Protein AF-A0A7C4CUM1-F1 (afdb_monomer_lite)

Foldseek 3Di:
DLLQQQPAWPLGDGDFVLLVLLQVCLLCCCQPVPVNCVLAVVSNVVSCVLVVFWPDWDQDPVSSDIDTHGNDDDPDVVVVVVSRDDDRWAGNLLSVLVCCVCPVVVQEHCDPVSCVVSVHHHQDFQDLVSVVSSLVSLVVCLVVLDDPQVSQDDDNDGTDDSVNSNVVSVSQNVLCVQQVGSRIGLDQWDWRYDDPVVRDTDTDGDDGPSNRDDPCNPVPDDAWAKDFPDWAWDAAEALAKTKIKTAMDTDDPKWKKKWKADPPVRHTLDIGTWDDDDDRMTIDMDHSVSSNPDDQPAWIKMKMWMDHPVDPHIYIDIDTHGYDYPCVVVVVVVVVVVVVVVVVVVVVVVVVVVVVVVVVVVVVVVVVVVVVVVVVVVVVVVVVVVVVVVVVVVVVVVVVVVVVVVVVVVVVVVVVVVVVVVVVVVVVVVVVVVVVVVVVVVVVVVVVVVVVVVVVVVVVVVPDDDD

Radius of gyration: 86.53 Å; chains: 1; bounding box: 169×50×272 Å

Secondary structure (DSSP, 8-state):
-GGGTTSB-TTSPBP-HHHHHHHHHHHHHHHH-HHHHHHSHHHHHHHHHHHTTEEEEEEETTTTEEEEEES---SSHHHHHHHTPPPP-S-HHHHHHHHIIIIIS-S-BSSHHHHHHHT-PBP-TTSHHHHHHHHHHHHHHHHHT---GGGGEETTEES--HHHHHHHHHHHHHHHHHHS------SSEEEEEEETTTTEEEEEEP--TT-S--TTTT---SPPPPEEEEEEPPPEETTS-EEEEEEEESSSSEEEEEEEEETTT--EEEEEEEEEEETTEEEEEE-HHHHHHS-SSSPEEEEEEEEETTEEEEEEEEEEEPEE-HHHHHHHHHHHHHHHHHHHHHHHHHHHHHHHHHHHHHHHHHHHHHHHHHHHHHHHHHHHHHHHHHHHHHHHHHHHHHHHHHHHHHHHHHHHHHHHHHHHHHHHHHHHHHHHHHHHHHHHHHHHHHHHHHHHHHHHTTS----

pLDDT: mean 91.19, std 9.24, range [42.97, 98.81]

Structure (mmCIF, N/CA/C/O backbone):
data_AF-A0A7C4CUM1-F1
#
_entry.id   AF-A0A7C4CUM1-F1
#
loop_
_atom_site.group_PDB
_atom_site.id
_atom_site.type_symbol
_atom_site.label_atom_id
_atom_site.label_alt_id
_atom_site.label_comp_id
_atom_site.label_asym_id
_atom_site.label_entity_id
_atom_site.label_seq_id
_atom_site.pdbx_PDB_ins_code
_atom_site.Cartn_x
_atom_site.Cartn_y
_atom_site.Cartn_z
_atom_site.occupancy
_atom_site.B_iso_or_equiv
_atom_site.auth_seq_id
_atom_site.auth_comp_id
_atom_site.auth_asym_id
_atom_site.auth_atom_id
_atom_site.pdbx_PDB_model_num
ATOM 1 N N . MET A 1 1 ? -13.872 -6.782 14.933 1.00 79.00 1 MET A N 1
ATOM 2 C CA . MET A 1 1 ? -15.010 -6.632 15.868 1.00 79.00 1 MET A CA 1
ATOM 3 C C . MET A 1 1 ? -15.966 -7.834 15.899 1.00 79.00 1 MET A C 1
ATOM 5 O O . MET A 1 1 ? -16.162 -8.360 16.981 1.00 79.00 1 MET A O 1
ATOM 9 N N . SER A 1 2 ? -16.529 -8.314 14.777 1.00 85.12 2 SER A N 1
ATOM 10 C CA . SER A 1 2 ? -17.591 -9.353 14.756 1.00 85.12 2 SER A CA 1
ATOM 11 C C . SER A 1 2 ? -17.353 -10.596 15.616 1.00 85.12 2 SER A C 1
ATOM 13 O O . SER A 1 2 ? -18.248 -11.028 16.335 1.00 85.12 2 SER A O 1
ATOM 15 N N . ASN A 1 3 ? -16.132 -11.138 15.606 1.00 90.19 3 ASN A N 1
ATOM 16 C CA . ASN A 1 3 ? -15.812 -12.335 16.387 1.00 90.19 3 ASN A CA 1
ATOM 17 C C . ASN A 1 3 ? -15.791 -12.092 17.909 1.00 90.19 3 ASN A C 1
ATOM 19 O O . ASN A 1 3 ? -15.818 -13.054 18.664 1.00 90.19 3 ASN A O 1
ATOM 23 N N . TYR A 1 4 ? -15.738 -10.837 18.366 1.00 92.75 4 TYR A N 1
ATOM 24 C CA . TYR A 1 4 ? -15.829 -10.511 19.789 1.00 92.75 4 TYR A CA 1
ATOM 25 C C . TYR A 1 4 ? -17.272 -10.511 20.302 1.00 92.75 4 TYR A C 1
ATOM 27 O O . TYR A 1 4 ? -17.471 -10.707 21.493 1.00 92.75 4 TYR A O 1
ATOM 35 N N . ILE A 1 5 ? -18.290 -10.328 19.452 1.00 95.44 5 ILE A N 1
ATOM 36 C CA . ILE A 1 5 ? -19.690 -10.316 19.904 1.00 95.44 5 ILE A CA 1
ATOM 37 C C . ILE A 1 5 ? -20.104 -11.719 20.375 1.00 95.44 5 ILE A C 1
ATOM 39 O O . ILE A 1 5 ? -20.150 -12.686 19.603 1.00 95.44 5 ILE A O 1
ATOM 43 N N . GLY A 1 6 ? -20.442 -11.823 21.660 1.00 95.44 6 GLY A N 1
ATOM 44 C CA . GLY A 1 6 ? -20.696 -13.085 22.355 1.00 95.44 6 GLY A CA 1
ATOM 45 C C . GLY A 1 6 ? -19.471 -13.696 23.046 1.00 95.44 6 GLY A C 1
ATOM 46 O O . GLY A 1 6 ? -19.645 -14.667 23.778 1.00 95.44 6 GLY A O 1
ATOM 47 N N . ALA A 1 7 ? -18.269 -13.140 22.856 1.00 96.50 7 ALA A N 1
ATOM 48 C CA . ALA A 1 7 ? -17.094 -13.502 23.646 1.00 96.50 7 ALA A CA 1
ATOM 49 C C . ALA A 1 7 ? -17.131 -12.828 25.028 1.00 96.50 7 ALA A C 1
ATOM 51 O O . ALA A 1 7 ? -18.013 -12.013 25.307 1.00 96.50 7 ALA A O 1
ATOM 52 N N . LYS A 1 8 ? -16.181 -13.156 25.904 1.00 97.62 8 LYS A N 1
ATOM 53 C CA . LYS A 1 8 ? -16.062 -12.551 27.236 1.00 97.62 8 LYS A CA 1
ATOM 54 C C . LYS A 1 8 ? -15.066 -11.391 27.274 1.00 97.62 8 LYS A C 1
ATOM 56 O O . LYS A 1 8 ? -13.953 -11.496 26.762 1.00 97.62 8 LYS A O 1
ATOM 61 N N . TRP A 1 9 ? -15.454 -10.308 27.944 1.00 98.12 9 TRP A N 1
ATOM 62 C CA . TRP A 1 9 ? -14.522 -9.344 28.526 1.00 98.12 9 TRP A CA 1
ATOM 63 C C . TRP A 1 9 ? -13.706 -10.015 29.646 1.00 98.12 9 TRP A C 1
ATOM 65 O O . TRP A 1 9 ? -14.145 -11.015 30.217 1.00 98.12 9 TRP A O 1
ATOM 75 N N . HIS A 1 10 ? -12.562 -9.439 30.034 1.00 97.88 10 HIS A N 1
ATOM 76 C CA . HIS A 1 10 ? -11.688 -10.027 31.070 1.00 97.88 10 HIS A CA 1
ATOM 77 C C . HIS A 1 10 ? -12.375 -10.275 32.424 1.00 97.88 10 HIS A C 1
ATOM 79 O O . HIS A 1 10 ? -12.067 -11.247 33.102 1.00 97.88 10 HIS A O 1
ATOM 85 N N . HIS A 1 11 ? -13.376 -9.469 32.769 1.00 97.69 11 HIS A N 1
ATOM 86 C CA . HIS A 1 11 ? -14.219 -9.622 33.960 1.00 97.69 11 HIS A CA 1
ATOM 87 C C . HIS A 1 11 ? -15.423 -10.579 33.782 1.00 97.69 11 HIS A C 1
ATOM 89 O O . HIS A 1 11 ? -16.391 -10.518 34.538 1.00 97.69 11 HIS A O 1
ATOM 95 N N . ASN A 1 12 ? -15.378 -11.470 32.785 1.00 96.94 12 ASN A N 1
ATOM 96 C CA . ASN A 1 12 ? -16.345 -12.549 32.527 1.00 96.94 12 ASN A CA 1
ATOM 97 C C . ASN A 1 12 ? -17.772 -12.117 32.104 1.00 96.94 12 ASN A C 1
ATOM 99 O O . ASN A 1 12 ? -18.696 -12.936 32.000 1.00 96.94 12 ASN A O 1
ATOM 103 N N . ILE A 1 13 ? -17.968 -10.843 31.773 1.00 98.19 13 ILE A N 1
ATOM 104 C CA . ILE A 1 13 ? -19.200 -10.370 31.135 1.00 98.19 13 ILE A CA 1
ATOM 105 C C . ILE A 1 13 ? -19.135 -10.589 29.626 1.00 98.19 13 ILE A C 1
ATOM 107 O O . ILE A 1 13 ? -18.100 -10.401 28.990 1.00 98.19 13 ILE A O 1
ATOM 111 N N . THR A 1 14 ? -20.260 -11.006 29.048 1.00 97.81 14 THR A N 1
ATOM 112 C CA . THR A 1 14 ? -20.389 -11.198 27.601 1.00 97.81 14 THR A CA 1
ATOM 113 C C . THR A 1 14 ? -20.372 -9.854 26.876 1.00 97.81 14 THR A C 1
ATOM 115 O O . THR A 1 14 ? -21.115 -8.945 27.236 1.00 97.81 14 THR A O 1
ATOM 118 N N . ILE A 1 15 ? -19.565 -9.752 25.826 1.00 97.88 15 ILE A N 1
ATOM 119 C CA . ILE A 1 15 ? -19.524 -8.615 24.909 1.00 97.88 15 ILE A CA 1
ATOM 120 C C . ILE A 1 15 ? -20.802 -8.616 24.060 1.00 97.88 15 ILE A C 1
ATOM 122 O O . ILE A 1 15 ? -21.135 -9.611 23.409 1.00 97.88 15 ILE A O 1
ATOM 126 N N . THR A 1 16 ? -21.499 -7.485 24.034 1.00 97.12 16 THR A N 1
ATOM 127 C CA . THR A 1 16 ? -22.791 -7.294 23.361 1.00 97.12 16 THR A CA 1
ATOM 128 C C . THR A 1 16 ? -22.778 -6.062 22.459 1.00 97.12 16 THR A C 1
ATOM 130 O O . THR A 1 16 ? -21.840 -5.266 22.469 1.00 97.12 16 THR A O 1
ATOM 133 N N . TRP A 1 17 ? -23.857 -5.859 21.700 1.00 97.06 17 TRP A N 1
ATOM 134 C CA . TRP A 1 17 ? -24.051 -4.632 20.924 1.00 97.06 17 TRP A CA 1
ATOM 135 C C . TRP A 1 17 ? -24.123 -3.369 21.788 1.00 97.06 17 TRP A C 1
ATOM 137 O O . TRP A 1 17 ? -23.744 -2.306 21.309 1.00 97.06 17 TRP A O 1
ATOM 147 N N . ALA A 1 18 ? -24.514 -3.474 23.062 1.00 97.50 18 ALA A N 1
ATOM 148 C CA . ALA A 1 18 ? -24.481 -2.346 23.991 1.00 97.50 18 ALA A CA 1
ATOM 149 C C . ALA A 1 18 ? -23.066 -1.779 24.182 1.00 97.50 18 ALA A C 1
ATOM 151 O O . ALA A 1 18 ? -22.897 -0.568 24.278 1.00 97.50 18 ALA A O 1
ATOM 152 N N . ASP A 1 19 ? -22.047 -2.643 24.175 1.00 97.75 19 ASP A N 1
ATOM 153 C CA . ASP A 1 19 ? -20.649 -2.227 24.293 1.00 97.75 19 ASP A CA 1
ATOM 154 C C . ASP A 1 19 ? -20.190 -1.445 23.046 1.00 97.75 19 ASP A C 1
ATOM 156 O O . ASP A 1 19 ? -19.504 -0.430 23.155 1.00 97.75 19 ASP A O 1
ATOM 160 N N . VAL A 1 20 ? -20.643 -1.861 21.856 1.00 96.94 20 VAL A N 1
ATOM 161 C CA . VAL A 1 20 ? -20.402 -1.135 20.595 1.00 96.94 20 VAL A CA 1
ATOM 162 C C . VAL A 1 20 ? -21.116 0.217 20.595 1.00 96.94 20 VAL A C 1
ATOM 164 O O . VAL A 1 20 ? -20.520 1.226 20.223 1.00 96.94 20 VAL A O 1
ATOM 167 N N . LEU A 1 21 ? -22.376 0.250 21.036 1.00 97.12 21 LEU A N 1
ATOM 168 C CA . LEU A 1 21 ? -23.182 1.469 21.090 1.00 97.12 21 LEU A CA 1
ATOM 169 C C . LEU A 1 21 ? -22.616 2.503 22.063 1.00 97.12 21 LEU A C 1
ATOM 171 O O . LEU A 1 21 ? -22.561 3.676 21.713 1.00 97.12 21 LEU A O 1
ATOM 175 N N . ALA A 1 22 ? -22.146 2.087 23.240 1.00 97.38 22 ALA A N 1
ATOM 176 C CA . ALA A 1 22 ? -21.531 3.002 24.198 1.00 97.38 22 ALA A CA 1
ATOM 177 C C . ALA A 1 22 ? -20.256 3.649 23.643 1.00 97.38 22 ALA A C 1
ATOM 179 O O . ALA A 1 22 ? -20.079 4.860 23.764 1.00 97.38 22 ALA A O 1
ATOM 180 N N . GLN A 1 23 ? -19.398 2.862 22.985 1.00 95.12 23 GLN A N 1
ATOM 181 C CA . GLN A 1 23 ? -18.172 3.375 22.376 1.00 95.12 23 GLN A CA 1
ATOM 182 C C . GLN A 1 23 ? -18.472 4.335 21.215 1.00 95.12 23 GLN A C 1
ATOM 184 O O . GLN A 1 23 ? -17.876 5.408 21.125 1.00 95.12 23 GLN A O 1
ATOM 189 N N . LEU A 1 24 ? -19.427 3.970 20.352 1.00 95.50 24 LEU A N 1
ATOM 190 C CA . LEU A 1 24 ? -19.913 4.830 19.274 1.00 95.50 24 LEU A CA 1
ATOM 191 C C . LEU A 1 24 ? -20.467 6.145 19.817 1.00 95.50 24 LEU A C 1
ATOM 193 O O . LEU A 1 24 ? -20.056 7.216 19.376 1.00 95.50 24 LEU A O 1
ATOM 197 N N . TYR A 1 25 ? -21.367 6.062 20.796 1.00 96.12 25 TYR A N 1
ATOM 198 C CA . TYR A 1 25 ? -21.950 7.227 21.443 1.00 96.12 25 TYR A CA 1
ATOM 199 C C . TYR A 1 25 ? -20.864 8.151 21.992 1.00 96.12 25 TYR A C 1
ATOM 201 O O . TYR A 1 25 ? -20.882 9.340 21.690 1.00 96.12 25 TYR A O 1
ATOM 209 N N . GLN A 1 26 ? -19.887 7.612 22.727 1.00 96.25 26 GLN A N 1
ATOM 210 C CA . GLN A 1 26 ? -18.791 8.396 23.290 1.00 96.25 26 GLN A CA 1
ATOM 211 C C . GLN A 1 26 ? -18.010 9.146 22.201 1.00 96.25 26 GLN A C 1
ATOM 213 O O . GLN A 1 26 ? -17.755 10.341 22.346 1.00 96.25 26 GLN A O 1
ATOM 218 N N . PHE A 1 27 ? -17.661 8.486 21.091 1.00 95.06 27 PHE A N 1
ATOM 219 C CA . PHE A 1 27 ? -16.933 9.137 19.999 1.00 95.06 27 PHE A CA 1
ATOM 220 C C . PHE A 1 27 ? -17.730 10.282 19.370 1.00 95.06 27 PHE A C 1
ATOM 222 O O . PHE A 1 27 ? -17.181 11.372 19.189 1.00 95.06 27 PHE A O 1
ATOM 229 N N . PHE A 1 28 ? -19.018 10.076 19.079 1.00 96.31 28 PHE A N 1
ATOM 230 C CA . PHE A 1 28 ? -19.869 11.129 18.519 1.00 96.31 28 PHE A CA 1
ATOM 231 C C . PHE A 1 28 ? -20.122 12.264 19.516 1.00 96.31 28 PHE A C 1
ATOM 233 O O . PHE A 1 28 ? -20.032 13.430 19.135 1.00 96.31 28 PHE A O 1
ATOM 240 N N . ASP A 1 29 ? -20.396 11.947 20.781 1.00 97.38 29 ASP A N 1
ATOM 241 C CA . ASP A 1 29 ? -20.683 12.939 21.818 1.00 97.38 29 ASP A CA 1
ATOM 242 C C . ASP A 1 29 ? -19.446 13.804 22.089 1.00 97.38 29 ASP A C 1
ATOM 244 O O . ASP A 1 29 ? -19.523 15.019 21.968 1.00 97.38 29 ASP A O 1
ATOM 248 N N . ILE A 1 30 ? -18.263 13.221 22.324 1.00 97.38 30 ILE A N 1
ATOM 249 C CA . ILE A 1 30 ? -17.028 14.009 22.514 1.00 97.38 30 ILE A CA 1
ATOM 250 C C . ILE A 1 30 ? -16.722 14.876 21.288 1.00 97.38 30 ILE A C 1
ATOM 252 O O . ILE A 1 30 ? -16.288 16.019 21.431 1.00 97.38 30 ILE A O 1
ATOM 256 N N . THR A 1 31 ? -16.947 14.346 20.085 1.00 97.75 31 THR A N 1
ATOM 257 C CA . THR A 1 31 ? -16.602 15.044 18.846 1.00 97.75 31 THR A CA 1
ATOM 258 C C . THR A 1 31 ? -17.543 16.209 18.563 1.00 97.75 31 THR A C 1
ATOM 260 O O . THR A 1 31 ? -17.063 17.308 18.280 1.00 97.75 31 THR A O 1
ATOM 263 N N . TYR A 1 32 ? -18.860 15.997 18.620 1.00 97.75 32 TYR A N 1
ATOM 264 C CA . TYR A 1 32 ? -19.858 16.948 18.115 1.00 97.75 32 TYR A CA 1
ATOM 265 C C . TYR A 1 32 ? -20.609 17.726 19.203 1.00 97.75 32 TYR A C 1
ATOM 267 O O . TYR A 1 32 ? -21.245 18.733 18.890 1.00 97.75 32 TYR A O 1
ATOM 275 N N . ASN A 1 33 ? -20.505 17.348 20.478 1.00 97.94 33 ASN A N 1
ATOM 276 C CA . ASN A 1 33 ? -20.979 18.186 21.575 1.00 97.94 33 ASN A CA 1
ATOM 277 C C . ASN A 1 33 ? -20.001 19.345 21.794 1.00 97.94 33 ASN A C 1
ATOM 279 O O . ASN A 1 33 ? -18.872 19.131 22.233 1.00 97.94 33 ASN A O 1
ATOM 283 N N . ALA A 1 34 ? -20.430 20.579 21.519 1.00 97.69 34 ALA A N 1
ATOM 284 C CA . ALA A 1 34 ? -19.561 21.757 21.570 1.00 97.69 34 ALA A CA 1
ATOM 285 C C . ALA A 1 34 ? -18.836 21.925 22.919 1.00 97.69 34 ALA A C 1
ATOM 287 O O . ALA A 1 34 ? -17.659 22.285 22.945 1.00 97.69 34 ALA A O 1
ATOM 288 N N . THR A 1 35 ? -19.501 21.614 24.036 1.00 97.38 35 THR A N 1
ATOM 289 C CA . THR A 1 35 ? -18.899 21.707 25.372 1.00 97.38 35 THR A CA 1
ATOM 290 C C . THR A 1 35 ? -17.842 20.626 25.587 1.00 97.38 35 THR A C 1
ATOM 292 O O . THR A 1 35 ? -16.740 20.934 26.044 1.00 97.38 35 THR A O 1
ATOM 295 N N . LYS A 1 36 ? -18.134 19.367 25.232 1.00 97.81 36 LYS A N 1
ATOM 296 C CA . LYS A 1 36 ? -17.160 18.271 25.374 1.00 97.81 36 LYS A CA 1
ATOM 297 C C . LYS A 1 36 ? -15.982 18.436 24.412 1.00 97.81 36 LYS A C 1
ATOM 299 O O . LYS A 1 36 ? -14.841 18.285 24.837 1.00 97.81 36 LYS A O 1
ATOM 304 N N . ALA A 1 37 ? -16.239 18.837 23.169 1.00 97.75 37 ALA A N 1
ATOM 305 C CA . ALA A 1 37 ? -15.215 19.070 22.157 1.00 97.75 37 ALA A CA 1
ATOM 306 C C . ALA A 1 37 ? -14.254 20.200 22.551 1.00 97.75 37 ALA A C 1
ATOM 308 O O . ALA A 1 37 ? -13.047 20.064 22.380 1.00 97.75 37 ALA A O 1
ATOM 309 N N . ALA A 1 38 ? -14.764 21.294 23.131 1.00 96.69 38 ALA A N 1
ATOM 310 C CA . ALA A 1 38 ? -13.920 22.366 23.663 1.00 96.69 38 ALA A CA 1
ATOM 311 C C . ALA A 1 38 ? -13.103 21.920 24.889 1.00 96.69 38 ALA A C 1
ATOM 313 O O . ALA A 1 38 ? -11.995 22.401 25.113 1.00 96.69 38 ALA A O 1
ATOM 314 N N . SER A 1 39 ? -13.648 20.992 25.678 1.00 96.62 39 SER A N 1
ATOM 315 C CA . SER A 1 39 ? -13.013 20.431 26.870 1.00 96.62 39 SER A CA 1
ATOM 316 C C . SER A 1 39 ? -11.911 19.413 26.528 1.00 96.62 39 SER A C 1
ATOM 318 O O . SER A 1 39 ? -10.891 19.363 27.211 1.00 96.62 39 SER A O 1
ATOM 320 N N . GLU A 1 40 ? -12.080 18.620 25.468 1.00 97.94 40 GLU A N 1
ATOM 321 C CA . GLU A 1 40 ? -11.125 17.605 24.990 1.00 97.94 40 GLU A CA 1
ATOM 322 C C . GLU A 1 40 ? -10.806 17.784 23.488 1.00 97.94 40 GLU A C 1
ATOM 324 O O . GLU A 1 40 ? -11.085 16.897 22.674 1.00 97.94 40 GLU A O 1
ATOM 329 N N . PRO A 1 41 ? -10.191 18.911 23.081 1.00 96.75 41 PRO A N 1
ATOM 330 C CA . PRO A 1 41 ? -10.036 19.259 21.666 1.00 96.75 41 PRO A CA 1
ATOM 331 C C . PRO A 1 41 ? -9.135 18.289 20.896 1.00 96.75 41 PRO A C 1
ATOM 333 O O . PRO A 1 41 ? -9.368 18.050 19.714 1.00 96.75 41 PRO A O 1
ATOM 336 N N . ALA A 1 42 ? -8.133 17.699 21.557 1.00 96.75 42 ALA A N 1
ATOM 337 C CA . ALA A 1 42 ? -7.255 16.702 20.945 1.00 96.75 42 ALA A CA 1
ATOM 338 C C . ALA A 1 42 ? -7.986 15.382 20.648 1.00 96.75 42 ALA A C 1
ATOM 340 O O . ALA A 1 42 ? -7.758 14.772 19.608 1.00 96.75 42 ALA A O 1
ATOM 341 N N . VAL A 1 43 ? -8.894 14.955 21.533 1.00 95.94 43 VAL A N 1
ATOM 342 C CA . VAL A 1 43 ? -9.704 13.745 21.319 1.00 95.94 43 VAL A CA 1
ATOM 343 C C . VAL A 1 43 ? -10.756 14.007 20.243 1.00 95.94 43 VAL A C 1
ATOM 345 O O . VAL A 1 43 ? -10.927 13.200 19.332 1.00 95.94 43 VAL A O 1
ATOM 348 N N . ALA A 1 44 ? -11.427 15.159 20.306 1.00 97.19 44 ALA A N 1
ATOM 349 C CA . ALA A 1 44 ? -12.458 15.530 19.344 1.00 97.19 44 ALA A CA 1
ATOM 350 C C . ALA A 1 44 ? -11.908 15.698 17.918 1.00 97.19 44 ALA A C 1
ATOM 352 O O . ALA A 1 44 ? -12.570 15.309 16.959 1.00 97.19 44 ALA A O 1
ATOM 353 N N . SER A 1 45 ? -10.714 16.274 17.742 1.00 95.88 45 SER A N 1
ATOM 354 C CA . SER A 1 45 ? -10.105 16.431 16.414 1.00 95.88 45 SER A CA 1
ATOM 355 C C . SER A 1 45 ? -9.606 15.108 15.834 1.00 95.88 45 SER A C 1
ATOM 357 O O . SER A 1 45 ? -9.769 14.886 14.633 1.00 95.88 45 SER A O 1
ATOM 359 N N . LEU A 1 46 ? -9.077 14.213 16.680 1.00 93.00 46 LEU A N 1
ATOM 360 C CA . LEU A 1 46 ? -8.645 12.875 16.277 1.00 93.00 46 LEU A CA 1
ATOM 361 C C . LEU A 1 46 ? -9.795 12.107 15.611 1.00 93.00 46 LEU A C 1
ATOM 363 O O . LEU A 1 46 ? -9.642 11.613 14.496 1.00 93.00 46 LEU A O 1
ATOM 367 N N . TRP A 1 47 ? -10.960 12.064 16.263 1.00 93.69 47 TRP A N 1
ATOM 368 C CA . TRP A 1 47 ? -12.112 11.309 15.767 1.00 93.69 47 TRP A CA 1
ATOM 369 C C . TRP A 1 47 ? -12.867 12.003 14.639 1.00 93.69 47 TRP A C 1
ATOM 371 O O . TRP A 1 47 ? -13.361 11.318 13.746 1.00 93.69 47 TRP A O 1
ATOM 381 N N . ARG A 1 48 ? -12.926 13.342 14.629 1.00 95.56 48 ARG A N 1
ATOM 382 C CA . ARG A 1 48 ? -13.655 14.107 13.602 1.00 95.56 48 ARG A CA 1
ATOM 383 C C . ARG A 1 48 ? -13.240 13.735 12.179 1.00 95.56 48 ARG A C 1
ATOM 385 O O . ARG A 1 48 ? -14.108 13.574 11.332 1.00 95.56 48 ARG A O 1
ATOM 392 N N . SER A 1 49 ? -11.943 13.524 11.940 1.00 91.19 49 SER A N 1
ATOM 393 C CA . SER A 1 49 ? -11.433 13.160 10.609 1.00 91.19 49 SER A CA 1
ATOM 394 C C . SER A 1 49 ? -12.048 11.868 10.054 1.00 91.19 49 SER A C 1
ATOM 396 O O . SER A 1 49 ? -12.353 11.798 8.866 1.00 91.19 49 SER A O 1
ATOM 398 N N . THR A 1 50 ? -12.283 10.872 10.910 1.00 91.94 50 THR A N 1
ATOM 399 C CA . THR A 1 50 ? -12.966 9.631 10.534 1.00 91.94 50 THR A CA 1
ATOM 400 C C . THR A 1 50 ? -14.480 9.816 10.534 1.00 91.94 50 THR A C 1
ATOM 402 O O . THR A 1 50 ? -15.133 9.451 9.559 1.00 91.94 50 THR A O 1
ATOM 405 N N . LEU A 1 51 ? -15.055 10.395 11.594 1.00 94.88 51 LEU A N 1
ATOM 406 C CA . LEU A 1 51 ? -16.509 10.495 11.763 1.00 94.88 51 LEU A CA 1
ATOM 407 C C . LEU A 1 51 ? -17.187 11.348 10.681 1.00 94.88 51 LEU A C 1
ATOM 409 O O . LEU A 1 51 ? -18.275 10.983 10.248 1.00 94.88 51 LEU A O 1
ATOM 413 N N . ASP A 1 52 ? -16.532 12.400 10.178 1.00 95.62 52 ASP A N 1
ATOM 414 C CA . ASP A 1 52 ? -17.069 13.248 9.100 1.00 95.62 52 ASP A CA 1
ATOM 415 C C . ASP A 1 52 ? -17.246 12.484 7.775 1.00 95.62 52 ASP A C 1
ATOM 417 O O . ASP A 1 52 ? -18.020 12.894 6.910 1.00 95.62 52 ASP A O 1
ATOM 421 N N . THR A 1 53 ? -16.555 11.353 7.604 1.00 95.44 53 THR A N 1
ATOM 422 C CA . THR A 1 53 ? -16.742 10.490 6.430 1.00 95.44 53 THR A CA 1
ATOM 423 C C . THR A 1 53 ? -17.927 9.541 6.584 1.00 95.44 53 THR A C 1
ATOM 425 O O . THR A 1 53 ? -18.410 9.011 5.586 1.00 95.44 53 THR A O 1
ATOM 428 N N . ILE A 1 54 ? -18.394 9.284 7.805 1.00 95.62 54 ILE A N 1
ATOM 429 C CA . ILE A 1 54 ? -19.366 8.229 8.081 1.00 95.62 54 ILE A CA 1
ATOM 430 C C . ILE A 1 54 ? -20.776 8.739 7.798 1.00 95.62 54 ILE A C 1
ATOM 432 O O . ILE A 1 54 ? -21.248 9.707 8.383 1.00 95.62 54 ILE A O 1
ATOM 436 N N . VAL A 1 55 ? -21.471 8.035 6.909 1.00 96.19 55 VAL A N 1
ATOM 437 C CA . VAL A 1 55 ? -22.860 8.301 6.520 1.00 96.19 55 VAL A CA 1
ATOM 438 C C . VAL A 1 55 ? -23.833 7.599 7.465 1.00 96.19 55 VAL A C 1
ATOM 440 O O . VAL A 1 55 ? -24.909 8.119 7.751 1.00 96.19 55 VAL A O 1
ATOM 443 N N . GLY A 1 56 ? -23.470 6.418 7.971 1.00 94.62 56 GLY A N 1
ATOM 444 C CA . GLY A 1 56 ? -24.303 5.713 8.935 1.00 94.62 56 GLY A CA 1
ATOM 445 C C . GLY A 1 56 ? -23.826 4.309 9.274 1.00 94.62 56 GLY A C 1
ATOM 446 O O . GLY A 1 56 ? -22.850 3.799 8.724 1.00 94.62 56 GLY A O 1
ATOM 447 N N . TYR A 1 57 ? -24.573 3.677 10.175 1.00 95.06 57 TYR A N 1
ATOM 448 C CA . TYR A 1 57 ? -24.320 2.326 10.660 1.00 95.06 57 TYR A CA 1
ATOM 449 C C . TYR A 1 57 ? -25.570 1.466 10.548 1.00 95.06 57 TYR A C 1
ATOM 451 O O . TYR A 1 57 ? -26.678 1.938 10.809 1.00 95.06 57 TYR A O 1
ATOM 459 N N . ARG A 1 58 ? -25.390 0.178 10.253 1.00 94.94 58 ARG A N 1
ATOM 460 C CA . ARG A 1 58 ? -26.441 -0.834 10.384 1.00 94.94 58 ARG A CA 1
ATOM 461 C C . ARG A 1 58 ? -25.934 -2.001 11.217 1.00 94.94 58 ARG A C 1
ATOM 463 O O . ARG A 1 58 ? -24.905 -2.598 10.913 1.00 94.94 58 ARG A O 1
ATOM 470 N N . ILE A 1 59 ? -26.677 -2.333 12.268 1.00 95.12 59 ILE A N 1
ATOM 471 C CA . ILE A 1 59 ? -26.408 -3.513 13.088 1.00 95.12 59 ILE A CA 1
ATOM 472 C C . ILE A 1 59 ? -27.088 -4.713 12.426 1.00 95.12 59 ILE A C 1
ATOM 474 O O . ILE A 1 59 ? -28.310 -4.754 12.297 1.00 95.12 59 ILE A O 1
ATOM 478 N N . ASP A 1 60 ? -26.292 -5.690 12.008 1.00 95.00 60 ASP A N 1
ATOM 479 C CA . ASP A 1 60 ? -26.748 -6.996 11.548 1.00 95.00 60 ASP A CA 1
ATOM 480 C C . ASP A 1 60 ? -26.498 -8.025 12.655 1.00 95.00 60 ASP A C 1
ATOM 482 O O . ASP A 1 60 ? -25.442 -8.660 12.752 1.00 95.00 60 ASP A O 1
ATOM 486 N N . GLU A 1 61 ? -27.484 -8.152 13.539 1.00 93.12 61 GLU A N 1
ATOM 487 C CA . GLU A 1 61 ? -27.405 -9.031 14.703 1.00 93.12 61 GLU A CA 1
ATOM 488 C C . GLU A 1 61 ? -27.321 -10.505 14.314 1.00 93.12 61 GLU A C 1
ATOM 490 O O . GLU A 1 61 ? -26.563 -11.249 14.937 1.00 93.12 61 GLU A O 1
ATOM 495 N N . ALA A 1 62 ? -28.052 -10.909 13.268 1.00 93.62 62 ALA A N 1
ATOM 496 C CA . ALA A 1 62 ? -28.106 -12.292 12.806 1.00 93.62 62 ALA A CA 1
ATOM 497 C C . ALA A 1 62 ? -26.717 -12.794 12.389 1.00 93.62 62 ALA A C 1
ATOM 499 O O . ALA A 1 62 ? -26.342 -13.920 12.711 1.00 93.62 62 ALA A O 1
ATOM 500 N N . ASN A 1 63 ? -25.926 -11.931 11.743 1.00 94.69 63 ASN A N 1
ATOM 501 C CA . ASN A 1 63 ? -24.570 -12.261 11.307 1.00 94.69 63 ASN A CA 1
ATOM 502 C C . ASN A 1 63 ? -23.467 -11.745 12.245 1.00 94.69 63 ASN A C 1
ATOM 504 O O . ASN A 1 63 ? -22.285 -11.944 11.953 1.00 94.69 63 ASN A O 1
ATOM 508 N N . LYS A 1 64 ? -23.820 -11.083 13.357 1.00 93.81 64 LYS A N 1
ATOM 509 C CA . LYS A 1 64 ? -22.885 -10.405 14.274 1.00 93.81 64 LYS A CA 1
ATOM 510 C C . LYS A 1 64 ? -21.980 -9.387 13.557 1.00 93.81 64 LYS A C 1
ATOM 512 O O . LYS A 1 64 ? -20.770 -9.325 13.797 1.00 93.81 64 LYS A O 1
ATOM 517 N N . ARG A 1 65 ? -22.538 -8.595 12.640 1.00 93.75 65 ARG A N 1
ATOM 518 C CA . ARG A 1 65 ? -21.801 -7.612 11.824 1.00 93.75 65 ARG A CA 1
ATOM 519 C C . ARG A 1 65 ? -22.311 -6.201 12.066 1.00 93.75 65 ARG A C 1
ATOM 521 O O . ARG A 1 65 ? -23.494 -5.989 12.295 1.00 93.75 65 ARG A O 1
ATOM 528 N N . LEU A 1 66 ? -21.390 -5.246 12.026 1.00 94.25 66 LEU A N 1
ATOM 529 C CA . LEU A 1 66 ? -21.714 -3.831 11.922 1.00 94.25 66 LEU A CA 1
ATOM 530 C C . LEU A 1 66 ? -21.329 -3.411 10.520 1.00 94.25 66 LEU A C 1
ATOM 532 O O . LEU A 1 66 ? -20.161 -3.511 10.143 1.00 94.25 66 LEU A O 1
ATOM 536 N N . GLU A 1 67 ? -22.316 -2.984 9.757 1.00 95.00 67 GLU A N 1
ATOM 537 C CA . GLU A 1 67 ? -22.084 -2.371 8.464 1.00 95.00 67 GLU A CA 1
ATOM 538 C C . GLU A 1 67 ? -21.891 -0.879 8.671 1.00 95.00 67 GLU A C 1
ATOM 540 O O . GLU A 1 67 ? -22.661 -0.234 9.387 1.00 95.00 67 GLU A O 1
ATOM 545 N N . VAL A 1 68 ? -20.836 -0.353 8.061 1.00 95.31 68 VAL A N 1
ATOM 546 C CA . VAL A 1 68 ? -20.445 1.049 8.149 1.00 95.31 68 VAL A CA 1
ATOM 547 C C . VAL A 1 68 ? -20.521 1.619 6.743 1.00 95.31 68 VAL A C 1
ATOM 549 O O . VAL A 1 68 ? -19.831 1.144 5.841 1.00 95.31 68 VAL A O 1
ATOM 552 N N . TYR A 1 69 ? -21.376 2.615 6.553 1.00 95.75 69 TYR A N 1
ATOM 553 C CA . TYR A 1 69 ? -21.499 3.354 5.303 1.00 95.75 69 TYR A CA 1
ATOM 554 C C . TYR A 1 69 ? -20.681 4.629 5.440 1.00 95.75 69 TYR A C 1
ATOM 556 O O . TYR A 1 69 ? -20.900 5.395 6.377 1.00 95.75 69 TYR A O 1
ATOM 564 N N . LEU A 1 70 ? -19.740 4.861 4.531 1.00 95.19 70 LEU A N 1
ATOM 565 C CA . LEU A 1 70 ? -18.836 6.003 4.591 1.00 95.19 70 LEU A CA 1
ATOM 566 C C . LEU A 1 70 ? -18.462 6.514 3.197 1.00 95.19 70 LEU A C 1
ATOM 568 O O . LEU A 1 70 ? -18.374 5.748 2.241 1.00 95.19 70 LEU A O 1
ATOM 572 N N . ASN A 1 71 ? -18.197 7.812 3.113 1.00 96.06 71 ASN A N 1
ATOM 573 C CA . ASN A 1 71 ? -17.697 8.522 1.943 1.00 96.06 71 ASN A CA 1
ATOM 574 C C . ASN A 1 71 ? -16.160 8.512 1.937 1.00 96.06 71 ASN A C 1
ATOM 576 O O . ASN A 1 71 ? -15.514 9.557 2.003 1.00 96.06 71 ASN A O 1
ATOM 580 N N . TYR A 1 72 ? -15.574 7.316 1.890 1.00 94.38 72 TYR A N 1
ATOM 581 C CA . TYR A 1 72 ? -14.129 7.101 1.814 1.00 94.38 72 TYR A CA 1
ATOM 582 C C . TYR A 1 72 ? -13.822 6.023 0.777 1.00 94.38 72 TYR A C 1
ATOM 584 O O . TYR A 1 72 ? -14.491 4.991 0.726 1.00 94.38 72 TYR A O 1
ATOM 592 N N . TRP A 1 73 ? -12.797 6.254 -0.040 1.00 94.12 73 TRP A N 1
ATOM 593 C CA . TRP A 1 73 ? -12.362 5.307 -1.059 1.00 94.12 73 TRP A CA 1
ATOM 594 C C . TRP A 1 73 ? -10.848 5.136 -1.026 1.00 94.12 73 TRP A C 1
ATOM 596 O O . TRP A 1 73 ? -10.098 6.095 -0.849 1.00 94.12 73 TRP A O 1
ATOM 606 N N . HIS A 1 74 ? -10.413 3.899 -1.236 1.00 93.69 74 HIS A N 1
ATOM 607 C CA . HIS A 1 74 ? -9.019 3.520 -1.392 1.00 93.69 74 HIS A CA 1
ATOM 608 C C . HIS A 1 74 ? -8.938 2.394 -2.433 1.00 93.69 74 HIS A C 1
ATOM 610 O O . HIS A 1 74 ? -9.839 1.560 -2.503 1.00 93.69 74 HIS A O 1
ATOM 616 N N . PHE A 1 75 ? -7.876 2.354 -3.242 1.00 85.56 75 PHE A N 1
ATOM 617 C CA . PHE A 1 75 ? -7.738 1.339 -4.299 1.00 85.56 75 PHE A CA 1
ATOM 618 C C . PHE A 1 75 ? -7.598 -0.085 -3.737 1.00 85.56 75 PHE A C 1
ATOM 620 O O . PHE A 1 75 ? -8.023 -1.039 -4.375 1.00 85.56 75 PHE A O 1
ATOM 627 N N . GLU A 1 76 ? -7.026 -0.216 -2.538 1.00 87.31 76 GLU A N 1
ATOM 628 C CA . GLU A 1 76 ? -6.972 -1.460 -1.764 1.00 87.31 76 GLU A CA 1
ATOM 629 C C . GLU A 1 76 ? -8.154 -1.520 -0.770 1.00 87.31 76 GLU A C 1
ATOM 631 O O . GLU A 1 76 ? -8.169 -0.735 0.192 1.00 87.31 76 GLU A O 1
ATOM 636 N N . PRO A 1 77 ? -9.128 -2.436 -0.960 1.00 89.50 77 PRO A N 1
ATOM 637 C CA . PRO A 1 77 ? -10.309 -2.570 -0.104 1.00 89.50 77 PRO A CA 1
ATOM 638 C C . PRO A 1 77 ? -10.008 -2.807 1.379 1.00 89.50 77 PRO A C 1
ATOM 640 O O . PRO A 1 77 ? -10.780 -2.368 2.235 1.00 89.50 77 PRO A O 1
ATOM 643 N N . ALA A 1 78 ? -8.891 -3.459 1.718 1.00 89.50 78 ALA A N 1
ATOM 644 C CA . ALA A 1 78 ? -8.499 -3.677 3.108 1.00 89.50 78 ALA A CA 1
ATOM 645 C C . ALA A 1 78 ? -8.257 -2.359 3.866 1.00 89.50 78 ALA A C 1
ATOM 647 O O . ALA A 1 78 ? -8.550 -2.280 5.061 1.00 89.50 78 ALA A O 1
ATOM 648 N N . TYR A 1 79 ? -7.798 -1.300 3.186 1.00 92.31 79 TYR A N 1
ATOM 649 C CA . TYR A 1 79 ? -7.667 0.026 3.800 1.00 92.31 79 TYR A CA 1
ATOM 650 C C . TYR A 1 79 ? -9.023 0.694 4.021 1.00 92.31 79 TYR A C 1
ATOM 652 O O . TYR A 1 79 ? -9.201 1.331 5.056 1.00 92.31 79 TYR A O 1
ATOM 660 N N . ILE A 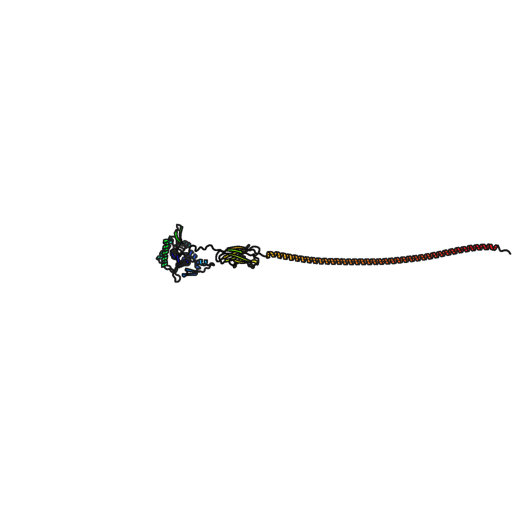1 80 ? -10.001 0.498 3.126 1.00 93.94 80 ILE A N 1
ATOM 661 C CA . ILE A 1 80 ? -11.384 0.956 3.355 1.00 93.94 80 ILE A CA 1
ATOM 662 C C . ILE A 1 80 ? -11.954 0.269 4.601 1.00 93.94 80 ILE A C 1
ATOM 664 O O . ILE A 1 80 ? -12.490 0.933 5.486 1.00 93.94 80 ILE A O 1
ATOM 668 N N . ALA A 1 81 ? -11.785 -1.052 4.710 1.00 91.00 81 ALA A N 1
ATOM 669 C CA . ALA A 1 81 ? -12.247 -1.818 5.866 1.00 91.00 81 ALA A CA 1
ATOM 670 C C . ALA A 1 81 ? -11.546 -1.396 7.171 1.00 91.00 81 ALA A C 1
ATOM 672 O O . ALA A 1 81 ? -12.201 -1.246 8.203 1.00 91.00 81 ALA A O 1
ATOM 673 N N . SER A 1 82 ? -10.228 -1.177 7.129 1.00 91.69 82 SER A N 1
ATOM 674 C CA . SER A 1 82 ? -9.447 -0.685 8.270 1.00 91.69 82 SER A CA 1
ATOM 675 C C . SER A 1 82 ? -9.929 0.695 8.723 1.00 91.69 82 SER A C 1
ATOM 677 O O . SER A 1 82 ? -10.215 0.893 9.901 1.00 91.69 82 SER A O 1
ATOM 679 N N . PHE A 1 83 ? -10.117 1.621 7.780 1.00 92.25 83 PHE A N 1
ATOM 680 C CA . PHE A 1 83 ? -10.588 2.978 8.054 1.00 92.25 83 PHE A CA 1
ATOM 681 C C . PHE A 1 83 ? -12.008 3.003 8.644 1.00 92.25 83 PHE A C 1
ATOM 683 O O . PHE A 1 83 ? -12.294 3.785 9.546 1.00 92.25 83 PHE A O 1
ATOM 690 N N . ALA A 1 84 ? -12.883 2.102 8.192 1.00 92.00 84 ALA A N 1
ATOM 691 C CA . ALA A 1 84 ? -14.243 1.953 8.708 1.00 92.00 84 ALA A CA 1
ATOM 692 C C . ALA A 1 84 ? -14.327 1.208 10.057 1.00 92.00 84 ALA A C 1
ATOM 694 O O . ALA A 1 84 ? -15.414 1.066 10.621 1.00 92.00 84 ALA A O 1
ATOM 695 N N . THR A 1 85 ? -13.218 0.670 10.574 1.00 89.56 85 THR A N 1
ATOM 696 C CA . THR A 1 85 ? -13.250 -0.186 11.763 1.00 89.56 85 THR A CA 1
ATOM 697 C C . THR A 1 85 ? -13.511 0.619 13.031 1.00 89.56 85 THR A C 1
ATOM 699 O O . THR A 1 85 ? -12.772 1.535 13.379 1.00 89.56 85 THR A O 1
ATOM 702 N N . ILE A 1 86 ? -14.509 0.179 13.798 1.00 85.62 86 ILE A N 1
ATOM 703 C CA . ILE A 1 86 ? -14.702 0.591 15.188 1.00 85.62 86 ILE A CA 1
ATOM 704 C C . ILE A 1 86 ? -14.209 -0.522 16.094 1.00 85.62 86 ILE A C 1
ATOM 706 O O . ILE A 1 86 ? -14.653 -1.672 16.020 1.00 85.62 86 ILE A O 1
ATOM 710 N N . ASN A 1 87 ? -13.285 -0.160 16.968 1.00 83.94 87 ASN A N 1
ATOM 711 C CA . ASN A 1 87 ? -12.777 -1.043 17.995 1.00 83.94 87 ASN A CA 1
ATOM 712 C C . ASN A 1 87 ? -13.453 -0.706 19.323 1.00 83.94 87 ASN A C 1
ATOM 714 O O . ASN A 1 87 ? -13.570 0.458 19.695 1.00 83.94 87 ASN A O 1
ATOM 718 N N . ILE A 1 88 ? -13.869 -1.749 20.032 1.00 91.12 88 ILE A N 1
ATOM 719 C CA . ILE A 1 88 ? -14.332 -1.668 21.415 1.00 91.12 88 ILE A CA 1
ATOM 720 C C . ILE A 1 88 ? -13.164 -2.058 22.314 1.00 91.12 88 ILE A C 1
ATOM 722 O O . ILE A 1 88 ? -12.589 -3.135 22.138 1.00 91.12 88 ILE A O 1
ATOM 726 N N . TYR A 1 89 ? -12.788 -1.180 23.237 1.00 88.88 89 TYR A N 1
ATOM 727 C CA . TYR A 1 89 ? -11.589 -1.375 24.061 1.00 88.88 89 TYR A CA 1
ATOM 728 C C . TYR A 1 89 ? -11.915 -1.655 25.527 1.00 88.88 89 TYR A C 1
ATOM 730 O O . TYR A 1 89 ? -11.148 -2.354 26.193 1.00 88.88 89 TYR A O 1
ATOM 738 N N . LEU A 1 90 ? -13.063 -1.152 25.986 1.00 95.69 90 LEU A N 1
ATOM 739 C CA . LEU A 1 90 ? -13.574 -1.260 27.346 1.00 95.69 90 LEU A CA 1
ATOM 740 C C . LEU A 1 90 ? -15.052 -1.686 27.313 1.00 95.69 90 LEU A C 1
ATOM 742 O O . LEU A 1 90 ? -15.755 -1.378 26.344 1.00 95.69 90 LEU A O 1
ATOM 746 N N . PRO A 1 91 ? -15.547 -2.376 28.352 1.00 98.12 91 PRO A N 1
ATOM 747 C CA . PRO A 1 91 ? -16.971 -2.637 28.498 1.00 98.12 91 PRO A CA 1
ATOM 748 C C . PRO A 1 91 ? -17.740 -1.340 28.792 1.00 98.12 91 PRO A C 1
ATOM 750 O O . PRO A 1 91 ? -17.184 -0.387 29.351 1.00 98.12 91 PRO A O 1
ATOM 753 N N . PHE A 1 92 ? -19.027 -1.289 28.428 1.00 98.06 92 PHE A N 1
ATOM 754 C CA . PHE A 1 92 ? -19.765 -0.019 28.451 1.00 98.06 92 PHE A CA 1
ATOM 755 C C . PHE A 1 92 ? -19.828 0.641 29.831 1.00 98.06 92 PHE A C 1
ATOM 757 O O . PHE A 1 92 ? -19.885 1.863 29.923 1.00 98.06 92 PHE A O 1
ATOM 764 N N . GLU A 1 93 ? -19.832 -0.130 30.916 1.00 98.44 93 GLU A N 1
ATOM 765 C CA . GLU A 1 93 ? -19.889 0.428 32.262 1.00 98.44 93 GLU A CA 1
ATOM 766 C C . GLU A 1 93 ? -18.658 1.261 32.621 1.00 98.44 93 GLU A C 1
ATOM 768 O O . GLU A 1 93 ? -18.794 2.257 33.334 1.00 98.44 93 GLU A O 1
ATOM 773 N N . LEU A 1 94 ? -17.482 0.898 32.098 1.00 98.56 94 LEU A N 1
ATOM 774 C CA . LEU A 1 94 ? -16.278 1.702 32.260 1.00 98.56 94 LEU A CA 1
ATOM 775 C C . 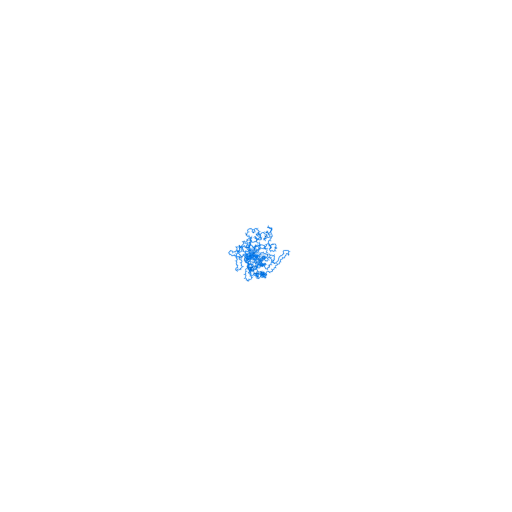LEU A 1 94 ? -16.325 2.930 31.363 1.00 98.56 94 LEU A C 1
ATOM 777 O O . LEU A 1 94 ? -16.061 4.017 31.856 1.00 98.56 94 LEU A O 1
ATOM 781 N N . VAL A 1 95 ? -16.771 2.791 30.110 1.00 98.00 95 VAL A N 1
ATOM 782 C CA . VAL A 1 95 ? -16.971 3.938 29.204 1.00 98.00 95 VAL A CA 1
ATOM 783 C C . VAL A 1 95 ? -17.854 5.008 29.862 1.00 98.00 95 VAL A C 1
ATOM 785 O O . VAL A 1 95 ? -17.507 6.186 29.868 1.00 98.00 95 VAL A O 1
ATOM 788 N N . LEU A 1 96 ? -18.965 4.603 30.488 1.00 98.31 96 LEU A N 1
ATOM 789 C CA . LEU A 1 96 ? -19.852 5.517 31.216 1.00 98.31 96 LEU A CA 1
ATOM 790 C C . LEU A 1 96 ? -19.183 6.143 32.452 1.00 98.31 96 LEU A C 1
ATOM 792 O O . LEU A 1 96 ? -19.398 7.324 32.731 1.00 98.31 96 LEU A O 1
ATOM 796 N N . ALA A 1 97 ? -18.409 5.364 33.213 1.00 98.50 97 ALA A N 1
ATOM 797 C CA . ALA A 1 97 ? -17.739 5.851 34.417 1.00 98.50 97 ALA A CA 1
ATOM 798 C C . ALA A 1 97 ? -16.626 6.857 34.085 1.00 98.50 97 ALA A C 1
ATOM 800 O O . ALA A 1 97 ? -16.531 7.898 34.737 1.00 98.50 97 ALA A O 1
ATOM 801 N N . GLU A 1 98 ? -15.828 6.588 33.049 1.00 98.38 98 GLU A N 1
ATOM 802 C CA . GLU A 1 98 ? -14.812 7.514 32.548 1.00 98.38 98 GLU A CA 1
ATOM 803 C C . GLU A 1 98 ? -15.447 8.830 32.081 1.00 98.38 98 GLU A C 1
ATOM 805 O O . GLU A 1 98 ? -15.028 9.906 32.514 1.00 98.38 98 GLU A O 1
ATOM 810 N N . ASP A 1 99 ? -16.520 8.761 31.285 1.00 97.56 99 ASP A N 1
ATOM 811 C CA . ASP A 1 99 ? -17.216 9.953 30.793 1.00 97.56 99 ASP A CA 1
ATOM 812 C C . ASP A 1 99 ? -17.786 10.799 31.932 1.00 97.56 99 ASP A C 1
ATOM 814 O O . ASP A 1 99 ? -17.719 12.030 31.893 1.00 97.56 99 ASP A O 1
ATOM 818 N N . HIS A 1 100 ? -18.308 10.156 32.975 1.00 98.19 100 HIS A N 1
ATOM 819 C CA . HIS A 1 100 ? -18.790 10.853 34.160 1.00 98.19 100 HIS A CA 1
ATOM 820 C C . HIS A 1 100 ? -17.652 11.534 34.925 1.00 98.19 100 HIS A C 1
ATOM 822 O O . HIS A 1 100 ? -17.777 12.700 35.302 1.00 98.19 100 HIS A O 1
ATOM 828 N N . LEU A 1 101 ? -16.520 10.854 35.118 1.00 98.56 101 LEU A N 1
ATOM 829 C CA . LEU A 1 101 ? -15.347 11.424 35.781 1.00 98.56 101 LEU A CA 1
ATOM 830 C C . LEU A 1 101 ? -14.771 12.630 35.023 1.00 98.56 101 LEU A C 1
ATOM 832 O O . LEU A 1 101 ? -14.403 13.628 35.654 1.00 98.56 101 LEU A O 1
ATOM 836 N N . VAL A 1 102 ? -14.729 12.558 33.691 1.00 98.44 102 VAL A N 1
ATOM 837 C CA . VAL A 1 102 ? -14.154 13.602 32.829 1.00 98.44 102 VAL A CA 1
ATOM 838 C C . VAL A 1 102 ? -15.114 14.772 32.612 1.00 98.44 102 VAL A C 1
ATOM 840 O O . VAL A 1 102 ? -14.704 15.926 32.728 1.00 98.44 102 VAL A O 1
ATOM 843 N N . PHE A 1 103 ? -16.389 14.518 32.308 1.00 97.88 103 PHE A N 1
ATOM 844 C CA . PHE A 1 103 ? -17.316 15.572 31.875 1.00 97.88 103 PHE A CA 1
ATOM 845 C C . PHE A 1 103 ? -18.335 15.999 32.929 1.00 97.88 103 PHE A C 1
ATOM 847 O O . PHE A 1 103 ? -18.771 17.146 32.897 1.00 97.88 103 PHE A O 1
ATOM 854 N N . THR A 1 104 ? -18.731 15.116 33.849 1.00 96.38 104 THR A N 1
ATOM 855 C CA . THR A 1 104 ? -19.697 15.465 34.906 1.00 96.38 104 THR A CA 1
ATOM 856 C C . THR A 1 104 ? -18.989 15.941 36.166 1.00 96.38 104 THR A C 1
ATOM 858 O O . THR A 1 104 ? -19.281 17.021 36.670 1.00 96.38 104 THR A O 1
ATOM 861 N N . ARG A 1 105 ? -18.036 15.152 36.667 1.00 96.62 105 ARG A N 1
ATOM 862 C CA . ARG A 1 105 ? -17.253 15.491 37.859 1.00 96.62 105 ARG A CA 1
ATOM 863 C C . ARG A 1 105 ? -16.108 16.455 37.537 1.00 96.62 105 ARG A C 1
ATOM 865 O O . ARG A 1 105 ? -15.683 17.201 38.414 1.00 96.62 105 ARG A O 1
ATOM 872 N N . GLY A 1 106 ? -15.587 16.424 36.307 1.00 96.81 106 GLY A N 1
ATOM 873 C CA . GLY A 1 106 ? -14.497 17.299 35.860 1.00 96.81 106 GLY A CA 1
ATOM 874 C C . GLY A 1 106 ? -13.167 17.067 36.582 1.00 96.81 106 GLY A C 1
ATOM 875 O O . GLY A 1 106 ? -12.309 17.943 36.570 1.00 96.81 106 GLY A O 1
ATOM 876 N N . SER A 1 107 ? -12.998 15.919 37.248 1.00 97.81 107 SER A N 1
ATOM 877 C CA . SER A 1 107 ? -11.806 15.620 38.062 1.00 97.81 107 SER A CA 1
ATOM 878 C C . SER A 1 107 ? -10.641 15.062 37.245 1.00 97.81 107 SER A C 1
ATOM 880 O O . SER A 1 107 ? -9.534 14.959 37.763 1.00 97.81 107 SER A O 1
ATOM 882 N N . TYR A 1 108 ? -10.890 14.709 35.983 1.00 98.62 108 TYR A N 1
ATOM 883 C CA . TYR A 1 108 ? -9.923 14.091 35.086 1.00 98.62 108 TYR A CA 1
ATOM 884 C C . TYR A 1 108 ? -10.067 14.625 33.659 1.00 98.62 108 TYR A C 1
ATOM 886 O O . TYR A 1 108 ? -11.077 15.232 33.300 1.00 98.62 108 TYR A O 1
ATOM 894 N N . ALA A 1 109 ? -9.057 14.363 32.836 1.00 98.38 109 ALA A N 1
ATOM 895 C CA . ALA A 1 109 ? -9.072 14.604 31.397 1.00 98.38 109 ALA A CA 1
ATOM 896 C C . ALA A 1 109 ? -8.696 13.330 30.627 1.00 98.38 109 ALA A C 1
ATOM 898 O O . ALA A 1 109 ? -7.968 12.485 31.149 1.00 98.38 109 ALA A O 1
ATOM 899 N N . TYR A 1 110 ? -9.147 13.200 29.378 1.00 97.38 110 TYR A N 1
ATOM 900 C CA . TYR A 1 110 ? -8.766 12.065 28.523 1.00 97.38 110 TYR A CA 1
ATOM 901 C C . TYR A 1 110 ? -7.394 12.258 27.878 1.00 97.38 110 TYR A C 1
ATOM 903 O O . TYR A 1 110 ? -6.614 11.311 27.772 1.00 97.38 110 TYR A O 1
ATOM 911 N N . SER A 1 111 ? -7.092 13.483 27.444 1.00 97.12 111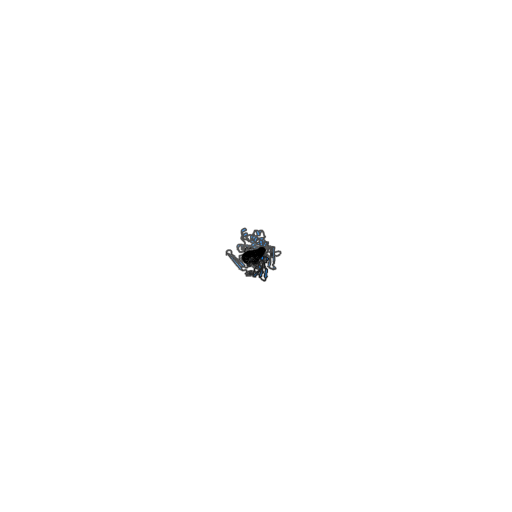 SER A N 1
ATOM 912 C CA . SER A 1 111 ? -5.836 13.823 26.772 1.00 97.12 111 SER A CA 1
ATOM 913 C C . SER A 1 111 ? -4.853 14.538 27.697 1.00 97.12 111 SER A C 1
ATOM 915 O O . SER A 1 111 ? -5.246 15.331 28.553 1.00 97.12 111 SER A O 1
ATOM 917 N N . THR A 1 112 ? -3.552 14.331 27.480 1.00 97.12 112 THR A N 1
ATOM 918 C CA . THR A 1 112 ? -2.492 15.045 28.214 1.00 97.12 112 THR A CA 1
ATOM 919 C C . THR A 1 112 ? -2.607 16.563 28.039 1.00 97.12 112 THR A C 1
ATOM 921 O O . THR A 1 112 ? -2.463 17.309 29.002 1.00 97.12 112 THR A O 1
ATOM 924 N N . SER A 1 113 ? -2.948 17.035 26.835 1.00 96.94 113 SER A N 1
ATOM 925 C CA . SER A 1 113 ? -3.160 18.462 26.564 1.00 96.94 113 SER A CA 1
ATOM 926 C C . SER A 1 113 ? -4.304 19.056 27.389 1.00 96.94 113 SER A C 1
ATOM 928 O O . SER A 1 113 ? -4.156 20.143 27.948 1.00 96.94 113 SER A O 1
ATOM 930 N N . ALA A 1 114 ? -5.434 18.349 27.500 1.00 97.88 114 ALA A N 1
ATOM 931 C CA . ALA A 1 114 ? -6.557 18.814 28.307 1.00 97.88 114 ALA A CA 1
ATOM 932 C C . ALA A 1 114 ? -6.255 18.713 29.807 1.00 97.88 114 ALA A C 1
ATOM 934 O O . ALA A 1 114 ? -6.605 19.628 30.551 1.00 97.88 114 ALA A O 1
ATOM 935 N N . ALA A 1 115 ? -5.551 17.662 30.240 1.00 98.38 115 ALA A N 1
ATOM 936 C CA . ALA A 1 115 ? -5.076 17.501 31.614 1.00 98.38 115 ALA A CA 1
ATOM 937 C C . ALA A 1 115 ? -4.236 18.713 32.053 1.00 98.38 115 ALA A C 1
ATOM 939 O O . ALA A 1 115 ? -4.530 19.351 33.066 1.00 98.38 115 ALA A O 1
ATOM 940 N N . THR A 1 116 ? -3.253 19.110 31.236 1.00 97.88 116 THR A N 1
ATOM 941 C CA . THR A 1 116 ? -2.430 20.302 31.485 1.00 97.88 116 THR A CA 1
ATOM 942 C C . THR A 1 116 ? -3.262 21.584 31.512 1.00 97.88 116 THR A C 1
ATOM 944 O O . THR A 1 116 ? -3.128 22.373 32.447 1.00 97.88 116 THR A O 1
ATOM 947 N N . ALA A 1 117 ? -4.138 21.795 30.524 1.00 97.25 117 ALA A N 1
ATOM 948 C CA . ALA A 1 117 ? -4.935 23.019 30.419 1.00 97.25 117 ALA A CA 1
ATOM 949 C C . ALA A 1 117 ? -5.911 23.201 31.596 1.00 97.25 117 ALA A C 1
ATOM 951 O O . ALA A 1 117 ? -6.044 24.301 32.132 1.00 97.25 117 ALA A O 1
ATOM 952 N N . LYS A 1 118 ? -6.565 22.116 32.024 1.00 97.19 118 LYS A N 1
ATOM 953 C CA . LYS A 1 118 ? -7.533 22.102 33.132 1.00 97.19 118 LYS A CA 1
ATOM 954 C C . LYS A 1 118 ? -6.878 21.972 34.509 1.00 97.19 118 LYS A C 1
ATOM 956 O O . LYS A 1 118 ? -7.561 22.146 35.513 1.00 97.19 118 LYS A O 1
ATOM 961 N N . ARG A 1 119 ? -5.573 21.670 34.565 1.00 97.75 119 ARG A N 1
ATOM 962 C CA . ARG A 1 119 ? -4.825 21.340 35.792 1.00 97.75 119 ARG A CA 1
ATOM 963 C C . ARG A 1 119 ? -5.447 20.177 36.573 1.00 97.75 119 ARG A C 1
ATOM 965 O O . ARG A 1 119 ? -5.530 20.213 37.797 1.00 97.75 119 ARG A O 1
ATOM 972 N N . VAL A 1 120 ? -5.862 19.145 35.848 1.00 98.31 120 VAL A N 1
ATOM 973 C CA . VAL A 1 120 ? -6.365 17.880 36.403 1.00 98.31 120 VAL A CA 1
ATOM 974 C C . VAL A 1 120 ? -5.512 16.728 35.875 1.00 98.31 120 VAL A C 1
ATOM 976 O O . VAL A 1 120 ? -4.915 16.865 34.806 1.00 98.31 120 VAL A O 1
ATOM 979 N N . PRO A 1 121 ? -5.412 15.595 36.582 1.00 98.19 121 PRO A N 1
ATOM 980 C CA . PRO A 1 121 ? -4.707 14.431 36.060 1.00 98.19 121 PRO A CA 1
ATOM 981 C C . PRO A 1 121 ? -5.375 13.866 34.795 1.00 98.19 121 PRO A C 1
ATOM 983 O O . PRO A 1 121 ? -6.595 13.924 34.622 1.00 98.19 121 PRO A O 1
ATOM 986 N N . GLN A 1 122 ? -4.567 13.267 33.917 1.00 98.19 122 GLN A N 1
ATOM 987 C CA . GLN A 1 122 ? -5.090 12.422 32.846 1.00 98.19 122 GLN A CA 1
ATOM 988 C C . GLN A 1 122 ? -5.630 11.127 33.462 1.00 98.19 122 GLN A C 1
ATOM 990 O O . GLN A 1 122 ? -4.949 10.504 34.280 1.00 98.19 122 GLN A O 1
ATOM 995 N N . LEU A 1 123 ? -6.847 10.729 33.092 1.00 98.25 123 LEU A N 1
ATOM 996 C CA . LEU A 1 123 ? -7.465 9.520 33.623 1.00 98.25 123 LEU A CA 1
ATOM 997 C C . LEU A 1 123 ? -6.595 8.298 33.312 1.00 98.25 123 LEU A C 1
ATOM 999 O O . LEU A 1 123 ? -6.024 8.171 32.230 1.00 98.25 123 LEU A O 1
ATOM 1003 N N . ASN A 1 124 ? -6.475 7.405 34.289 1.00 97.12 124 ASN A N 1
ATOM 1004 C CA . ASN A 1 124 ? -5.625 6.230 34.186 1.00 97.12 124 ASN A CA 1
ATOM 1005 C C . ASN A 1 124 ? -6.256 5.095 34.992 1.00 97.12 124 ASN A C 1
ATOM 1007 O O . ASN A 1 124 ? -6.429 5.218 36.199 1.00 97.12 124 ASN A O 1
ATOM 1011 N N . LEU A 1 125 ? -6.590 3.993 34.326 1.00 97.62 125 LEU A N 1
ATOM 1012 C CA . LEU A 1 125 ? -7.325 2.880 34.927 1.00 97.62 125 LEU A CA 1
ATOM 1013 C C . LEU A 1 125 ? -6.468 1.938 35.787 1.00 97.62 125 LEU A C 1
ATOM 1015 O O . LEU A 1 125 ? -6.980 0.922 36.253 1.00 97.62 125 LEU A O 1
ATOM 1019 N N . VAL A 1 126 ? -5.180 2.223 35.990 1.00 97.44 126 VAL A N 1
ATOM 1020 C CA . VAL A 1 126 ? -4.283 1.371 36.792 1.00 97.44 126 VAL A CA 1
ATOM 1021 C C . VAL A 1 126 ? -3.668 2.088 37.994 1.00 97.44 126 VAL A C 1
ATOM 1023 O O . VAL A 1 126 ? -3.109 1.434 38.868 1.00 97.44 126 VAL A O 1
ATOM 1026 N N . LEU A 1 127 ? -3.789 3.418 38.081 1.00 97.00 127 LEU A N 1
ATOM 1027 C CA . LEU A 1 127 ? -3.321 4.176 39.243 1.00 97.00 127 LEU A CA 1
ATOM 1028 C C . LEU A 1 127 ? -4.347 4.098 40.375 1.00 97.00 127 LEU A C 1
ATOM 1030 O O . LEU A 1 127 ? -5.507 4.456 40.188 1.00 97.00 127 LEU A O 1
ATOM 1034 N N . SER A 1 128 ? -3.912 3.675 41.562 1.00 94.75 128 SER A N 1
ATOM 1035 C CA . SER A 1 128 ? -4.783 3.342 42.702 1.00 94.75 128 SER A CA 1
ATOM 1036 C C . SER A 1 128 ? -5.808 4.429 43.055 1.00 94.75 128 SER A C 1
ATOM 1038 O O . SER A 1 128 ? -6.986 4.123 43.229 1.00 94.75 128 SER A O 1
ATOM 1040 N N . GLY A 1 129 ? -5.399 5.702 43.097 1.00 96.62 129 GLY A N 1
ATOM 1041 C CA . GLY A 1 129 ? -6.310 6.823 43.363 1.00 96.62 129 GLY A CA 1
ATOM 1042 C C . GLY A 1 129 ? -7.393 6.993 42.290 1.00 96.62 129 GLY A C 1
ATOM 1043 O O . GLY A 1 129 ? -8.558 7.212 42.609 1.00 96.62 129 GLY A O 1
ATOM 1044 N N . HIS A 1 130 ? -7.031 6.809 41.020 1.00 98.12 130 HIS A N 1
ATOM 1045 C CA . HIS A 1 130 ? -7.961 6.921 39.895 1.00 98.12 130 HIS A CA 1
ATOM 1046 C C . HIS A 1 130 ? -8.915 5.718 39.867 1.00 98.12 130 HIS A C 1
ATOM 1048 O O . HIS A 1 130 ? -10.113 5.870 39.643 1.00 98.12 130 HIS A O 1
ATOM 1054 N N . VAL A 1 131 ? -8.400 4.521 40.163 1.00 98.50 131 VAL A N 1
ATOM 1055 C CA . VAL A 1 131 ? -9.189 3.287 40.292 1.00 98.50 131 VAL A CA 1
ATOM 1056 C C . VAL A 1 131 ? -10.220 3.410 41.415 1.00 98.50 131 VAL A C 1
ATOM 1058 O O . VAL A 1 131 ? -11.366 2.998 41.235 1.00 98.50 131 VAL A O 1
ATOM 1061 N N . ALA A 1 132 ? -9.857 4.021 42.547 1.00 98.50 132 ALA A N 1
ATOM 1062 C CA . ALA A 1 132 ? -10.791 4.291 43.638 1.00 98.50 132 ALA A CA 1
ATOM 1063 C C . ALA A 1 132 ? -11.923 5.244 43.209 1.00 98.50 132 ALA A C 1
ATOM 1065 O O . ALA A 1 132 ? -13.086 5.011 43.544 1.00 98.50 132 ALA A O 1
ATOM 1066 N N . ASP A 1 133 ? -11.614 6.273 42.416 1.00 98.81 133 ASP A N 1
ATOM 1067 C CA . ASP A 1 133 ? -12.620 7.182 41.858 1.00 98.81 133 ASP A CA 1
ATOM 1068 C C . ASP A 1 133 ? -13.538 6.498 40.828 1.00 98.81 133 ASP A C 1
ATOM 1070 O O . ASP A 1 133 ? -14.749 6.751 40.818 1.00 98.81 133 ASP A O 1
ATOM 1074 N N . VAL A 1 134 ? -13.005 5.588 40.005 1.00 98.81 134 VAL A N 1
ATOM 1075 C CA . VAL A 1 134 ? -13.808 4.741 39.103 1.00 98.81 134 VAL A CA 1
ATOM 1076 C C . VAL A 1 134 ? -14.740 3.837 39.912 1.00 98.81 134 VAL A C 1
ATOM 1078 O O . VAL A 1 134 ? -15.943 3.812 39.652 1.00 98.81 134 VAL A O 1
ATOM 1081 N N . ALA A 1 135 ? -14.230 3.150 40.937 1.00 98.81 135 ALA A N 1
ATOM 1082 C CA . ALA A 1 135 ? -15.039 2.296 41.808 1.00 98.81 135 ALA A CA 1
ATOM 1083 C C . ALA A 1 135 ? -16.154 3.088 42.517 1.00 98.81 135 ALA A C 1
ATOM 1085 O O . ALA A 1 135 ? -17.308 2.661 42.529 1.00 98.81 135 ALA A O 1
ATOM 1086 N N . SER A 1 136 ? -15.842 4.276 43.040 1.00 98.75 136 SER A N 1
ATOM 1087 C CA . SER A 1 136 ? -16.828 5.177 43.653 1.00 98.75 136 SER A CA 1
ATOM 1088 C C . SER A 1 136 ? -17.927 5.597 42.665 1.00 98.75 136 SER A C 1
ATOM 1090 O O . SER A 1 136 ? -19.119 5.596 42.996 1.00 98.75 136 SER A O 1
ATOM 1092 N N . THR A 1 137 ? -17.550 5.876 41.415 1.00 98.81 137 THR A N 1
ATOM 1093 C CA . THR A 1 137 ? -18.496 6.213 40.340 1.00 98.81 137 THR A CA 1
ATOM 1094 C C . THR A 1 137 ? -19.411 5.032 40.012 1.00 98.81 137 THR A C 1
ATOM 1096 O O . THR A 1 137 ? -20.631 5.189 39.986 1.00 98.81 137 THR A O 1
ATOM 1099 N N . LEU A 1 138 ? -18.860 3.824 39.861 1.00 98.81 138 LEU A N 1
ATOM 1100 C CA . LEU A 1 138 ? -19.637 2.600 39.623 1.00 98.81 138 LEU A CA 1
ATOM 1101 C C . LEU A 1 138 ? -20.589 2.280 40.791 1.00 98.81 138 LEU A C 1
ATOM 1103 O O . LEU A 1 138 ? -21.736 1.886 40.571 1.00 98.81 138 LEU A O 1
ATOM 1107 N N . GLN A 1 139 ? -20.157 2.495 42.037 1.00 98.62 139 GLN A N 1
ATOM 1108 C CA . GLN A 1 139 ? -21.002 2.327 43.225 1.00 98.62 139 GLN A CA 1
ATOM 1109 C C . GLN A 1 139 ? -22.150 3.347 43.256 1.00 98.62 139 GLN A C 1
ATOM 1111 O O . GLN A 1 139 ? -23.284 3.006 43.615 1.00 98.62 139 GLN A O 1
ATOM 1116 N N . THR A 1 140 ? -21.875 4.585 42.840 1.00 98.44 140 THR A N 1
ATOM 1117 C CA . THR A 1 140 ? -22.886 5.638 42.693 1.00 98.44 140 THR A CA 1
ATOM 1118 C C . THR A 1 140 ? -23.897 5.257 41.620 1.00 98.44 140 THR A C 1
ATOM 1120 O O . THR A 1 140 ? -25.098 5.271 41.891 1.00 98.44 140 THR A O 1
ATOM 1123 N N . PHE A 1 141 ? -23.434 4.813 40.448 1.00 98.56 141 PHE A N 1
ATOM 1124 C CA . PHE A 1 141 ? -24.306 4.334 39.377 1.00 98.56 141 PHE A CA 1
ATOM 1125 C C . PHE A 1 141 ? -25.187 3.171 39.829 1.00 98.56 141 PHE A C 1
ATOM 1127 O O . PHE A 1 141 ? -26.389 3.181 39.574 1.00 98.56 141 PHE A O 1
ATOM 1134 N N . SER A 1 142 ? -24.624 2.208 40.563 1.00 96.88 142 SER A N 1
ATOM 1135 C CA . SER A 1 142 ? -25.393 1.089 41.109 1.00 96.88 142 SER A CA 1
ATOM 1136 C C . SER A 1 142 ? -26.456 1.550 42.110 1.00 96.88 142 SER A C 1
ATOM 1138 O O . SER A 1 142 ? -27.585 1.067 42.059 1.00 96.88 142 SER A O 1
ATOM 1140 N N . THR A 1 143 ? -26.120 2.476 43.012 1.00 97.44 143 THR A N 1
ATOM 1141 C CA . THR A 1 143 ? -27.046 2.989 44.042 1.00 97.44 143 THR A CA 1
ATOM 1142 C C . THR A 1 143 ? -28.178 3.807 43.425 1.00 97.44 143 THR A C 1
ATOM 1144 O O . THR A 1 143 ? -29.339 3.649 43.794 1.00 97.44 143 THR A O 1
ATOM 1147 N N . GLN A 1 144 ? -27.849 4.660 42.456 1.00 97.19 144 GLN A N 1
ATOM 1148 C CA . GLN A 1 144 ? -28.804 5.535 41.774 1.00 97.19 144 GLN A CA 1
ATOM 1149 C C . GLN A 1 144 ? -29.561 4.834 40.640 1.00 97.19 144 GLN A C 1
ATOM 1151 O O . GLN A 1 144 ? -30.433 5.443 40.026 1.00 97.19 144 GLN A O 1
ATOM 1156 N N . ARG A 1 145 ? -29.221 3.573 40.339 1.00 96.56 145 ARG A N 1
ATOM 1157 C CA . ARG A 1 145 ? -29.678 2.848 39.142 1.00 96.56 145 ARG A CA 1
ATOM 1158 C C . ARG A 1 145 ? -29.472 3.667 37.864 1.00 96.56 145 ARG A C 1
ATOM 1160 O O . ARG A 1 145 ? -30.341 3.708 36.995 1.00 96.56 145 ARG A O 1
ATOM 1167 N N . TYR A 1 146 ? -28.326 4.341 37.773 1.00 97.88 146 TYR A N 1
ATOM 1168 C CA . TYR A 1 146 ? -27.977 5.153 36.616 1.00 97.88 146 TYR A CA 1
ATOM 1169 C C . TYR A 1 146 ? -27.924 4.274 35.363 1.00 97.88 146 TYR A C 1
ATOM 1171 O O . TYR A 1 146 ? -27.212 3.273 35.329 1.00 97.88 146 TYR A O 1
ATOM 1179 N N . PHE A 1 147 ? -28.696 4.644 34.342 1.00 97.69 147 PHE A N 1
ATOM 1180 C CA . PHE A 1 147 ? -28.730 3.959 33.056 1.00 97.69 147 PHE A CA 1
ATOM 1181 C C . PHE A 1 147 ? -29.180 4.939 31.957 1.00 97.69 147 PHE A C 1
ATOM 1183 O O . PHE A 1 147 ? -30.357 5.311 31.916 1.00 97.69 147 PHE A O 1
ATOM 1190 N N . PRO A 1 148 ? -28.281 5.382 31.061 1.00 97.00 148 PRO A N 1
ATOM 1191 C CA . PRO A 1 148 ? -28.631 6.310 29.990 1.00 97.00 148 PRO A CA 1
ATOM 1192 C C . PRO A 1 148 ? -29.303 5.561 28.830 1.00 97.00 148 PRO A C 1
ATOM 1194 O O . PRO A 1 148 ? -28.664 5.182 27.850 1.00 97.00 148 PRO A O 1
ATOM 1197 N N . ALA A 1 149 ? -30.613 5.322 28.942 1.00 96.69 149 ALA A N 1
ATOM 1198 C CA . ALA A 1 149 ? -31.371 4.496 27.995 1.00 96.69 149 ALA A CA 1
ATOM 1199 C C . ALA A 1 149 ? -31.253 4.944 26.527 1.00 96.69 149 ALA A C 1
ATOM 1201 O O . ALA A 1 149 ? -31.257 4.108 25.624 1.00 96.69 149 ALA A O 1
ATOM 1202 N N . ASN A 1 150 ? -31.093 6.247 26.285 1.00 95.50 150 ASN A N 1
ATOM 1203 C CA . ASN A 1 150 ? -30.908 6.819 24.952 1.00 95.50 150 ASN A CA 1
ATOM 1204 C C . ASN A 1 150 ? -29.623 6.334 24.258 1.00 95.50 150 ASN A C 1
ATOM 1206 O O . ASN A 1 150 ? -29.620 6.205 23.040 1.00 95.50 150 ASN A O 1
ATOM 1210 N N . VAL A 1 151 ? -28.560 6.024 25.008 1.00 97.31 151 VAL A N 1
ATOM 1211 C CA . VAL A 1 151 ? -27.293 5.501 24.458 1.00 97.31 151 VAL A CA 1
ATOM 1212 C C . VAL A 1 151 ? -27.477 4.095 23.887 1.00 97.31 151 VAL A C 1
ATOM 1214 O O . VAL A 1 151 ? -26.840 3.716 22.909 1.00 97.31 151 VAL A O 1
ATOM 1217 N N . PHE A 1 152 ? -28.376 3.317 24.487 1.00 98.06 152 PHE A N 1
ATOM 1218 C CA . PHE A 1 152 ? -28.580 1.905 24.172 1.00 98.06 152 PHE A CA 1
ATOM 1219 C C . PHE A 1 152 ? -29.840 1.648 23.343 1.00 98.06 152 PHE A C 1
ATOM 1221 O O . PHE A 1 152 ? -30.258 0.497 23.213 1.00 98.06 152 PHE A O 1
ATOM 1228 N N . THR A 1 153 ? -30.457 2.695 22.796 1.00 96.69 153 THR A N 1
ATOM 1229 C CA . THR A 1 153 ? -31.678 2.591 21.994 1.00 96.69 153 THR A CA 1
ATOM 1230 C C . THR A 1 153 ? -31.392 3.017 20.559 1.00 96.69 153 THR A C 1
ATOM 1232 O O . THR A 1 153 ? -30.961 4.140 20.317 1.00 96.69 153 THR A O 1
ATOM 1235 N N . VAL A 1 154 ? -31.655 2.131 19.595 1.00 95.44 154 VAL A N 1
ATOM 1236 C CA . VAL A 1 154 ? -31.564 2.435 18.159 1.00 95.44 154 VAL A CA 1
ATOM 1237 C C . VAL A 1 154 ? -32.929 2.196 17.529 1.00 95.44 154 VAL A C 1
ATOM 1239 O O . VAL A 1 154 ? -33.441 1.073 17.532 1.00 95.44 154 VAL A O 1
ATOM 1242 N N . GLY A 1 155 ? -33.535 3.259 16.998 1.00 91.56 155 GLY A N 1
ATOM 1243 C CA . GLY A 1 155 ? -34.931 3.224 16.562 1.00 91.56 155 GLY A CA 1
ATOM 1244 C C . GLY A 1 155 ? -35.846 2.833 17.725 1.00 91.56 155 GLY A C 1
ATOM 1245 O O . GLY A 1 155 ? -35.804 3.452 18.781 1.00 91.56 155 GLY A O 1
ATOM 1246 N N . ASN A 1 156 ? -36.629 1.767 17.549 1.00 92.62 156 ASN A N 1
ATOM 1247 C CA . ASN A 1 156 ? -37.551 1.260 18.574 1.00 92.62 156 ASN A CA 1
ATOM 1248 C C . ASN A 1 156 ? -36.978 0.084 19.385 1.00 92.62 156 ASN A C 1
ATOM 1250 O O . ASN A 1 156 ? -37.725 -0.591 20.092 1.00 92.62 156 ASN A O 1
ATOM 1254 N N . LYS A 1 157 ? -35.679 -0.215 19.253 1.00 96.00 157 LYS A N 1
ATOM 1255 C CA . LYS A 1 157 ? -35.041 -1.360 19.909 1.00 96.00 157 LYS A CA 1
ATOM 1256 C C . LYS A 1 157 ? -34.033 -0.914 20.959 1.00 96.00 157 LYS A C 1
ATOM 1258 O O . LYS A 1 157 ? -33.139 -0.121 20.677 1.00 96.00 157 LYS A O 1
ATOM 1263 N N . GLN A 1 158 ? -34.149 -1.507 22.141 1.00 96.81 158 GLN A N 1
ATOM 1264 C CA . GLN A 1 158 ? -33.232 -1.333 23.258 1.00 96.81 158 GLN A CA 1
ATOM 1265 C C . GLN A 1 158 ? -32.244 -2.512 23.326 1.00 96.81 158 GLN A C 1
ATOM 1267 O O . GLN A 1 158 ? -32.651 -3.669 23.237 1.00 96.81 158 GLN A O 1
ATOM 1272 N N . TYR A 1 159 ? -30.949 -2.217 23.464 1.00 97.50 159 TYR A N 1
ATOM 1273 C CA . TYR A 1 159 ? -29.843 -3.190 23.417 1.00 97.50 159 TYR A CA 1
ATOM 1274 C C . TYR A 1 159 ? -29.209 -3.494 24.780 1.00 97.50 159 TYR A C 1
ATOM 1276 O O . TYR A 1 159 ? -28.353 -4.372 24.865 1.00 97.50 159 TYR A O 1
ATOM 1284 N N . ALA A 1 160 ? -29.608 -2.770 25.823 1.00 97.69 160 ALA A N 1
ATOM 1285 C CA . ALA A 1 160 ? -29.249 -3.040 27.210 1.00 97.69 160 ALA A CA 1
ATOM 1286 C C . ALA A 1 160 ? -30.373 -2.597 28.143 1.00 97.69 160 ALA A C 1
ATOM 1288 O O . ALA A 1 160 ? -31.132 -1.680 27.826 1.00 97.69 160 ALA A O 1
ATOM 1289 N N . THR A 1 161 ? -30.445 -3.201 29.319 1.00 97.88 161 THR A N 1
ATOM 1290 C CA . THR A 1 161 ? -31.426 -2.875 30.358 1.00 97.88 161 THR A CA 1
ATOM 1291 C C . THR A 1 161 ? -30.760 -2.295 31.612 1.00 97.88 161 THR A C 1
ATOM 1293 O O . THR A 1 161 ? -29.573 -2.534 31.855 1.00 97.88 161 THR A O 1
ATOM 1296 N N . PRO A 1 162 ? -31.513 -1.574 32.467 1.00 97.62 162 PRO A N 1
ATOM 1297 C CA . PRO A 1 162 ? -31.005 -1.122 33.763 1.00 97.62 162 PRO A CA 1
ATOM 1298 C C . PRO A 1 162 ? -30.485 -2.259 34.660 1.00 97.62 162 PRO A C 1
ATOM 1300 O O . PRO A 1 162 ? -29.510 -2.073 35.386 1.00 97.62 162 PRO A O 1
ATOM 1303 N N . ASP A 1 163 ? -31.105 -3.441 34.609 1.00 97.69 163 ASP A N 1
ATOM 1304 C CA . ASP A 1 163 ? -30.689 -4.591 35.421 1.00 97.69 163 ASP A CA 1
ATOM 1305 C C . ASP A 1 163 ? -29.379 -5.210 34.916 1.00 97.69 163 ASP A C 1
ATOM 1307 O O . ASP A 1 163 ? -28.511 -5.562 35.720 1.00 97.69 163 ASP A O 1
ATOM 1311 N N . GLU A 1 164 ? -29.187 -5.274 33.594 1.00 97.94 164 GLU A N 1
ATOM 1312 C CA . GLU A 1 164 ? -27.908 -5.664 32.991 1.00 97.94 164 GLU A CA 1
ATOM 1313 C C . GLU A 1 164 ? -26.796 -4.668 33.336 1.00 97.94 164 GLU A C 1
ATOM 1315 O O . GLU A 1 164 ? -25.690 -5.087 33.684 1.00 97.94 164 GLU A O 1
ATOM 1320 N N . ALA A 1 165 ? -27.082 -3.362 33.304 1.00 98.25 165 ALA A N 1
ATOM 1321 C CA . ALA A 1 165 ? -26.129 -2.333 33.715 1.00 98.25 165 ALA A CA 1
ATOM 1322 C C . ALA A 1 165 ? -25.736 -2.485 35.194 1.00 98.25 165 ALA A C 1
ATOM 1324 O O . ALA A 1 165 ? -24.550 -2.510 35.518 1.00 98.25 165 ALA A O 1
ATOM 1325 N N . ALA A 1 166 ? -26.706 -2.702 36.089 1.00 98.00 166 ALA A N 1
ATOM 1326 C CA . ALA A 1 166 ? -26.432 -2.949 37.504 1.00 98.00 166 ALA A CA 1
ATOM 1327 C C . ALA A 1 166 ? -25.587 -4.218 37.732 1.00 98.00 166 ALA A C 1
ATOM 1329 O O . ALA A 1 166 ? -24.689 -4.228 38.577 1.00 98.00 166 ALA A O 1
ATOM 1330 N N . ALA A 1 167 ? -25.841 -5.294 36.979 1.00 98.38 167 ALA A N 1
ATOM 1331 C CA . ALA A 1 167 ? -25.026 -6.507 37.039 1.00 98.38 167 ALA A CA 1
ATOM 1332 C C . ALA A 1 167 ? -23.579 -6.259 36.585 1.00 98.38 167 ALA A C 1
ATOM 1334 O O . ALA A 1 167 ? -22.645 -6.752 37.220 1.00 98.38 167 ALA A O 1
ATOM 1335 N N . ARG A 1 168 ? -23.395 -5.450 35.541 1.00 98.56 168 ARG A N 1
ATOM 1336 C CA . ARG A 1 168 ? -22.085 -5.046 35.023 1.00 98.56 168 ARG A CA 1
ATOM 1337 C C . ARG A 1 168 ? -21.310 -4.150 35.981 1.00 98.56 168 ARG A C 1
ATOM 1339 O O . ARG A 1 168 ? -20.143 -4.428 36.236 1.00 98.56 168 ARG A O 1
ATOM 1346 N N . TYR A 1 169 ? -21.960 -3.173 36.620 1.00 98.75 169 TYR A N 1
ATOM 1347 C CA . TYR A 1 169 ? -21.330 -2.364 37.673 1.00 98.75 169 TYR A CA 1
ATOM 1348 C C . TYR A 1 169 ? -20.774 -3.238 38.801 1.00 98.75 169 TYR A C 1
ATOM 1350 O O . TYR A 1 169 ? -19.625 -3.069 39.204 1.00 98.75 169 TYR A O 1
ATOM 1358 N N . ARG A 1 170 ? -21.543 -4.237 39.259 1.00 98.62 170 ARG A N 1
ATOM 1359 C CA . ARG A 1 170 ? -21.067 -5.205 40.263 1.00 98.62 170 ARG A CA 1
ATOM 1360 C C . ARG A 1 170 ? -19.884 -6.039 39.766 1.00 98.62 170 ARG A C 1
ATOM 1362 O O . ARG A 1 170 ? -18.954 -6.274 40.532 1.00 98.62 170 ARG A O 1
ATOM 1369 N N . ALA A 1 171 ? -19.901 -6.477 38.509 1.00 98.75 171 ALA A N 1
ATOM 1370 C CA . ALA A 1 171 ? -18.809 -7.260 37.934 1.00 98.75 171 ALA A CA 1
ATOM 1371 C C . ALA A 1 171 ? -17.512 -6.439 37.806 1.00 98.75 171 ALA A C 1
ATOM 1373 O O . ALA A 1 171 ? -16.445 -6.925 38.178 1.00 98.75 171 ALA A O 1
ATOM 1374 N N . ALA A 1 172 ? -17.602 -5.181 37.366 1.00 98.81 172 ALA A N 1
ATOM 1375 C CA . ALA A 1 172 ? -16.464 -4.266 37.308 1.00 98.81 172 ALA A CA 1
ATOM 1376 C C . ALA A 1 172 ? -15.904 -3.946 38.707 1.00 98.81 172 ALA A C 1
ATOM 1378 O O . ALA A 1 172 ? -14.692 -3.967 38.909 1.00 98.81 172 ALA A O 1
ATOM 1379 N N . LEU A 1 173 ? -16.769 -3.741 39.708 1.00 98.81 173 LEU A N 1
ATOM 1380 C CA . LEU A 1 173 ? -16.347 -3.585 41.106 1.00 98.81 173 LEU A CA 1
ATOM 1381 C C . LEU A 1 173 ? -15.638 -4.839 41.640 1.00 98.81 173 LEU A C 1
ATOM 1383 O O . LEU A 1 173 ? -14.608 -4.727 42.301 1.00 98.81 173 LEU A O 1
ATOM 1387 N N . SER A 1 174 ? -16.143 -6.034 41.316 1.00 98.75 174 SER A N 1
ATOM 1388 C CA . SER A 1 174 ? -15.494 -7.298 41.683 1.00 98.75 174 SER A CA 1
ATOM 1389 C C . SER A 1 174 ? -14.126 -7.457 41.015 1.00 98.75 174 SER A C 1
ATOM 1391 O O . SER A 1 174 ? -13.196 -7.960 41.646 1.00 98.75 174 SER A O 1
ATOM 1393 N N . TRP A 1 175 ? -13.987 -7.031 39.757 1.00 98.62 175 TRP A N 1
ATOM 1394 C CA . TRP A 1 175 ? -12.704 -7.009 39.055 1.00 98.62 175 TRP A CA 1
ATOM 1395 C C . TRP A 1 175 ? -11.701 -6.099 39.766 1.00 98.62 175 TRP A C 1
ATOM 1397 O O . TRP A 1 175 ? -10.605 -6.548 40.102 1.00 98.62 175 TRP A O 1
ATOM 1407 N N . ILE A 1 176 ? -12.103 -4.860 40.068 1.00 98.62 176 ILE A N 1
ATOM 1408 C CA . ILE A 1 176 ? -11.267 -3.888 40.784 1.00 98.62 176 ILE A CA 1
ATOM 1409 C C . ILE A 1 176 ? -10.841 -4.439 42.148 1.00 98.62 176 ILE A C 1
ATOM 1411 O O . ILE A 1 176 ? -9.665 -4.368 42.492 1.00 98.62 176 ILE A O 1
ATOM 1415 N N . ALA A 1 177 ? -11.763 -5.041 42.902 1.00 98.44 177 ALA A N 1
ATOM 1416 C CA . ALA A 1 177 ? -11.453 -5.646 44.195 1.00 98.44 177 ALA A CA 1
ATOM 1417 C C . ALA A 1 177 ? -10.457 -6.817 44.089 1.00 98.44 177 ALA A C 1
ATOM 1419 O O . ALA A 1 177 ? -9.675 -7.041 45.008 1.00 98.44 177 ALA A O 1
ATOM 1420 N N . THR A 1 178 ? -10.477 -7.555 42.975 1.00 98.19 178 THR A N 1
ATOM 1421 C CA . THR A 1 178 ? -9.620 -8.732 42.762 1.00 98.19 178 THR A CA 1
ATOM 1422 C C . THR A 1 178 ? -8.224 -8.356 42.267 1.00 98.19 178 THR A C 1
ATOM 1424 O O . THR A 1 178 ? -7.239 -8.919 42.735 1.00 98.19 178 THR A O 1
ATOM 1427 N N . TYR A 1 179 ? -8.129 -7.429 41.310 1.00 97.88 179 TYR A N 1
ATOM 1428 C CA . TYR A 1 179 ? -6.886 -7.133 40.584 1.00 97.88 179 TYR A CA 1
ATOM 1429 C C . TYR A 1 179 ? -6.322 -5.731 40.847 1.00 97.88 179 TYR A C 1
ATOM 1431 O O . TYR A 1 179 ? -5.290 -5.365 40.283 1.00 97.88 179 TYR A O 1
ATOM 1439 N N . GLY A 1 180 ? -7.000 -4.921 41.664 1.00 97.38 180 GLY A N 1
ATOM 1440 C CA . GLY A 1 180 ? -6.551 -3.582 42.059 1.00 97.38 180 GLY A CA 1
ATOM 1441 C C . GLY A 1 180 ? -6.517 -2.552 40.926 1.00 97.38 180 GLY A C 1
ATOM 1442 O O . GLY A 1 180 ? -5.997 -1.457 41.115 1.00 97.38 180 GLY A O 1
ATOM 1443 N N . ASN A 1 181 ? -7.057 -2.881 39.752 1.00 97.75 181 ASN A N 1
ATOM 1444 C CA . ASN A 1 181 ? -7.090 -2.012 38.584 1.00 97.75 181 ASN A CA 1
ATOM 1445 C C . ASN A 1 181 ? -8.474 -2.039 37.926 1.00 97.75 181 ASN A C 1
ATOM 1447 O O . ASN A 1 181 ? -9.218 -3.004 38.073 1.00 97.75 181 ASN A O 1
ATOM 1451 N N . ALA A 1 182 ? -8.806 -0.991 37.180 1.00 98.25 182 ALA A N 1
ATOM 1452 C CA . ALA A 1 182 ? -10.026 -0.884 36.387 1.00 98.25 182 ALA A CA 1
ATOM 1453 C C . ALA A 1 182 ? -9.786 -1.209 34.899 1.00 98.25 182 ALA A C 1
ATOM 1455 O O . ALA A 1 182 ? -10.659 -0.962 34.075 1.00 98.25 182 ALA A O 1
ATOM 1456 N N . TRP A 1 183 ? -8.622 -1.750 34.520 1.00 97.44 183 TRP A N 1
ATOM 1457 C CA . TRP A 1 183 ? -8.315 -2.083 33.129 1.00 97.44 183 TRP A CA 1
ATOM 1458 C C . TRP A 1 183 ? -8.971 -3.407 32.722 1.00 97.44 183 TRP A C 1
ATOM 1460 O O . TRP A 1 183 ? -8.400 -4.490 32.857 1.00 97.44 183 TRP A O 1
ATOM 1470 N N . ILE A 1 184 ? -10.190 -3.308 32.198 1.00 98.12 184 ILE A N 1
ATOM 1471 C CA . ILE A 1 184 ? -10.976 -4.443 31.717 1.00 98.12 184 ILE A CA 1
ATOM 1472 C C . ILE A 1 184 ? -11.046 -4.377 30.192 1.00 98.12 184 ILE A C 1
ATOM 1474 O O . ILE A 1 184 ? -11.707 -3.500 29.647 1.00 98.12 184 ILE A O 1
ATOM 1478 N N . SER A 1 185 ? -10.403 -5.315 29.494 1.00 95.69 185 SER A N 1
ATOM 1479 C CA . SER A 1 185 ? -10.327 -5.294 28.028 1.00 95.69 185 SER A CA 1
ATOM 1480 C C . SER A 1 185 ? -10.711 -6.642 27.396 1.00 95.69 185 SER A C 1
ATOM 1482 O O . SER A 1 185 ? -11.242 -7.537 28.059 1.00 95.69 185 SER A O 1
ATOM 1484 N N . ASN A 1 186 ? -10.523 -6.765 26.082 1.00 95.00 186 ASN A N 1
ATOM 1485 C CA . ASN A 1 186 ? -10.846 -7.940 25.260 1.00 95.00 186 ASN A CA 1
ATOM 1486 C C . ASN A 1 186 ? -9.610 -8.529 24.562 1.00 95.00 186 ASN A C 1
ATOM 1488 O O . ASN A 1 186 ? -9.741 -9.297 23.613 1.00 95.00 186 ASN A O 1
ATOM 1492 N N . GLY A 1 187 ? -8.403 -8.161 24.996 1.00 93.12 187 GLY A N 1
ATOM 1493 C CA . GLY A 1 187 ? -7.155 -8.672 24.433 1.00 93.12 187 GLY A CA 1
ATOM 1494 C C . GLY A 1 187 ? -6.839 -10.127 24.827 1.00 93.12 187 GLY A C 1
ATOM 1495 O O . GLY A 1 187 ? -7.470 -10.684 25.727 1.00 93.12 187 GLY A O 1
ATOM 1496 N N . PRO A 1 188 ? -5.816 -10.742 24.201 1.00 93.44 188 PRO A N 1
ATOM 1497 C CA . PRO A 1 188 ? -5.375 -12.109 24.513 1.00 93.44 188 PRO A CA 1
ATOM 1498 C C . PRO A 1 188 ? -4.685 -12.238 25.881 1.00 93.44 188 PRO A C 1
ATOM 1500 O O . PRO A 1 188 ? -4.447 -13.352 26.351 1.00 93.44 188 PRO A O 1
ATOM 1503 N N . TYR A 1 189 ? -4.357 -11.113 26.517 1.00 94.94 189 TYR A N 1
ATOM 1504 C CA . TYR A 1 189 ? -3.802 -11.035 27.862 1.00 94.94 189 TYR A CA 1
ATOM 1505 C C . TYR A 1 189 ? -4.598 -10.022 28.680 1.00 94.94 189 TYR A C 1
ATOM 1507 O O . TYR A 1 189 ? -4.994 -8.979 28.159 1.00 94.94 189 TYR A O 1
ATOM 1515 N N . MET A 1 190 ? -4.812 -10.339 29.951 1.00 96.38 190 MET A N 1
ATOM 1516 C CA . MET A 1 190 ? -5.482 -9.495 30.931 1.00 96.38 190 MET A CA 1
ATOM 1517 C C . MET A 1 190 ? -4.481 -8.988 31.969 1.00 96.38 190 MET A C 1
ATOM 1519 O O . MET A 1 190 ? -3.553 -9.711 32.340 1.00 96.38 190 MET A O 1
ATOM 1523 N N . LEU A 1 191 ? -4.673 -7.755 32.434 1.00 97.31 191 LEU A N 1
ATOM 1524 C CA . LEU A 1 191 ? -3.826 -7.136 33.449 1.00 97.31 191 LEU A CA 1
ATOM 1525 C C . LEU A 1 191 ? -4.271 -7.577 34.845 1.00 97.31 191 LEU A C 1
ATOM 1527 O O . LEU A 1 191 ? -5.334 -7.177 35.315 1.00 97.31 191 LEU A O 1
ATOM 1531 N N . THR A 1 192 ? -3.457 -8.391 35.513 1.00 97.19 192 THR A N 1
ATOM 1532 C CA . THR A 1 192 ? -3.797 -8.931 36.840 1.00 97.19 192 THR A CA 1
ATOM 1533 C C . THR A 1 192 ? -3.095 -8.227 37.987 1.00 97.19 192 THR A C 1
ATOM 1535 O O . THR A 1 192 ? -3.514 -8.374 39.129 1.00 97.19 192 THR A O 1
ATOM 1538 N N . SER A 1 193 ? -2.033 -7.478 37.704 1.00 95.50 193 SER A N 1
ATOM 1539 C CA . SER A 1 193 ? -1.342 -6.659 38.696 1.00 95.50 193 SER A CA 1
ATOM 1540 C C . SER A 1 193 ? -0.611 -5.511 38.011 1.00 95.50 193 SER A C 1
ATOM 1542 O O . SER A 1 193 ? -0.095 -5.670 36.902 1.00 95.50 193 SER A O 1
ATOM 1544 N N . PHE A 1 194 ? -0.554 -4.363 38.678 1.00 96.25 194 PHE A N 1
ATOM 1545 C CA . PHE A 1 194 ? 0.228 -3.203 38.273 1.00 96.25 194 PHE A CA 1
ATOM 1546 C C . PHE A 1 194 ? 0.760 -2.498 39.523 1.00 96.25 194 PHE A C 1
ATOM 1548 O O . PHE A 1 194 ? 0.004 -2.259 40.463 1.00 96.25 194 PHE A O 1
ATOM 1555 N N . SER A 1 195 ? 2.044 -2.140 39.527 1.00 94.00 195 SER A N 1
ATOM 1556 C CA . SER A 1 195 ? 2.637 -1.267 40.542 1.00 94.00 195 SER A CA 1
ATOM 1557 C C . SER A 1 195 ? 3.494 -0.209 39.864 1.00 94.00 195 SER A C 1
ATOM 1559 O O . SER A 1 195 ? 4.476 -0.522 39.184 1.00 94.00 195 SER A O 1
ATOM 1561 N N . ALA A 1 196 ? 3.122 1.053 40.079 1.00 92.62 196 ALA A N 1
ATOM 1562 C CA . ALA A 1 196 ? 3.889 2.194 39.601 1.00 92.62 196 ALA A CA 1
ATOM 1563 C C . ALA A 1 196 ? 5.232 2.298 40.339 1.00 92.62 196 ALA A C 1
ATOM 1565 O O . ALA A 1 196 ? 6.254 2.579 39.720 1.00 92.62 196 ALA A O 1
ATOM 1566 N N . GLU A 1 197 ? 5.234 2.015 41.643 1.00 93.00 197 GLU A N 1
ATOM 1567 C CA . GLU A 1 197 ? 6.401 2.089 42.525 1.00 93.00 197 GLU A CA 1
ATOM 1568 C C . GLU A 1 197 ? 7.447 1.037 42.153 1.00 93.00 197 GLU A C 1
ATOM 1570 O O . GLU A 1 197 ? 8.630 1.347 42.048 1.00 93.00 197 GLU A O 1
ATOM 1575 N N . ALA A 1 198 ? 7.007 -0.201 41.909 1.00 94.81 198 ALA A N 1
ATOM 1576 C CA . ALA A 1 198 ? 7.876 -1.289 41.469 1.00 94.81 198 ALA A CA 1
ATOM 1577 C C . ALA A 1 198 ? 8.137 -1.277 39.953 1.00 94.81 198 ALA A C 1
ATOM 1579 O O . ALA A 1 198 ? 8.827 -2.164 39.456 1.00 94.81 198 ALA A O 1
ATOM 1580 N N . GLN A 1 199 ? 7.554 -0.322 39.215 1.00 95.06 199 GLN A N 1
ATOM 1581 C CA . GLN A 1 199 ? 7.609 -0.225 37.753 1.00 95.06 199 GLN A CA 1
ATOM 1582 C C . GLN A 1 199 ? 7.317 -1.564 37.051 1.00 95.06 199 GLN A C 1
ATOM 1584 O O . GLN A 1 199 ? 8.020 -1.967 36.124 1.00 95.06 199 GLN A O 1
ATOM 1589 N N . SER A 1 200 ? 6.286 -2.277 37.511 1.00 96.44 200 SER A N 1
ATOM 1590 C CA . SER A 1 200 ? 5.981 -3.634 37.050 1.00 96.44 200 SER A CA 1
ATOM 1591 C C . SER A 1 200 ? 4.501 -3.825 36.722 1.00 96.44 200 SER A C 1
ATOM 1593 O O . SER A 1 200 ? 3.620 -3.185 37.300 1.00 96.44 200 SER A O 1
ATOM 1595 N N . ALA A 1 201 ? 4.235 -4.723 35.774 1.00 97.12 201 ALA A N 1
ATOM 1596 C CA . ALA A 1 201 ? 2.899 -5.148 35.380 1.00 97.12 201 ALA A CA 1
ATOM 1597 C C . ALA A 1 201 ? 2.890 -6.662 35.139 1.00 97.12 201 ALA A C 1
ATOM 1599 O O . ALA A 1 201 ? 3.803 -7.199 34.510 1.00 97.12 201 ALA A O 1
ATOM 1600 N N . GLU A 1 202 ? 1.848 -7.346 35.611 1.00 97.62 202 GLU A N 1
ATOM 1601 C CA . GLU A 1 202 ? 1.627 -8.769 35.353 1.00 97.62 202 GLU A CA 1
ATOM 1602 C C . GLU A 1 202 ? 0.484 -8.939 34.352 1.00 97.62 202 GLU A C 1
ATOM 1604 O O . GLU A 1 202 ? -0.661 -8.556 34.608 1.00 97.62 202 GLU A O 1
ATOM 1609 N N . LEU A 1 203 ? 0.805 -9.546 33.211 1.00 97.81 203 LEU A N 1
ATOM 1610 C CA . LEU A 1 203 ? -0.163 -9.924 32.193 1.00 97.81 203 LEU A CA 1
ATOM 1611 C C . LEU A 1 203 ? -0.374 -11.434 32.235 1.00 97.81 203 LEU A C 1
ATOM 1613 O O . LEU A 1 203 ? 0.558 -12.208 32.009 1.00 97.81 203 LEU A O 1
ATOM 1617 N N . ARG A 1 204 ? -1.615 -11.866 32.463 1.00 96.50 204 ARG A N 1
ATOM 1618 C CA . ARG A 1 204 ? -1.993 -13.278 32.351 1.00 96.50 204 ARG A CA 1
ATOM 1619 C C . ARG A 1 204 ? -2.716 -13.526 31.057 1.00 96.50 204 ARG A C 1
ATOM 1621 O O . ARG A 1 204 ? -3.541 -12.736 30.614 1.00 96.50 204 ARG A O 1
ATOM 1628 N N . ALA A 1 205 ? -2.410 -14.654 30.445 1.00 94.62 205 ALA A N 1
ATOM 1629 C CA . ALA A 1 205 ? -3.033 -15.014 29.196 1.00 94.62 205 ALA A CA 1
ATOM 1630 C C . ALA A 1 205 ? -4.525 -15.316 29.428 1.00 94.62 205 ALA A C 1
ATOM 1632 O O . ALA A 1 205 ? -4.875 -16.115 30.297 1.00 94.62 205 ALA A O 1
ATOM 1633 N N . PHE A 1 206 ? -5.400 -14.673 28.661 1.00 94.75 206 PHE A N 1
ATOM 1634 C CA . PHE A 1 206 ? -6.839 -14.876 28.747 1.00 94.75 206 PHE A CA 1
ATOM 1635 C C . PHE A 1 206 ? -7.184 -16.183 28.023 1.00 94.75 206 PHE A C 1
ATOM 1637 O O . PHE A 1 206 ? -6.881 -16.357 26.840 1.00 94.75 206 PHE A O 1
ATOM 1644 N N . ARG A 1 207 ? -7.713 -17.158 28.767 1.00 92.75 207 ARG A N 1
ATOM 1645 C CA . ARG A 1 207 ? -7.957 -18.538 28.303 1.00 92.75 207 ARG A CA 1
ATOM 1646 C C . ARG A 1 207 ? -9.439 -18.896 28.308 1.00 92.75 207 ARG A C 1
ATOM 1648 O O . ARG A 1 207 ? -9.795 -20.059 28.464 1.00 92.75 207 ARG A O 1
ATOM 1655 N N . ASP A 1 208 ? -10.292 -17.892 28.152 1.00 94.94 208 ASP A N 1
ATOM 1656 C CA . ASP A 1 208 ? -11.719 -18.127 28.003 1.00 94.94 208 ASP A CA 1
ATOM 1657 C C . ASP A 1 208 ? -12.001 -18.874 26.680 1.00 94.94 208 ASP A C 1
ATOM 1659 O O . ASP A 1 208 ? -11.496 -18.452 25.633 1.00 94.94 208 ASP A O 1
ATOM 1663 N N . PRO A 1 209 ? -12.795 -19.963 26.688 1.00 94.25 209 PRO A N 1
ATOM 1664 C CA . PRO A 1 209 ? -13.092 -20.740 25.483 1.00 94.25 209 PRO A CA 1
ATOM 1665 C C . PRO A 1 209 ? -13.790 -19.950 24.368 1.00 94.25 209 PRO A C 1
ATOM 1667 O O . PRO A 1 209 ? -13.769 -20.375 23.215 1.00 94.25 209 PRO A O 1
ATOM 1670 N N . THR A 1 210 ? -14.418 -18.816 24.690 1.00 95.19 210 THR A N 1
ATOM 1671 C CA . THR A 1 210 ? -15.084 -17.942 23.714 1.00 95.19 210 THR A CA 1
ATOM 1672 C C . THR A 1 210 ? -14.133 -16.936 23.060 1.00 95.19 210 THR A C 1
ATOM 1674 O O . THR A 1 210 ? -14.544 -16.224 22.142 1.00 95.19 210 THR A O 1
ATOM 1677 N N . TYR A 1 211 ? -12.867 -16.858 23.496 1.00 94.38 211 TYR A N 1
ATOM 1678 C CA . TYR A 1 211 ? -11.898 -15.928 22.924 1.00 94.38 211 TYR A CA 1
ATOM 1679 C C . TYR A 1 211 ? -11.655 -16.229 21.427 1.00 94.38 211 TYR A C 1
ATOM 1681 O O . TYR A 1 211 ? -11.273 -17.345 21.069 1.00 94.38 211 TYR A O 1
ATOM 1689 N N . PRO A 1 212 ? -11.842 -15.253 20.519 1.00 91.19 212 PRO A N 1
ATOM 1690 C CA . PRO A 1 212 ? -11.974 -15.539 19.087 1.00 91.19 212 PRO A CA 1
ATOM 1691 C C . PRO A 1 212 ? -10.671 -15.812 18.324 1.00 91.19 212 PRO A C 1
ATOM 1693 O O . PRO A 1 212 ? -10.711 -16.087 17.114 1.00 91.19 212 PRO A O 1
ATOM 1696 N N . PHE A 1 213 ? -9.509 -15.688 18.969 1.00 90.69 213 PHE A N 1
ATOM 1697 C CA . PHE A 1 213 ? -8.216 -15.822 18.300 1.00 90.69 213 PHE A CA 1
ATOM 1698 C C . PHE A 1 213 ? -7.329 -16.869 18.972 1.00 90.69 213 PHE A C 1
ATOM 1700 O O . PHE A 1 213 ? -6.958 -16.741 20.133 1.00 90.69 213 PHE A O 1
ATOM 1707 N N . SER A 1 214 ? -6.950 -17.900 18.218 1.00 85.31 214 SER A N 1
ATOM 1708 C CA . SER A 1 214 ? -5.962 -18.883 18.656 1.00 85.31 214 SER A CA 1
ATOM 1709 C C . SER A 1 214 ? -4.535 -18.338 18.509 1.00 85.31 214 SER A C 1
ATOM 1711 O O . SER A 1 214 ? -4.289 -17.476 17.653 1.00 85.31 214 SER A O 1
ATOM 1713 N N . PRO A 1 215 ? -3.562 -18.866 19.277 1.00 83.44 215 PRO A N 1
ATOM 1714 C CA . PRO A 1 215 ? -2.147 -18.635 19.002 1.00 83.44 215 PRO A CA 1
ATOM 1715 C C . PRO A 1 215 ? -1.820 -18.912 17.527 1.00 83.44 215 PRO A C 1
ATOM 1717 O O . PRO A 1 215 ? -2.346 -19.856 16.939 1.00 83.44 215 PRO A O 1
ATOM 1720 N N . GLY A 1 216 ? -0.993 -18.064 16.915 1.00 83.19 216 GLY A N 1
ATOM 1721 C CA . GLY A 1 216 ? -0.590 -18.206 15.511 1.00 83.19 216 GLY A CA 1
ATOM 1722 C C . GLY A 1 216 ? -1.604 -17.720 14.468 1.00 83.19 216 GLY A C 1
ATOM 1723 O O . GLY A 1 216 ? -1.240 -17.602 13.306 1.00 83.19 216 GLY A O 1
ATOM 1724 N N . LYS A 1 217 ? -2.844 -17.365 14.843 1.00 85.19 217 LYS A N 1
ATOM 1725 C CA . LYS A 1 217 ? -3.878 -16.932 13.877 1.00 85.19 217 LYS A CA 1
ATOM 1726 C C . LYS A 1 217 ? -3.483 -15.713 13.033 1.00 85.19 217 LYS A C 1
ATOM 1728 O O . LYS A 1 217 ? -3.956 -15.575 11.913 1.00 85.19 217 LYS A O 1
ATOM 1733 N N . TRP A 1 218 ? -2.628 -14.849 13.574 1.00 82.19 218 TRP A N 1
ATOM 1734 C CA . TRP A 1 218 ? -2.125 -13.645 12.907 1.00 82.19 218 TRP A CA 1
ATOM 1735 C C . TRP A 1 218 ? -0.701 -13.810 12.350 1.00 82.19 218 TRP A C 1
ATOM 1737 O O . TRP A 1 218 ? -0.039 -12.823 12.046 1.00 82.19 218 TRP A O 1
ATOM 1747 N N . VAL A 1 219 ? -0.209 -15.049 12.232 1.00 85.25 219 VAL A N 1
ATOM 1748 C CA . VAL A 1 219 ? 1.074 -15.355 11.588 1.00 85.25 219 VAL A CA 1
ATOM 1749 C C . VAL A 1 219 ? 0.806 -15.666 10.120 1.00 85.25 219 VAL A C 1
ATOM 1751 O O . VAL A 1 219 ? 0.310 -16.738 9.784 1.00 85.25 219 VAL A O 1
ATOM 1754 N N . PHE A 1 220 ? 1.129 -14.716 9.245 1.00 82.12 220 PHE A N 1
ATOM 1755 C CA . PHE A 1 220 ? 0.876 -14.820 7.802 1.00 82.12 220 PHE A CA 1
ATOM 1756 C C . PHE A 1 220 ? 2.048 -15.414 7.000 1.00 82.12 220 PHE A C 1
ATOM 1758 O O . PHE A 1 220 ? 1.890 -15.708 5.818 1.00 82.12 220 PHE A O 1
ATOM 1765 N N . GLY A 1 221 ? 3.200 -15.640 7.643 1.00 84.88 221 GLY A N 1
ATOM 1766 C CA . GLY A 1 221 ? 4.428 -16.103 6.988 1.00 84.88 221 GLY A CA 1
ATOM 1767 C C . GLY A 1 221 ? 5.149 -15.000 6.206 1.00 84.88 221 GLY A C 1
ATOM 1768 O O . GLY A 1 221 ? 4.787 -13.828 6.288 1.00 84.88 221 GLY A O 1
ATOM 1769 N N . GLU A 1 222 ? 6.186 -15.387 5.460 1.00 83.88 222 GLU A N 1
ATOM 1770 C CA . GLU A 1 222 ? 6.913 -14.477 4.568 1.00 83.88 222 GLU A CA 1
ATOM 1771 C C . GLU A 1 222 ? 6.090 -14.186 3.301 1.00 83.88 222 GLU A C 1
ATOM 1773 O O . GLU A 1 222 ? 5.536 -15.119 2.699 1.00 83.88 222 GLU A O 1
ATOM 1778 N N . PRO A 1 223 ? 6.009 -12.921 2.853 1.00 80.50 223 PRO A N 1
ATOM 1779 C CA . PRO A 1 223 ? 5.287 -12.577 1.641 1.00 80.50 223 PRO A CA 1
ATOM 1780 C C . PRO A 1 223 ? 5.965 -13.213 0.424 1.00 80.50 223 PRO A C 1
ATOM 1782 O O . PRO A 1 223 ? 7.173 -13.098 0.213 1.00 80.50 223 PRO A O 1
ATOM 1785 N N . ARG A 1 224 ? 5.173 -13.866 -0.428 1.00 87.44 224 ARG A N 1
ATOM 1786 C CA . ARG A 1 224 ? 5.647 -14.305 -1.745 1.00 87.44 224 ARG A CA 1
ATOM 1787 C C . ARG A 1 224 ? 5.863 -13.075 -2.618 1.00 87.44 224 ARG A C 1
ATOM 1789 O O . ARG A 1 224 ? 4.917 -12.340 -2.857 1.00 87.44 224 ARG A O 1
ATOM 1796 N N . ILE A 1 225 ? 7.072 -12.857 -3.117 1.00 91.75 225 ILE A N 1
ATOM 1797 C CA . ILE A 1 225 ? 7.366 -11.681 -3.944 1.00 91.75 225 ILE A CA 1
ATOM 1798 C C . ILE A 1 225 ? 7.219 -11.985 -5.435 1.00 91.75 225 ILE A C 1
ATOM 1800 O O . ILE A 1 225 ? 7.368 -13.132 -5.863 1.00 91.75 225 ILE A O 1
ATOM 1804 N N . VAL A 1 226 ? 6.943 -10.944 -6.217 1.00 95.81 226 VAL A N 1
ATOM 1805 C CA . VAL A 1 226 ? 7.108 -10.985 -7.672 1.00 95.81 226 VAL A CA 1
ATOM 1806 C C . VAL A 1 226 ? 8.599 -10.955 -7.994 1.00 95.81 226 VAL A C 1
ATOM 1808 O O . VAL A 1 226 ? 9.360 -10.290 -7.294 1.00 95.81 226 VAL A O 1
ATOM 1811 N N . ARG A 1 227 ? 9.024 -11.681 -9.029 1.00 96.69 227 ARG A N 1
ATOM 1812 C CA . ARG A 1 227 ? 10.395 -11.647 -9.545 1.00 96.69 227 ARG A CA 1
ATOM 1813 C C . ARG A 1 227 ? 10.410 -11.587 -11.060 1.00 96.69 227 ARG A C 1
ATOM 1815 O O . ARG A 1 227 ? 9.614 -12.250 -11.721 1.00 96.69 227 ARG A O 1
ATOM 1822 N N . VAL A 1 228 ? 11.364 -10.834 -11.590 1.00 97.56 228 VAL A N 1
ATOM 1823 C CA . VAL A 1 228 ? 11.807 -10.936 -12.975 1.00 97.56 228 VAL A CA 1
ATOM 1824 C C . VAL A 1 228 ? 12.865 -12.031 -13.038 1.00 97.56 228 VAL A C 1
ATOM 1826 O O . VAL A 1 228 ? 13.980 -11.859 -12.538 1.00 97.56 228 VAL A O 1
ATOM 1829 N N . GLU A 1 229 ? 12.505 -13.153 -13.650 1.00 97.50 229 GLU A N 1
ATOM 1830 C CA . GLU A 1 229 ? 13.377 -14.321 -13.781 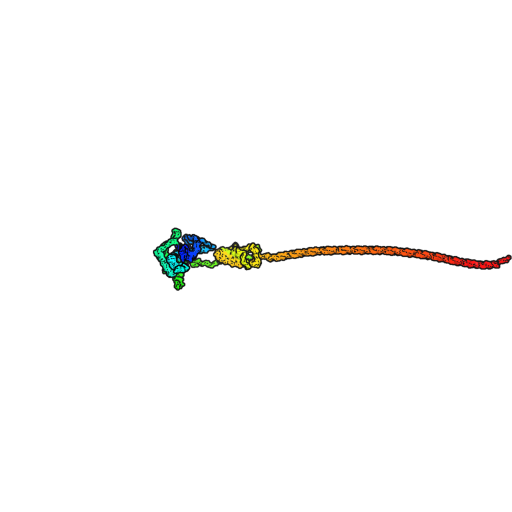1.00 97.50 229 GLU A CA 1
ATOM 1831 C C . GLU A 1 229 ? 14.338 -14.162 -14.957 1.00 97.50 229 GLU A C 1
ATOM 1833 O O . GLU A 1 229 ? 15.532 -14.432 -14.844 1.00 97.50 229 GLU A O 1
ATOM 1838 N N . ASN A 1 230 ? 13.821 -13.697 -16.096 1.00 97.19 230 ASN A N 1
ATOM 1839 C CA . ASN A 1 230 ? 14.603 -13.542 -17.313 1.00 97.19 230 ASN A CA 1
ATOM 1840 C C . ASN A 1 230 ? 14.053 -12.416 -18.195 1.00 97.19 230 ASN A C 1
ATOM 1842 O O . ASN A 1 230 ? 12.844 -12.192 -18.258 1.00 97.19 230 ASN A O 1
ATOM 1846 N N . ILE A 1 231 ? 14.953 -11.735 -18.907 1.00 97.75 231 ILE A N 1
ATOM 1847 C CA . ILE A 1 231 ? 14.609 -10.747 -19.932 1.00 97.75 231 ILE A CA 1
ATOM 1848 C C . ILE A 1 231 ? 15.370 -11.098 -21.210 1.00 97.75 231 ILE A C 1
ATOM 1850 O O . ILE A 1 231 ? 16.592 -10.978 -21.273 1.00 97.75 231 ILE A O 1
ATOM 1854 N N . GLY A 1 232 ? 14.636 -11.515 -22.240 1.00 95.56 232 GLY A N 1
ATOM 1855 C CA . GLY A 1 232 ? 15.165 -11.753 -23.578 1.00 95.56 232 GLY A CA 1
ATOM 1856 C C . GLY A 1 232 ? 15.022 -10.508 -24.446 1.00 95.56 232 GLY A C 1
ATOM 1857 O O . GLY A 1 232 ? 13.917 -10.192 -24.887 1.00 95.56 232 GLY A O 1
ATOM 1858 N N . VAL A 1 233 ? 16.132 -9.819 -24.713 1.00 93.88 233 VAL A N 1
ATOM 1859 C CA . VAL A 1 233 ? 16.165 -8.665 -25.624 1.00 93.88 233 VAL A CA 1
ATOM 1860 C C . VAL A 1 233 ? 16.644 -9.093 -27.008 1.00 93.88 233 VAL A C 1
ATOM 1862 O O . VAL A 1 233 ? 17.769 -9.582 -27.123 1.00 93.88 233 VAL A O 1
ATOM 1865 N N . PRO A 1 234 ? 15.837 -8.905 -28.066 1.00 91.44 234 PRO A N 1
ATOM 1866 C CA . PRO A 1 234 ? 16.296 -9.126 -29.429 1.00 91.44 234 PRO A CA 1
ATOM 1867 C C . PRO A 1 234 ? 17.207 -7.979 -29.884 1.00 91.44 234 PRO A C 1
ATOM 1869 O O . PRO A 1 234 ? 17.224 -6.898 -29.294 1.00 91.44 234 PRO A O 1
ATOM 1872 N N . GLN A 1 235 ? 17.917 -8.171 -30.994 1.00 92.25 235 GLN A N 1
ATOM 1873 C CA . GLN A 1 235 ? 18.567 -7.053 -31.672 1.00 92.25 235 GLN A CA 1
ATOM 1874 C C . GLN A 1 235 ? 17.505 -6.043 -32.133 1.00 92.25 235 GLN A C 1
ATOM 1876 O O . GLN A 1 235 ? 16.600 -6.391 -32.890 1.00 92.25 235 GLN A O 1
ATOM 1881 N N . VAL A 1 236 ? 17.617 -4.792 -31.685 1.00 95.44 236 VAL A N 1
ATOM 1882 C CA . VAL A 1 236 ? 16.701 -3.721 -32.090 1.00 95.44 236 VAL A CA 1
ATOM 1883 C C . VAL A 1 236 ? 17.235 -3.071 -33.356 1.00 95.44 236 VAL A C 1
ATOM 1885 O O . VAL A 1 236 ? 18.291 -2.443 -33.338 1.00 95.44 236 VAL A O 1
ATOM 1888 N N . VAL A 1 237 ? 16.509 -3.225 -34.460 1.00 94.94 237 VAL A N 1
ATOM 1889 C CA . VAL A 1 237 ? 16.851 -2.611 -35.748 1.00 94.94 237 VAL A CA 1
ATOM 1890 C C . VAL A 1 237 ? 16.055 -1.322 -35.913 1.00 94.94 237 VAL A C 1
ATOM 1892 O O . VAL A 1 237 ? 14.838 -1.296 -35.715 1.00 94.94 237 VAL A O 1
ATOM 1895 N N . ARG A 1 238 ? 16.742 -0.238 -36.272 1.00 94.25 238 ARG A N 1
ATOM 1896 C CA . ARG A 1 238 ? 16.133 1.078 -36.457 1.00 94.25 238 ARG A CA 1
ATOM 1897 C C . ARG A 1 238 ? 15.015 1.012 -37.502 1.00 94.25 238 ARG A C 1
ATOM 1899 O O . ARG A 1 238 ? 15.237 0.585 -38.631 1.00 94.25 238 ARG A O 1
ATOM 1906 N N . GLY A 1 239 ? 13.813 1.445 -37.123 1.00 93.69 239 GLY A N 1
ATOM 1907 C CA . GLY A 1 239 ? 12.639 1.442 -37.999 1.00 93.69 239 GLY A CA 1
ATOM 1908 C C . GLY A 1 239 ? 11.939 0.089 -38.151 1.00 93.69 239 GLY A C 1
ATOM 1909 O O . GLY A 1 239 ? 11.008 -0.006 -38.946 1.00 93.69 239 GLY A O 1
ATOM 1910 N N . GLN A 1 240 ? 12.343 -0.938 -37.397 1.00 96.25 240 GLN A N 1
ATOM 1911 C CA . GLN A 1 240 ? 11.626 -2.211 -37.290 1.00 96.25 240 GLN A CA 1
ATOM 1912 C C . GLN A 1 240 ? 11.058 -2.401 -35.884 1.00 96.25 240 GLN A C 1
ATOM 1914 O O . GLN A 1 240 ? 11.574 -1.857 -34.907 1.00 96.25 240 GLN A O 1
ATOM 1919 N N . GLU A 1 241 ? 9.972 -3.160 -35.782 1.00 96.94 241 GLU A N 1
ATOM 1920 C CA . GLU A 1 241 ? 9.417 -3.545 -34.487 1.00 96.94 241 GLU A CA 1
ATOM 1921 C C . GLU A 1 241 ? 10.344 -4.539 -33.775 1.00 96.94 241 GLU A C 1
ATOM 1923 O O . GLU A 1 241 ? 10.902 -5.441 -34.400 1.00 96.94 241 GLU A O 1
ATOM 1928 N N . ALA A 1 242 ? 10.486 -4.389 -32.459 1.00 96.56 242 ALA A N 1
ATOM 1929 C CA . ALA A 1 242 ? 11.215 -5.324 -31.612 1.00 96.56 242 ALA A CA 1
ATOM 1930 C C . ALA A 1 242 ? 10.351 -5.778 -30.429 1.00 96.56 242 ALA A C 1
ATOM 1932 O O . ALA A 1 242 ? 9.628 -4.981 -29.836 1.00 96.56 242 ALA A O 1
ATOM 1933 N N . SER A 1 243 ? 10.449 -7.057 -30.064 1.00 97.00 243 SER A N 1
ATOM 1934 C CA . SER A 1 243 ? 9.684 -7.657 -28.963 1.00 97.00 243 SER A CA 1
ATOM 1935 C C . SER A 1 243 ? 10.616 -8.164 -27.868 1.00 97.00 243 SER A C 1
ATOM 1937 O O . SER A 1 243 ? 11.331 -9.143 -28.068 1.00 97.00 243 SER A O 1
ATOM 1939 N N . VAL A 1 244 ? 10.602 -7.513 -26.707 1.00 97.81 244 VAL A N 1
ATOM 1940 C CA . VAL A 1 244 ? 11.348 -7.948 -25.519 1.00 97.81 244 VAL A CA 1
ATOM 1941 C C . VAL A 1 244 ? 10.483 -8.923 -24.723 1.00 97.81 244 VAL A C 1
ATOM 1943 O O . VAL A 1 244 ? 9.360 -8.592 -24.345 1.00 97.81 244 VAL A O 1
ATOM 1946 N N . LEU A 1 245 ? 11.004 -10.122 -24.462 1.00 97.94 245 LEU A N 1
ATOM 1947 C CA . LEU A 1 245 ? 10.323 -11.150 -23.675 1.00 97.94 245 LEU A CA 1
ATOM 1948 C C . LEU A 1 245 ? 10.714 -11.028 -22.204 1.00 97.94 245 LEU A C 1
ATOM 1950 O O . LEU A 1 245 ? 11.899 -10.957 -21.890 1.00 97.94 245 LEU A O 1
ATOM 1954 N N . VAL A 1 246 ? 9.732 -11.040 -21.307 1.00 98.50 246 VAL A N 1
ATOM 1955 C CA . VAL A 1 246 ? 9.940 -10.932 -19.859 1.00 98.50 246 VAL A CA 1
ATOM 1956 C C . VAL A 1 246 ? 9.276 -12.116 -19.171 1.00 98.50 246 VAL A C 1
ATOM 1958 O O . VAL A 1 246 ? 8.060 -12.276 -19.248 1.00 98.50 246 VAL A O 1
ATOM 1961 N N . ASP A 1 247 ? 10.067 -12.935 -18.488 1.00 98.12 247 ASP A N 1
ATOM 1962 C CA . ASP A 1 247 ? 9.583 -14.062 -17.693 1.00 98.12 247 ASP A CA 1
ATOM 1963 C C . ASP A 1 247 ? 9.476 -13.662 -16.227 1.00 98.12 247 ASP A C 1
ATOM 1965 O O . ASP A 1 247 ? 10.455 -13.206 -15.630 1.00 98.12 247 ASP A O 1
ATOM 1969 N N . LEU A 1 248 ? 8.290 -13.847 -15.651 1.00 97.81 248 LEU A N 1
ATOM 1970 C CA . LEU A 1 248 ? 8.011 -13.528 -14.258 1.00 97.81 248 LEU A CA 1
ATOM 1971 C C . LEU A 1 248 ? 7.726 -14.776 -13.423 1.00 97.81 248 LEU A C 1
ATOM 1973 O O . LEU A 1 248 ? 7.194 -15.776 -13.909 1.00 97.81 248 LEU A O 1
ATOM 1977 N N . SER A 1 249 ? 7.983 -14.670 -12.124 1.00 96.06 249 SER A N 1
ATOM 1978 C CA . SER A 1 249 ? 7.420 -15.555 -11.107 1.00 96.06 249 SER A CA 1
ATOM 1979 C C . SER A 1 249 ? 6.760 -14.733 -9.999 1.00 96.06 249 SER A C 1
ATOM 1981 O O . SER A 1 249 ? 7.018 -13.538 -9.850 1.00 96.06 249 SER A O 1
ATOM 1983 N N . GLY A 1 250 ? 5.863 -15.358 -9.240 1.00 94.00 250 GLY A N 1
ATOM 1984 C CA . GLY A 1 250 ? 5.175 -14.719 -8.120 1.00 94.00 250 GLY A CA 1
ATOM 1985 C C . GLY A 1 250 ? 3.666 -14.964 -8.113 1.00 94.00 250 GLY A C 1
ATOM 1986 O O . GLY A 1 250 ? 3.148 -15.710 -8.948 1.00 94.00 250 GLY A O 1
ATOM 1987 N N . PRO A 1 251 ? 2.947 -14.375 -7.143 1.00 92.69 251 PRO A N 1
ATOM 1988 C CA . PRO A 1 251 ? 1.498 -14.524 -7.027 1.00 92.69 251 PRO A CA 1
ATOM 1989 C C . PRO A 1 251 ? 0.759 -13.823 -8.184 1.00 92.69 251 PRO A C 1
ATOM 1991 O O . PRO A 1 251 ? 1.005 -12.640 -8.407 1.00 92.69 251 PRO A O 1
ATOM 1994 N N . PRO A 1 252 ? -0.145 -14.494 -8.922 1.00 91.62 252 PRO A N 1
ATOM 1995 C CA . PRO A 1 252 ? -0.960 -13.849 -9.954 1.00 91.62 252 PRO A CA 1
ATOM 1996 C C . PRO A 1 252 ? -2.101 -12.995 -9.354 1.00 91.62 252 PRO A C 1
ATOM 1998 O O . PRO A 1 252 ? -2.496 -13.246 -8.213 1.00 91.62 252 PRO A O 1
ATOM 2001 N N . PRO A 1 253 ? -2.685 -12.051 -10.123 1.00 93.31 253 PRO A N 1
ATOM 2002 C CA . PRO A 1 253 ? -2.311 -11.677 -11.491 1.00 93.31 253 PRO A CA 1
ATOM 2003 C C . PRO A 1 253 ? -0.992 -10.890 -11.528 1.00 93.31 253 PRO A C 1
ATOM 2005 O O . PRO A 1 253 ? -0.763 -10.017 -10.700 1.00 93.31 253 PRO A O 1
ATOM 2008 N N . LEU A 1 254 ? -0.118 -11.235 -12.478 1.00 95.81 254 LEU A N 1
ATOM 2009 C CA . LEU A 1 254 ? 1.179 -10.584 -12.689 1.00 95.81 254 LEU A CA 1
ATOM 2010 C C . LEU A 1 254 ? 1.062 -9.529 -13.791 1.00 95.81 254 LEU A C 1
ATOM 2012 O O . LEU A 1 254 ? 0.246 -9.668 -14.702 1.00 95.81 254 LEU A O 1
ATOM 2016 N N . PHE A 1 255 ? 1.915 -8.512 -13.738 1.00 97.00 255 PHE A N 1
ATOM 2017 C CA . PHE A 1 255 ? 1.944 -7.422 -14.705 1.00 97.00 255 PHE A CA 1
ATOM 2018 C C . PHE A 1 255 ? 3.365 -6.904 -14.922 1.00 97.00 255 PHE A C 1
ATOM 2020 O O . PHE A 1 255 ? 4.219 -6.985 -14.037 1.00 97.00 255 PHE A O 1
ATOM 2027 N N . VAL A 1 256 ? 3.592 -6.308 -16.094 1.00 98.12 256 VAL A N 1
ATOM 2028 C CA . VAL A 1 256 ? 4.850 -5.647 -16.455 1.00 98.12 256 VAL A CA 1
ATOM 2029 C C . VAL A 1 256 ? 4.583 -4.198 -16.847 1.00 98.12 256 VAL A C 1
ATOM 2031 O O . VAL A 1 256 ? 3.746 -3.918 -17.704 1.00 98.12 256 VAL A O 1
ATOM 2034 N N . LYS A 1 257 ? 5.343 -3.275 -16.263 1.00 98.19 257 LYS A N 1
ATOM 2035 C CA . LYS A 1 257 ? 5.560 -1.914 -16.766 1.00 98.19 257 LYS A CA 1
ATOM 2036 C C . LYS A 1 257 ? 6.999 -1.779 -17.237 1.00 98.19 257 LYS A C 1
ATOM 2038 O O . LYS A 1 257 ? 7.878 -2.493 -16.763 1.00 98.19 257 LYS A O 1
ATOM 2043 N N . TYR A 1 258 ? 7.250 -0.856 -18.152 1.00 98.31 258 TYR A N 1
ATOM 2044 C CA . TYR A 1 258 ? 8.607 -0.552 -18.575 1.00 98.31 258 TYR A CA 1
ATOM 2045 C C . TYR A 1 258 ? 8.814 0.937 -18.813 1.00 98.31 258 TYR A C 1
ATOM 2047 O O . TYR A 1 258 ? 7.872 1.674 -19.106 1.00 98.31 258 TYR A O 1
ATOM 2055 N N . ILE A 1 259 ? 10.069 1.354 -18.694 1.00 98.44 259 ILE A N 1
ATOM 2056 C CA . ILE A 1 259 ? 10.549 2.699 -18.988 1.00 98.44 259 ILE A CA 1
ATOM 2057 C C . ILE A 1 259 ? 11.749 2.545 -19.915 1.00 98.44 259 ILE A C 1
ATOM 2059 O O . ILE A 1 259 ? 12.702 1.849 -19.569 1.00 98.44 259 ILE A O 1
ATOM 2063 N N . LEU A 1 260 ? 11.705 3.192 -21.077 1.00 97.81 260 LEU A N 1
ATOM 2064 C CA . LEU A 1 260 ? 12.857 3.335 -21.960 1.00 97.81 260 LEU A CA 1
ATOM 2065 C C . LEU A 1 260 ? 13.403 4.755 -21.824 1.00 97.81 260 LEU A C 1
ATOM 2067 O O . LEU A 1 260 ? 12.664 5.729 -21.993 1.00 97.81 260 LEU A O 1
ATOM 2071 N N . ARG A 1 261 ? 14.693 4.870 -21.531 1.00 97.56 261 ARG A N 1
ATOM 2072 C CA . ARG A 1 261 ? 15.374 6.130 -21.241 1.00 97.56 261 ARG A CA 1
ATOM 2073 C C . ARG A 1 261 ? 16.638 6.257 -22.083 1.00 97.56 261 ARG A C 1
ATOM 2075 O O . ARG A 1 261 ? 17.351 5.282 -22.311 1.00 97.56 261 ARG A O 1
ATOM 2082 N N . ASP A 1 262 ? 16.927 7.468 -22.535 1.00 96.06 262 ASP A N 1
ATOM 2083 C CA . ASP A 1 262 ? 18.215 7.802 -23.134 1.00 96.06 262 ASP A CA 1
ATOM 2084 C C . ASP A 1 262 ? 19.302 7.767 -22.049 1.00 96.06 262 ASP A C 1
ATOM 2086 O O . ASP A 1 262 ? 19.210 8.483 -21.050 1.00 96.06 262 ASP A O 1
ATOM 2090 N N . SER A 1 263 ? 20.311 6.908 -22.213 1.00 94.94 263 SER A N 1
ATOM 2091 C CA . SER A 1 263 ? 21.320 6.666 -21.169 1.00 94.94 263 SER A CA 1
ATOM 2092 C C . SER A 1 263 ? 22.271 7.846 -20.945 1.00 94.94 263 SER A C 1
ATOM 2094 O O . SER A 1 263 ? 22.911 7.920 -19.898 1.00 94.94 263 SER A O 1
ATOM 2096 N N . VAL A 1 264 ? 22.362 8.772 -21.905 1.00 93.75 264 VAL A N 1
ATOM 2097 C CA . VAL A 1 264 ? 23.300 9.901 -21.870 1.00 93.75 264 VAL A CA 1
ATOM 2098 C C . VAL A 1 264 ? 22.629 11.138 -21.288 1.00 93.75 264 VAL A C 1
ATOM 2100 O O . VAL A 1 264 ? 23.147 11.765 -20.369 1.00 93.75 264 VAL A O 1
ATOM 2103 N N . THR A 1 265 ? 21.467 11.499 -21.825 1.00 94.69 265 THR A N 1
ATOM 2104 C CA . THR A 1 265 ? 20.709 12.691 -21.417 1.00 94.69 265 THR A CA 1
ATOM 2105 C C . THR A 1 265 ? 19.808 12.421 -20.219 1.00 94.69 265 THR A C 1
ATOM 2107 O O . THR A 1 265 ? 19.386 13.345 -19.526 1.00 94.69 265 THR A O 1
ATOM 2110 N N . GLY A 1 266 ? 19.477 11.153 -19.979 1.00 93.38 266 GLY A N 1
ATOM 2111 C CA . GLY A 1 266 ? 18.515 10.755 -18.972 1.00 93.38 266 GLY A CA 1
ATOM 2112 C C . GLY A 1 266 ? 17.059 11.047 -19.345 1.00 93.38 266 GLY A C 1
ATOM 2113 O O . GLY A 1 266 ? 16.192 10.913 -18.478 1.00 93.38 266 GLY A O 1
ATOM 2114 N N . GLN A 1 267 ? 16.772 11.439 -20.588 1.00 96.19 267 GLN A N 1
ATOM 2115 C CA . GLN A 1 267 ? 15.415 11.709 -21.053 1.00 96.19 267 GLN A CA 1
ATOM 2116 C C . GLN A 1 267 ? 14.588 10.418 -21.111 1.00 96.19 267 GLN A C 1
ATOM 2118 O O . GLN A 1 267 ? 15.027 9.413 -21.669 1.00 96.19 267 GLN A O 1
ATOM 2123 N N . ILE A 1 268 ? 13.368 10.443 -20.563 1.00 97.69 268 ILE A N 1
ATOM 2124 C CA . ILE A 1 268 ? 12.405 9.348 -20.734 1.00 97.69 268 ILE A CA 1
ATOM 2125 C C . ILE A 1 268 ? 11.859 9.412 -22.159 1.00 97.69 268 ILE A C 1
ATOM 2127 O O . ILE A 1 268 ? 11.269 10.413 -22.560 1.00 97.69 268 ILE A O 1
ATOM 2131 N N . ILE A 1 269 ? 12.054 8.331 -22.904 1.00 97.06 269 ILE A N 1
ATOM 2132 C CA . ILE A 1 269 ? 11.615 8.206 -24.294 1.00 97.06 269 ILE A CA 1
ATOM 2133 C C . ILE A 1 269 ? 10.198 7.651 -24.330 1.00 97.06 269 ILE A C 1
ATOM 2135 O O . ILE A 1 269 ? 9.341 8.159 -25.047 1.00 97.06 269 ILE A O 1
ATOM 2139 N N . THR A 1 270 ? 9.935 6.605 -23.546 1.00 97.50 270 THR A N 1
ATOM 2140 C CA . THR A 1 270 ? 8.595 6.033 -23.433 1.00 97.50 270 THR A CA 1
ATOM 2141 C C . THR A 1 270 ? 8.402 5.310 -22.104 1.00 97.50 270 THR A C 1
ATOM 2143 O O . THR A 1 270 ? 9.355 4.812 -21.501 1.00 97.50 270 THR A O 1
ATOM 2146 N N . VAL A 1 271 ? 7.148 5.254 -21.664 1.00 98.12 271 VAL A N 1
ATOM 2147 C CA . VAL A 1 271 ? 6.673 4.433 -20.551 1.00 98.12 271 VAL A CA 1
ATOM 2148 C C . VAL A 1 271 ? 5.501 3.620 -21.073 1.00 98.12 271 VAL A C 1
ATOM 2150 O O . VAL A 1 271 ? 4.604 4.175 -21.708 1.00 98.12 271 VAL A O 1
ATOM 2153 N N . GLY A 1 272 ? 5.490 2.321 -20.802 1.00 97.56 272 GLY A N 1
ATOM 2154 C CA . GLY A 1 272 ? 4.431 1.446 -21.285 1.00 97.56 272 GLY A CA 1
ATOM 2155 C C . GLY A 1 272 ? 4.188 0.242 -20.390 1.00 97.56 272 GLY A C 1
ATOM 2156 O O . GLY A 1 272 ? 4.779 0.095 -19.317 1.00 97.56 272 GLY A O 1
ATOM 2157 N N . GLN A 1 273 ? 3.283 -0.621 -20.843 1.00 97.75 273 GLN A N 1
ATOM 2158 C CA . GLN A 1 273 ? 2.955 -1.889 -20.200 1.00 97.75 273 GLN A CA 1
ATOM 2159 C C . GLN A 1 273 ? 3.291 -3.047 -21.134 1.00 97.75 273 GLN A C 1
ATOM 2161 O O . GLN A 1 273 ? 3.109 -2.945 -22.346 1.00 97.75 273 GLN A O 1
ATOM 2166 N N . GLY A 1 274 ? 3.789 -4.138 -20.557 1.00 97.31 274 GLY A N 1
ATOM 2167 C CA . GLY A 1 274 ? 3.924 -5.402 -21.266 1.00 97.31 274 GLY A CA 1
ATOM 2168 C C . GLY A 1 274 ? 2.575 -6.111 -21.345 1.00 97.31 274 GLY A C 1
ATOM 2169 O O . GLY A 1 274 ? 1.784 -6.064 -20.401 1.00 97.31 274 GLY A O 1
ATOM 2170 N N . SER A 1 275 ? 2.313 -6.786 -22.457 1.00 97.44 275 SER A N 1
ATOM 2171 C CA . SER A 1 275 ? 1.132 -7.631 -22.629 1.00 97.44 275 SER A CA 1
ATOM 2172 C C . SER A 1 275 ? 1.442 -9.066 -22.212 1.00 97.44 275 SER A C 1
ATOM 2174 O O . SER A 1 275 ? 2.552 -9.561 -22.413 1.00 97.44 275 SER A O 1
ATOM 2176 N N . LEU A 1 276 ? 0.472 -9.747 -21.600 1.00 97.00 276 LEU A N 1
ATOM 2177 C CA . LEU A 1 276 ? 0.612 -11.162 -21.271 1.00 97.00 276 LEU A CA 1
ATOM 2178 C C . LEU A 1 276 ? 0.627 -11.979 -22.569 1.00 97.00 276 LEU A C 1
ATOM 2180 O O . LEU A 1 276 ? -0.324 -11.915 -23.344 1.00 97.00 276 LEU A O 1
ATOM 2184 N N . ALA A 1 277 ? 1.680 -12.765 -22.789 1.00 94.12 277 ALA A N 1
ATOM 2185 C CA . ALA A 1 277 ? 1.747 -13.694 -23.913 1.00 94.12 277 ALA A CA 1
ATOM 2186 C C . ALA A 1 277 ? 1.177 -15.062 -23.531 1.00 94.12 277 ALA A C 1
ATOM 2188 O O . ALA A 1 277 ? 0.235 -15.543 -24.153 1.00 94.12 277 ALA A O 1
ATOM 2189 N N . THR A 1 278 ? 1.746 -15.702 -22.506 1.00 92.25 278 THR A N 1
ATOM 2190 C CA . THR A 1 278 ? 1.278 -17.001 -21.999 1.00 92.25 278 THR A CA 1
ATOM 2191 C C . THR A 1 278 ? 1.860 -17.291 -20.618 1.00 92.25 278 THR A C 1
ATOM 2193 O O . THR A 1 278 ? 3.000 -16.921 -20.339 1.00 92.25 278 THR A O 1
ATOM 2196 N N . GLY A 1 279 ? 1.106 -17.967 -19.748 1.00 91.00 279 GLY A N 1
ATOM 2197 C CA . GLY A 1 279 ? 1.558 -18.311 -18.396 1.00 91.00 279 GLY A CA 1
ATOM 2198 C C . GLY A 1 279 ? 1.978 -17.073 -17.598 1.00 91.00 279 GLY A C 1
ATOM 2199 O O . GLY A 1 279 ? 1.143 -16.229 -17.295 1.00 91.00 279 GLY A O 1
ATOM 2200 N N . SER A 1 280 ? 3.273 -16.964 -17.295 1.00 95.19 280 SER A N 1
ATOM 2201 C CA . SER A 1 280 ? 3.884 -15.798 -16.634 1.00 95.19 280 SER A CA 1
ATOM 2202 C C . SER A 1 280 ? 4.884 -15.056 -17.535 1.00 95.19 280 SER A C 1
ATOM 2204 O O . SER A 1 280 ? 5.758 -14.345 -17.041 1.00 95.19 280 SER A O 1
ATOM 2206 N N . ARG A 1 281 ? 4.780 -15.238 -18.858 1.00 97.56 281 ARG A N 1
ATOM 2207 C CA . ARG A 1 281 ? 5.606 -14.565 -19.865 1.00 97.56 281 ARG A CA 1
ATOM 2208 C C . ARG A 1 281 ? 4.868 -13.372 -20.457 1.00 97.56 281 ARG A C 1
ATOM 2210 O O . ARG A 1 281 ? 3.754 -13.510 -20.963 1.00 97.56 281 ARG A O 1
ATOM 2217 N N . PHE A 1 282 ? 5.539 -12.229 -20.463 1.00 98.50 282 PHE A N 1
ATOM 2218 C CA . PHE A 1 282 ? 5.065 -10.960 -20.998 1.00 98.50 282 PHE A CA 1
ATOM 2219 C C . PHE A 1 282 ? 5.907 -10.517 -22.193 1.00 98.50 282 PHE A C 1
ATOM 2221 O O . PHE A 1 282 ? 7.069 -10.903 -22.330 1.00 98.50 282 PHE A O 1
ATOM 2228 N N . VAL A 1 283 ? 5.314 -9.689 -23.048 1.00 98.25 283 VAL A N 1
ATOM 2229 C CA . VAL A 1 283 ? 5.969 -9.074 -24.203 1.00 98.25 283 VAL A CA 1
ATOM 2230 C C . VAL A 1 283 ? 5.908 -7.561 -24.051 1.00 98.25 283 VAL A C 1
ATOM 2232 O O . VAL A 1 283 ? 4.836 -6.988 -23.869 1.00 98.25 283 VAL A O 1
ATOM 2235 N N . ILE A 1 284 ? 7.062 -6.909 -24.145 1.00 98.38 284 ILE A N 1
ATOM 2236 C CA . ILE A 1 284 ? 7.167 -5.466 -24.347 1.00 98.38 284 ILE A CA 1
ATOM 2237 C C . ILE A 1 284 ? 7.438 -5.234 -25.834 1.00 98.38 284 ILE A C 1
ATOM 2239 O O . ILE A 1 284 ? 8.484 -5.638 -26.347 1.00 98.38 284 ILE A O 1
ATOM 2243 N N . THR A 1 285 ? 6.510 -4.570 -26.518 1.00 97.69 285 THR A N 1
ATOM 2244 C CA . THR A 1 285 ? 6.644 -4.234 -27.939 1.00 97.69 285 THR A CA 1
ATOM 2245 C C . THR A 1 285 ? 7.216 -2.829 -28.096 1.00 97.69 285 THR A C 1
ATOM 2247 O O . THR A 1 285 ? 6.620 -1.850 -27.650 1.00 97.69 285 THR A O 1
ATOM 2250 N N . LEU A 1 286 ? 8.367 -2.722 -28.757 1.00 96.88 286 LEU A N 1
ATOM 2251 C CA . LEU A 1 286 ? 8.949 -1.463 -29.213 1.00 96.88 286 LEU A CA 1
ATOM 2252 C C . LEU A 1 286 ? 8.543 -1.264 -30.681 1.00 96.88 286 LEU A C 1
ATOM 2254 O O . LEU A 1 286 ? 9.117 -1.922 -31.554 1.00 96.88 286 LEU A O 1
ATOM 2258 N N . PRO A 1 287 ? 7.548 -0.410 -30.981 1.00 97.12 287 PRO A N 1
ATOM 2259 C CA . PRO A 1 287 ? 7.027 -0.279 -32.335 1.00 97.12 287 PRO A CA 1
ATOM 2260 C C . PRO A 1 287 ? 8.068 0.329 -33.277 1.00 97.12 287 PRO A C 1
ATOM 2262 O O . PRO A 1 287 ? 8.901 1.139 -32.869 1.00 97.12 287 PRO A O 1
ATOM 2265 N N . ALA A 1 288 ? 7.958 0.006 -34.565 1.00 96.75 288 ALA A N 1
ATOM 2266 C CA . ALA A 1 288 ? 8.834 0.529 -35.617 1.00 96.75 288 ALA A CA 1
ATOM 2267 C C . ALA A 1 288 ? 8.935 2.067 -35.631 1.00 96.75 288 ALA A C 1
ATOM 2269 O O . ALA A 1 288 ? 9.987 2.631 -35.925 1.00 96.75 288 ALA A O 1
ATOM 2270 N N . THR A 1 289 ? 7.844 2.761 -35.294 1.00 96.62 289 THR A N 1
ATOM 2271 C CA . THR A 1 289 ? 7.808 4.226 -35.192 1.00 96.62 289 THR A CA 1
ATOM 2272 C C . THR A 1 289 ? 8.725 4.748 -34.092 1.00 96.62 289 THR A C 1
ATOM 2274 O O . THR A 1 289 ? 9.454 5.702 -34.331 1.00 96.62 289 THR A O 1
ATOM 2277 N N . LEU A 1 290 ? 8.739 4.092 -32.929 1.00 96.31 290 LEU A N 1
ATOM 2278 C CA . LEU A 1 290 ? 9.632 4.419 -31.822 1.00 96.31 290 LEU A CA 1
ATOM 2279 C C . LEU A 1 290 ? 11.083 4.098 -32.184 1.00 96.31 290 LEU A C 1
ATOM 2281 O O . LEU A 1 290 ? 11.952 4.950 -32.034 1.00 96.31 290 LEU A O 1
ATOM 2285 N N . THR A 1 291 ? 11.359 2.884 -32.675 1.00 95.88 291 THR A N 1
ATOM 2286 C CA . THR A 1 291 ? 12.739 2.448 -32.950 1.00 95.88 291 THR A CA 1
ATOM 2287 C C . THR A 1 291 ? 13.401 3.258 -34.059 1.00 95.88 291 THR A C 1
ATOM 2289 O O . THR A 1 291 ? 14.621 3.385 -34.063 1.00 95.88 291 THR A O 1
ATOM 2292 N N . ARG A 1 292 ? 12.626 3.832 -34.990 1.00 94.19 292 ARG A N 1
ATOM 2293 C CA . ARG A 1 292 ? 13.123 4.747 -36.031 1.00 94.19 292 ARG A CA 1
ATOM 2294 C C . ARG A 1 292 ? 13.742 6.024 -35.461 1.00 94.19 292 ARG A C 1
ATOM 2296 O O . ARG A 1 292 ? 14.711 6.538 -36.030 1.00 94.19 292 ARG A O 1
ATOM 2303 N N . ASP A 1 293 ? 13.185 6.522 -34.365 1.00 92.88 293 ASP A N 1
ATOM 2304 C CA . ASP A 1 293 ? 13.582 7.792 -33.755 1.00 92.88 293 ASP A CA 1
ATOM 2305 C C . ASP A 1 293 ? 14.755 7.608 -32.773 1.00 92.88 293 ASP A C 1
ATOM 2307 O O . ASP A 1 293 ? 15.395 8.577 -32.365 1.00 92.88 293 ASP A O 1
ATOM 2311 N N . LEU A 1 294 ? 15.092 6.356 -32.447 1.00 93.56 294 LEU A N 1
ATOM 2312 C CA . LEU A 1 294 ? 16.277 6.012 -31.674 1.00 93.56 294 LEU A CA 1
ATOM 2313 C C . LEU A 1 294 ? 17.546 6.114 -32.533 1.00 93.56 294 LEU A C 1
ATOM 2315 O O . LEU A 1 294 ? 17.595 5.673 -33.684 1.00 93.56 294 LEU A O 1
ATOM 2319 N N . THR A 1 295 ? 18.605 6.666 -31.949 1.00 90.00 295 THR A N 1
ATOM 2320 C CA . THR A 1 295 ? 19.923 6.768 -32.581 1.00 90.00 295 THR A CA 1
ATOM 2321 C C . THR A 1 295 ? 20.747 5.512 -32.308 1.00 90.00 295 THR A C 1
ATOM 2323 O O . THR A 1 295 ? 20.735 4.977 -31.206 1.00 90.00 295 THR A O 1
ATOM 2326 N N . ALA A 1 296 ? 21.537 5.066 -33.281 1.00 88.19 296 ALA A N 1
ATOM 2327 C CA . ALA A 1 296 ? 22.427 3.911 -33.122 1.00 88.19 296 ALA A CA 1
ATOM 2328 C C . ALA A 1 296 ? 23.788 4.254 -32.474 1.00 88.19 296 ALA A C 1
ATOM 2330 O O . ALA A 1 296 ? 24.749 3.503 -32.612 1.00 88.19 296 ALA A O 1
ATOM 2331 N N . ARG A 1 297 ? 23.907 5.410 -31.798 1.00 84.25 297 ARG A N 1
ATOM 2332 C CA . ARG A 1 297 ? 25.195 5.911 -31.281 1.00 84.25 297 ARG A CA 1
ATOM 2333 C C . ARG A 1 297 ? 25.508 5.441 -29.860 1.00 84.25 297 ARG A C 1
ATOM 2335 O O . ARG A 1 297 ? 26.666 5.167 -29.561 1.00 84.25 297 ARG A O 1
ATOM 2342 N N . PHE A 1 298 ? 24.495 5.373 -28.999 1.00 88.69 298 PHE A N 1
ATOM 2343 C CA . PHE A 1 298 ? 24.622 4.978 -27.596 1.00 88.69 298 PHE A CA 1
ATOM 2344 C C . PHE A 1 298 ? 23.494 4.010 -27.222 1.00 88.69 298 PHE A C 1
ATOM 2346 O O . PHE A 1 298 ? 22.418 4.079 -27.819 1.00 88.69 298 PHE A O 1
ATOM 2353 N N . PRO A 1 299 ? 23.712 3.102 -26.256 1.00 94.12 299 PRO A N 1
ATOM 2354 C CA . PRO A 1 299 ? 22.652 2.224 -25.786 1.00 94.12 299 PRO A CA 1
ATOM 2355 C C . PRO A 1 299 ? 21.567 3.002 -25.030 1.00 94.12 299 PRO A C 1
ATOM 2357 O O . PRO A 1 299 ? 21.839 4.010 -24.383 1.00 94.12 299 PRO A O 1
ATOM 2360 N N . TYR A 1 300 ? 20.346 2.488 -25.050 1.00 96.75 300 TYR A N 1
ATOM 2361 C CA . TYR A 1 300 ? 19.210 2.974 -24.272 1.00 96.75 300 TYR A CA 1
ATOM 2362 C C . TYR A 1 300 ? 19.025 2.137 -23.014 1.00 96.75 300 TYR A C 1
ATOM 2364 O O . TYR A 1 300 ? 19.236 0.930 -23.037 1.00 96.75 300 TYR A O 1
ATOM 2372 N N . GLU A 1 301 ? 18.611 2.758 -21.919 1.00 97.50 301 GLU A N 1
ATOM 2373 C CA . GLU A 1 301 ? 18.301 2.065 -20.673 1.00 97.50 301 GLU A CA 1
ATOM 2374 C C . GLU A 1 301 ? 16.835 1.601 -20.704 1.00 97.50 301 GLU A C 1
ATOM 2376 O O . GLU A 1 301 ? 15.922 2.427 -20.761 1.00 97.50 301 GLU A O 1
ATOM 2381 N N . LEU A 1 302 ? 16.599 0.287 -20.677 1.00 97.94 302 LEU A N 1
ATOM 2382 C CA . LEU A 1 302 ? 15.281 -0.311 -20.473 1.00 97.94 302 LEU A CA 1
ATOM 2383 C C . LEU A 1 302 ? 15.169 -0.780 -19.022 1.00 97.94 302 LEU A C 1
ATOM 2385 O O . LEU A 1 302 ? 15.817 -1.744 -18.616 1.00 97.94 302 LEU A O 1
ATOM 2389 N N . THR A 1 303 ? 14.295 -0.129 -18.265 1.00 98.38 303 THR A N 1
ATOM 2390 C CA . THR A 1 303 ? 13.906 -0.557 -16.922 1.00 98.38 303 THR A CA 1
ATOM 2391 C C . THR A 1 303 ? 12.571 -1.289 -16.997 1.00 98.38 303 THR A C 1
ATOM 2393 O O . THR A 1 303 ? 11.567 -0.719 -17.417 1.00 98.38 303 THR A O 1
ATOM 2396 N N . VAL A 1 304 ? 12.563 -2.556 -16.593 1.00 98.44 304 VAL A N 1
ATOM 2397 C CA . VAL A 1 304 ? 11.395 -3.439 -16.517 1.00 98.44 304 VAL A CA 1
ATOM 2398 C C . VAL A 1 304 ? 10.965 -3.555 -15.062 1.00 98.44 304 VAL A C 1
ATOM 2400 O O . VAL A 1 304 ? 11.779 -3.874 -14.199 1.00 98.44 304 VAL A O 1
ATOM 2403 N N . ILE A 1 305 ? 9.685 -3.311 -14.800 1.00 98.38 305 ILE A N 1
ATOM 2404 C CA . ILE A 1 305 ? 9.072 -3.306 -13.473 1.00 98.38 305 ILE A CA 1
ATOM 2405 C C . ILE A 1 305 ? 7.980 -4.373 -13.464 1.00 98.38 305 ILE A C 1
ATOM 2407 O O . ILE A 1 305 ? 6.968 -4.239 -14.156 1.00 98.38 305 ILE A O 1
ATOM 2411 N N . ALA A 1 306 ? 8.178 -5.423 -12.679 1.00 97.75 306 ALA A N 1
ATOM 2412 C CA . ALA A 1 306 ? 7.219 -6.497 -12.484 1.00 97.75 306 ALA A CA 1
ATOM 2413 C C . ALA A 1 306 ? 6.446 -6.296 -11.180 1.00 97.75 306 ALA A C 1
ATOM 2415 O O . ALA A 1 306 ? 7.039 -6.001 -10.141 1.00 97.75 306 ALA A O 1
ATOM 2416 N N . TYR A 1 307 ? 5.128 -6.467 -11.228 1.00 96.38 307 TYR A N 1
ATOM 2417 C CA . TYR A 1 307 ? 4.251 -6.292 -10.070 1.00 96.38 307 TYR A CA 1
ATOM 2418 C C . TYR A 1 307 ? 3.046 -7.238 -10.120 1.00 96.38 307 TYR A C 1
ATOM 2420 O O . TYR A 1 307 ? 2.805 -7.905 -11.126 1.00 96.38 307 TYR A O 1
ATOM 2428 N N . SER A 1 308 ? 2.312 -7.317 -9.011 1.00 93.62 308 SER A N 1
ATOM 2429 C CA . SER A 1 308 ? 1.110 -8.134 -8.854 1.00 93.62 308 SER A CA 1
ATOM 2430 C C . SER A 1 308 ? 0.089 -7.395 -8.004 1.00 93.62 308 SER A C 1
ATOM 2432 O O . SER A 1 308 ? 0.470 -6.703 -7.066 1.00 93.62 308 SER A O 1
ATOM 2434 N N . ASP A 1 309 ? -1.199 -7.589 -8.279 1.00 88.31 309 ASP A N 1
ATOM 2435 C CA . ASP A 1 309 ? -2.262 -7.055 -7.415 1.00 88.31 309 ASP A CA 1
ATOM 2436 C C . ASP A 1 309 ? -2.400 -7.852 -6.106 1.00 88.31 309 ASP A C 1
ATOM 2438 O O . ASP A 1 309 ? -3.055 -7.410 -5.168 1.00 88.31 309 ASP A O 1
ATOM 2442 N N . ALA A 1 310 ? -1.782 -9.034 -6.016 1.00 87.44 310 ALA A N 1
ATOM 2443 C CA . ALA A 1 310 ? -1.848 -9.877 -4.827 1.00 87.44 310 ALA A CA 1
ATOM 2444 C C . ALA A 1 310 ? -0.796 -9.516 -3.765 1.00 87.44 310 ALA A C 1
ATOM 2446 O O . ALA A 1 310 ? -0.930 -9.941 -2.617 1.00 87.44 310 ALA A O 1
ATOM 2447 N N . VAL A 1 311 ? 0.266 -8.780 -4.127 1.00 87.00 311 VAL A N 1
ATOM 2448 C CA . VAL A 1 311 ? 1.353 -8.410 -3.206 1.00 87.00 311 VAL A CA 1
ATOM 2449 C C . VAL A 1 311 ? 1.918 -7.025 -3.503 1.00 87.00 311 VAL A C 1
ATOM 2451 O O . VAL A 1 311 ? 2.116 -6.650 -4.649 1.00 87.00 311 VAL A O 1
ATOM 2454 N N . ALA A 1 312 ? 2.276 -6.282 -2.455 1.00 84.31 312 ALA A N 1
ATOM 2455 C CA . ALA A 1 312 ? 2.801 -4.917 -2.578 1.00 84.31 312 ALA A CA 1
ATOM 2456 C C . ALA A 1 312 ? 4.280 -4.833 -3.018 1.00 84.31 312 ALA A C 1
ATOM 2458 O O . ALA A 1 312 ? 4.840 -3.740 -3.099 1.00 84.31 312 ALA A O 1
ATOM 2459 N N . PHE A 1 313 ? 4.935 -5.971 -3.271 1.00 88.25 313 PHE A N 1
ATOM 2460 C CA . PHE A 1 313 ? 6.336 -6.015 -3.686 1.00 88.25 313 PHE A CA 1
ATOM 2461 C C . PHE A 1 313 ? 6.453 -5.986 -5.205 1.00 88.25 313 PHE A C 1
ATOM 2463 O O . PHE A 1 313 ? 5.837 -6.792 -5.903 1.00 88.25 313 PHE A O 1
ATOM 2470 N N . VAL A 1 314 ? 7.307 -5.091 -5.692 1.00 94.31 314 VAL A N 1
ATOM 2471 C CA . VAL A 1 314 ? 7.703 -5.017 -7.097 1.00 94.31 314 VAL A CA 1
ATOM 2472 C C . VAL A 1 314 ? 9.132 -5.525 -7.251 1.00 94.31 314 VAL A C 1
ATOM 2474 O O . VAL A 1 314 ? 9.957 -5.322 -6.360 1.00 94.31 314 VAL A O 1
ATOM 2477 N N . ASP A 1 315 ? 9.435 -6.148 -8.385 1.00 97.50 315 ASP A N 1
ATOM 2478 C CA . ASP A 1 315 ? 10.815 -6.419 -8.793 1.00 97.50 315 ASP A CA 1
ATOM 2479 C C . ASP A 1 315 ? 11.158 -5.555 -10.000 1.00 97.50 315 ASP A C 1
ATOM 2481 O O . ASP A 1 315 ? 10.317 -5.298 -10.862 1.00 97.50 315 ASP A O 1
ATOM 2485 N N . THR A 1 316 ? 12.383 -5.051 -10.040 1.00 97.56 316 THR A N 1
ATOM 2486 C CA . THR A 1 316 ? 12.829 -4.128 -11.082 1.00 97.56 316 THR A CA 1
ATOM 2487 C C . THR A 1 316 ? 14.170 -4.574 -11.626 1.00 97.56 316 THR A C 1
ATOM 2489 O O . THR A 1 316 ? 15.112 -4.830 -10.878 1.00 97.56 316 THR A O 1
ATOM 2492 N N . ARG A 1 317 ? 14.269 -4.641 -12.953 1.00 97.69 317 ARG A N 1
ATOM 2493 C CA . ARG A 1 317 ? 15.505 -4.963 -13.665 1.00 97.69 317 ARG A CA 1
ATOM 2494 C C . ARG A 1 317 ? 15.784 -3.907 -14.712 1.00 97.69 317 ARG A C 1
ATOM 2496 O O . ARG A 1 317 ? 14.919 -3.587 -15.520 1.00 97.69 317 ARG A O 1
ATOM 2503 N N . THR A 1 318 ? 17.014 -3.423 -14.717 1.00 97.25 318 THR A N 1
ATOM 2504 C CA . THR A 1 318 ? 17.494 -2.452 -15.694 1.00 97.25 318 THR A CA 1
ATOM 2505 C C . THR A 1 318 ? 18.538 -3.105 -16.579 1.00 97.25 318 THR A C 1
ATOM 2507 O O . THR A 1 318 ? 19.420 -3.818 -16.100 1.00 97.25 318 THR A O 1
ATOM 2510 N N . LEU A 1 319 ? 18.422 -2.867 -17.876 1.00 96.12 319 LEU A N 1
ATOM 2511 C CA . LEU A 1 319 ? 19.313 -3.393 -18.896 1.00 96.12 319 LEU A CA 1
ATOM 2512 C C . LEU A 1 319 ? 19.493 -2.370 -20.017 1.00 96.12 319 LEU A C 1
ATOM 2514 O O . LEU A 1 319 ? 18.755 -1.392 -20.109 1.00 96.12 319 LEU A O 1
ATOM 2518 N N . PHE A 1 320 ? 20.473 -2.610 -20.881 1.00 95.62 320 PHE A N 1
ATOM 2519 C CA . PHE A 1 320 ? 20.825 -1.697 -21.960 1.00 95.62 320 PHE A CA 1
ATOM 2520 C C . PHE A 1 320 ? 20.500 -2.302 -23.326 1.00 95.62 320 PHE A C 1
ATOM 2522 O O . PHE A 1 320 ? 20.851 -3.446 -23.608 1.00 95.62 320 PHE A O 1
ATOM 2529 N N . ILE A 1 321 ? 19.847 -1.521 -24.183 1.00 95.00 321 ILE A N 1
ATOM 2530 C CA . ILE A 1 321 ? 19.447 -1.895 -25.539 1.00 95.00 321 ILE A CA 1
ATOM 2531 C C . ILE A 1 321 ? 20.260 -1.077 -26.532 1.00 95.00 321 ILE A C 1
ATOM 2533 O O . ILE A 1 321 ? 20.183 0.148 -26.544 1.00 95.00 321 ILE A O 1
ATOM 2537 N N . SER A 1 322 ? 21.011 -1.749 -27.400 1.00 93.56 322 SER A N 1
ATOM 2538 C CA . SER A 1 322 ? 21.693 -1.093 -28.520 1.00 93.56 322 SER A CA 1
ATOM 2539 C C . SER A 1 322 ? 20.819 -1.136 -29.769 1.00 93.56 322 SER A C 1
ATOM 2541 O O . SER A 1 322 ? 20.205 -2.164 -30.060 1.00 93.56 322 SER A O 1
ATOM 2543 N N . VAL A 1 323 ? 20.781 -0.029 -30.509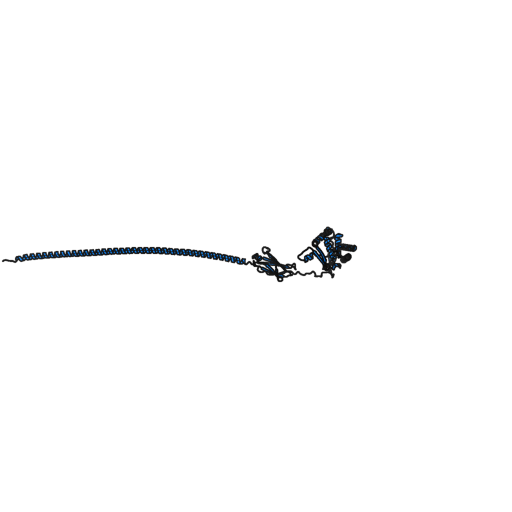 1.00 94.31 323 VAL A N 1
ATOM 2544 C CA . VAL A 1 323 ? 20.050 0.070 -31.776 1.00 94.31 323 VAL A CA 1
ATOM 2545 C C . VAL A 1 323 ? 21.019 -0.132 -32.930 1.00 94.31 323 VAL A C 1
ATOM 2547 O O . VAL A 1 323 ? 22.063 0.510 -32.993 1.00 94.31 323 VAL A O 1
ATOM 2550 N N . PHE A 1 324 ? 20.666 -1.023 -33.847 1.00 92.38 324 PHE A N 1
ATOM 2551 C CA . PHE A 1 324 ? 21.390 -1.253 -35.086 1.00 92.38 324 PHE A CA 1
ATOM 2552 C C . PHE A 1 324 ? 20.762 -0.431 -36.216 1.00 92.38 324 PHE A C 1
ATOM 2554 O O . PHE A 1 324 ? 19.577 -0.593 -36.510 1.00 92.38 324 PHE A O 1
ATOM 2561 N N . ASP A 1 325 ? 21.550 0.435 -36.855 1.00 89.81 325 ASP A N 1
ATOM 2562 C CA . ASP A 1 325 ? 21.139 1.205 -38.035 1.00 89.81 325 ASP A CA 1
ATOM 2563 C C . ASP A 1 325 ? 21.926 0.724 -39.269 1.00 89.81 325 ASP A C 1
ATOM 2565 O O . ASP A 1 325 ? 23.116 1.038 -39.391 1.00 89.81 325 ASP A O 1
ATOM 2569 N N . PRO A 1 326 ? 21.290 -0.021 -40.196 1.00 81.69 326 PRO A N 1
ATOM 2570 C CA . PRO A 1 326 ? 21.928 -0.449 -41.440 1.00 81.69 326 PRO A CA 1
ATOM 2571 C C . PRO A 1 326 ? 22.465 0.721 -42.281 1.00 81.69 326 PRO A C 1
ATOM 2573 O O . PRO A 1 326 ? 23.480 0.568 -42.960 1.00 81.69 326 PRO A O 1
ATOM 2576 N N . GLY A 1 327 ? 21.825 1.895 -42.206 1.00 77.38 327 GLY A N 1
ATOM 2577 C CA . GLY A 1 327 ? 22.176 3.079 -42.991 1.00 77.38 327 GLY A CA 1
ATOM 2578 C C . GLY A 1 327 ? 23.554 3.652 -42.664 1.00 77.38 327 GLY A C 1
ATOM 2579 O O . GLY A 1 327 ? 24.198 4.239 -43.531 1.00 77.38 327 GLY A O 1
ATOM 2580 N N . ILE A 1 328 ? 24.053 3.433 -41.441 1.00 74.38 328 ILE A N 1
ATOM 2581 C CA . ILE A 1 328 ? 25.412 3.844 -41.050 1.00 74.38 328 ILE A CA 1
ATOM 2582 C C . ILE A 1 328 ? 26.469 3.086 -41.865 1.00 74.38 328 ILE A C 1
ATOM 2584 O O . ILE A 1 328 ? 27.520 3.643 -42.175 1.00 74.38 328 ILE A O 1
ATOM 2588 N N . ILE A 1 329 ? 26.192 1.833 -42.236 1.00 70.12 329 ILE A N 1
ATOM 2589 C CA . ILE A 1 329 ? 27.112 1.000 -43.017 1.00 70.12 329 ILE A CA 1
ATOM 2590 C C . ILE A 1 329 ? 26.948 1.272 -44.517 1.00 70.12 329 ILE A C 1
ATOM 2592 O O . ILE A 1 329 ? 27.941 1.318 -45.239 1.00 70.12 329 ILE A O 1
ATOM 2596 N N . THR A 1 330 ? 25.717 1.462 -45.004 1.00 73.31 330 THR A N 1
ATOM 2597 C CA . THR A 1 330 ? 25.460 1.587 -46.449 1.00 73.31 330 THR A CA 1
ATOM 2598 C C . THR A 1 330 ? 25.733 2.984 -47.005 1.00 73.31 330 THR A C 1
ATOM 2600 O O . THR A 1 330 ? 26.201 3.087 -48.136 1.00 73.31 330 THR A O 1
ATOM 2603 N N . ALA A 1 331 ? 25.525 4.059 -46.235 1.00 74.12 331 ALA A N 1
ATOM 2604 C CA . ALA A 1 331 ? 25.680 5.428 -46.740 1.00 74.12 331 ALA A CA 1
ATOM 2605 C C . ALA A 1 331 ? 27.107 5.774 -47.232 1.00 74.12 331 ALA A C 1
ATOM 2607 O O . ALA A 1 331 ? 27.227 6.372 -48.304 1.00 74.12 331 ALA A O 1
ATOM 2608 N N . PRO A 1 332 ? 28.203 5.392 -46.538 1.00 77.88 332 PRO A N 1
ATOM 2609 C CA . PRO A 1 332 ? 29.557 5.607 -47.055 1.00 77.88 332 PRO A CA 1
ATOM 2610 C C . PRO A 1 332 ? 29.812 4.862 -48.371 1.00 77.88 332 PRO A C 1
ATOM 2612 O O . PRO A 1 332 ? 30.426 5.416 -49.279 1.00 77.88 332 PRO A O 1
ATOM 2615 N N . ILE A 1 333 ? 29.290 3.637 -48.489 1.00 77.38 333 ILE A N 1
ATOM 2616 C CA . ILE A 1 333 ? 29.438 2.795 -49.683 1.00 77.38 333 ILE A CA 1
ATOM 2617 C C . ILE A 1 333 ? 28.685 3.416 -50.866 1.00 77.38 333 ILE A C 1
ATOM 2619 O O . ILE A 1 333 ? 29.231 3.525 -51.961 1.00 77.38 333 ILE A O 1
ATOM 2623 N N . GLU A 1 334 ? 27.450 3.873 -50.656 1.00 81.38 334 GLU A N 1
ATOM 2624 C CA . GLU A 1 334 ? 26.659 4.554 -51.687 1.00 81.38 334 GLU A CA 1
ATOM 2625 C C . GLU A 1 334 ? 27.328 5.852 -52.161 1.00 81.38 334 GLU A C 1
ATOM 2627 O O . GLU A 1 334 ? 27.375 6.129 -53.364 1.00 81.38 334 GLU A O 1
ATOM 2632 N N . GLN A 1 335 ? 27.904 6.626 -51.237 1.00 83.19 335 GLN A N 1
ATOM 2633 C CA . GLN A 1 335 ? 28.655 7.834 -51.574 1.00 83.19 335 GLN A CA 1
ATOM 2634 C C . GLN A 1 335 ? 29.913 7.514 -52.391 1.00 83.19 335 GLN A C 1
ATOM 2636 O O . GLN A 1 335 ? 30.217 8.220 -53.355 1.00 83.19 335 GLN A O 1
ATOM 2641 N N . GLU A 1 336 ? 30.640 6.455 -52.035 1.00 84.50 336 GLU A N 1
ATOM 2642 C CA . GLU A 1 336 ? 31.831 6.014 -52.762 1.00 84.50 336 GLU A CA 1
ATOM 2643 C C . GLU A 1 336 ? 31.481 5.519 -54.173 1.00 84.50 336 GLU A C 1
ATOM 2645 O O . GLU A 1 336 ? 32.124 5.925 -55.142 1.00 84.50 336 GLU A O 1
ATOM 2650 N N . ILE A 1 337 ? 30.392 4.757 -54.322 1.00 83.69 337 ILE A N 1
ATOM 2651 C CA . ILE A 1 337 ? 29.850 4.353 -55.630 1.00 83.69 337 ILE A CA 1
ATOM 2652 C C . ILE A 1 337 ? 29.479 5.582 -56.471 1.00 83.69 337 ILE A C 1
ATOM 2654 O O . ILE A 1 337 ? 29.837 5.651 -57.647 1.00 83.69 337 ILE A O 1
ATOM 2658 N N . SER A 1 338 ? 28.807 6.575 -55.884 1.00 88.81 338 SER A N 1
ATOM 2659 C CA . SER A 1 338 ? 28.441 7.824 -56.569 1.00 88.81 338 SER A CA 1
ATOM 2660 C C . SER A 1 338 ? 29.671 8.614 -57.036 1.00 88.81 338 SER A C 1
ATOM 2662 O O . SER A 1 338 ? 29.725 9.106 -58.167 1.00 88.81 338 SER A O 1
ATOM 2664 N N . ASN A 1 339 ? 30.707 8.691 -56.197 1.00 91.12 339 ASN A N 1
ATOM 2665 C CA . ASN A 1 339 ? 31.970 9.342 -56.543 1.00 91.12 339 ASN A CA 1
ATOM 2666 C C . ASN A 1 339 ? 32.698 8.604 -57.679 1.00 91.12 339 ASN A C 1
ATOM 2668 O O . ASN A 1 339 ? 33.180 9.243 -58.616 1.00 91.12 339 ASN A O 1
ATOM 2672 N N . LEU A 1 340 ? 32.728 7.268 -57.637 1.00 91.25 340 LEU A N 1
ATOM 2673 C CA . LEU A 1 340 ? 33.287 6.441 -58.708 1.00 91.25 340 LEU A CA 1
ATOM 2674 C C . LEU A 1 340 ? 32.533 6.644 -60.027 1.00 91.25 340 LEU A C 1
ATOM 2676 O O . LEU A 1 340 ? 33.163 6.812 -61.069 1.00 91.25 340 LEU A O 1
ATOM 2680 N N . GLN A 1 341 ? 31.198 6.700 -59.993 1.00 90.75 341 GLN A N 1
ATOM 2681 C CA . GLN A 1 341 ? 30.385 6.974 -61.182 1.00 90.75 341 GLN A CA 1
ATOM 2682 C C . GLN A 1 341 ? 30.735 8.323 -61.822 1.00 90.75 341 GLN A C 1
ATOM 2684 O O . GLN A 1 341 ? 30.915 8.385 -63.039 1.00 90.75 341 GLN A O 1
ATOM 2689 N N . LYS A 1 342 ? 30.892 9.387 -61.022 1.00 92.25 342 LYS A N 1
ATOM 2690 C CA . LYS A 1 342 ? 31.317 10.707 -61.523 1.00 92.25 342 LYS A CA 1
ATOM 2691 C C . LYS A 1 342 ? 32.717 10.668 -62.132 1.00 92.25 342 LYS A C 1
ATOM 2693 O O . LYS A 1 342 ? 32.905 11.146 -63.246 1.00 92.25 342 LYS A O 1
ATOM 2698 N N . SER A 1 343 ? 33.673 10.039 -61.450 1.00 93.38 343 SER A N 1
ATOM 2699 C CA . SER A 1 343 ? 35.052 9.921 -61.938 1.00 93.38 343 SER A CA 1
ATOM 2700 C C . SER A 1 343 ? 35.138 9.158 -63.269 1.00 93.38 343 SER A C 1
ATOM 2702 O O . SER A 1 343 ? 35.855 9.568 -64.188 1.00 93.38 343 SER A O 1
ATOM 2704 N N . VAL A 1 344 ? 34.352 8.087 -63.425 1.00 93.38 344 VAL A N 1
ATOM 2705 C CA . VAL A 1 344 ? 34.247 7.348 -64.691 1.00 93.38 344 VAL A CA 1
ATOM 2706 C C . VAL A 1 344 ? 33.633 8.221 -65.790 1.00 93.38 344 VAL A C 1
ATOM 2708 O O . VAL A 1 344 ? 34.159 8.244 -66.902 1.00 93.38 344 VAL A O 1
ATOM 2711 N N . GLN A 1 345 ? 32.567 8.976 -65.501 1.00 92.81 345 GLN A N 1
ATOM 2712 C CA . GLN A 1 345 ? 31.941 9.880 -66.477 1.00 92.81 345 GLN A CA 1
ATOM 2713 C C . GLN A 1 345 ? 32.895 10.985 -66.950 1.00 92.81 345 GLN A C 1
ATOM 2715 O O . GLN A 1 345 ? 32.996 11.230 -68.152 1.00 92.81 345 GLN A O 1
ATOM 2720 N N . GLU A 1 346 ? 33.637 11.610 -66.034 1.00 93.00 346 GLU A N 1
ATOM 2721 C CA . GLU A 1 346 ? 34.653 12.616 -66.365 1.00 93.00 346 GLU A CA 1
ATOM 2722 C C . GLU A 1 346 ? 35.774 12.026 -67.228 1.00 93.00 346 GLU A C 1
ATOM 2724 O O . GLU A 1 346 ? 36.177 12.621 -68.228 1.00 93.00 346 GLU A O 1
ATOM 2729 N N . THR A 1 347 ? 36.233 10.816 -66.900 1.00 92.56 347 THR A N 1
ATOM 2730 C CA . THR A 1 347 ? 37.251 10.108 -67.691 1.00 92.56 347 THR A CA 1
ATOM 2731 C C . THR A 1 347 ? 36.760 9.832 -69.113 1.00 92.56 347 THR A C 1
ATOM 2733 O O . THR A 1 347 ? 37.495 10.059 -70.076 1.00 92.56 347 THR A O 1
ATOM 2736 N N . VAL A 1 348 ? 35.507 9.393 -69.272 1.00 91.75 348 VAL A N 1
ATOM 2737 C CA . VAL A 1 348 ? 34.892 9.168 -70.590 1.00 91.75 348 VAL A CA 1
ATOM 2738 C C . VAL A 1 348 ? 34.795 10.473 -71.384 1.00 91.75 348 VAL A C 1
ATOM 2740 O O . VAL A 1 348 ? 35.149 10.484 -72.563 1.00 91.75 348 VAL A O 1
ATOM 2743 N N . ALA A 1 349 ? 34.382 11.577 -70.757 1.00 91.38 349 ALA A N 1
ATOM 2744 C CA . ALA A 1 349 ? 34.308 12.883 -71.414 1.00 91.38 349 ALA A CA 1
ATOM 2745 C C . ALA A 1 349 ? 35.693 13.374 -71.878 1.00 91.38 349 ALA A C 1
ATOM 2747 O O . ALA A 1 349 ? 35.848 13.817 -73.018 1.00 91.38 349 ALA A O 1
ATOM 2748 N N . ASN A 1 350 ? 36.718 13.222 -71.037 1.00 92.88 350 ASN A N 1
ATOM 2749 C CA . ASN A 1 350 ? 38.096 13.578 -71.380 1.00 92.88 350 ASN A CA 1
ATOM 2750 C C . ASN A 1 350 ? 38.638 12.725 -72.537 1.00 92.88 350 ASN A C 1
ATOM 2752 O O . ASN A 1 350 ? 39.271 13.251 -73.453 1.00 92.88 350 ASN A O 1
ATOM 2756 N N . LEU A 1 351 ? 38.351 11.418 -72.547 1.00 93.12 351 LEU A N 1
ATOM 2757 C CA . LEU A 1 351 ? 38.719 10.535 -73.657 1.00 93.12 351 LEU A CA 1
ATOM 2758 C C . LEU A 1 351 ? 38.016 10.932 -74.961 1.00 93.12 351 LEU A C 1
ATOM 2760 O O . LEU A 1 351 ? 38.653 10.950 -76.013 1.00 93.12 351 LEU A O 1
ATOM 2764 N N . GLN A 1 352 ? 36.734 11.301 -74.911 1.00 91.19 352 GLN A N 1
ATOM 2765 C CA . GLN A 1 352 ? 36.009 11.798 -76.085 1.00 91.19 352 GLN A CA 1
ATOM 2766 C C . GLN A 1 352 ? 36.638 13.081 -76.642 1.00 91.19 352 GLN A C 1
ATOM 2768 O O . GLN A 1 352 ? 36.818 13.192 -77.856 1.00 91.19 352 GLN A O 1
ATOM 2773 N N . GLN A 1 353 ? 37.026 14.022 -75.776 1.00 91.12 353 GLN A N 1
ATOM 2774 C CA . GLN A 1 353 ? 37.736 15.236 -76.188 1.00 91.12 353 GLN A CA 1
ATOM 2775 C C . GLN A 1 353 ? 39.104 14.918 -76.806 1.00 91.12 353 GLN A C 1
ATOM 2777 O O . GLN A 1 353 ? 39.443 15.460 -77.858 1.00 91.12 353 GLN A O 1
ATOM 2782 N N . ALA A 1 354 ? 39.868 13.997 -76.210 1.00 90.81 354 ALA A N 1
ATOM 2783 C CA . ALA A 1 354 ? 41.150 13.558 -76.756 1.00 90.81 354 ALA A CA 1
ATOM 2784 C C . ALA A 1 354 ? 40.995 12.911 -78.145 1.00 90.81 354 ALA A C 1
ATOM 2786 O O . ALA A 1 354 ? 41.763 13.219 -79.056 1.00 90.81 354 ALA A O 1
ATOM 2787 N N . ILE A 1 355 ? 39.969 12.077 -78.347 1.00 91.00 355 ILE A N 1
ATOM 2788 C CA . ILE A 1 355 ? 39.651 11.481 -79.655 1.00 91.00 355 ILE A CA 1
ATOM 2789 C C . ILE A 1 355 ? 39.306 12.567 -80.682 1.00 91.0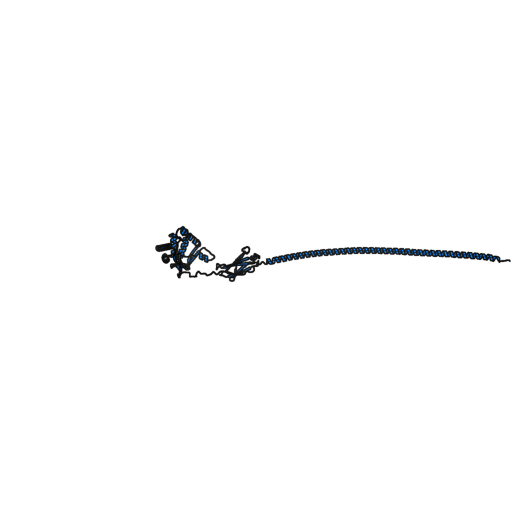0 355 ILE A C 1
ATOM 2791 O O . ILE A 1 355 ? 39.803 12.528 -81.806 1.00 91.00 355 ILE A O 1
ATOM 2795 N N . GLN A 1 356 ? 38.494 13.561 -80.312 1.00 88.62 356 GLN A N 1
ATOM 2796 C CA . GLN A 1 356 ? 38.172 14.681 -81.202 1.00 88.62 356 GLN A CA 1
ATOM 2797 C C . GLN A 1 356 ? 39.425 15.481 -81.586 1.00 88.62 356 GLN A C 1
ATOM 2799 O O . GLN A 1 356 ? 39.596 15.823 -82.756 1.00 88.62 356 GLN A O 1
ATOM 2804 N N . ALA A 1 357 ? 40.332 15.719 -80.635 1.00 88.06 357 ALA A N 1
ATOM 2805 C CA . ALA A 1 357 ? 41.601 16.393 -80.894 1.00 88.06 357 ALA A CA 1
ATOM 2806 C C . ALA A 1 357 ? 42.517 15.584 -81.833 1.00 88.06 357 ALA A C 1
ATOM 2808 O O . ALA A 1 357 ? 43.127 16.157 -82.737 1.00 88.06 357 ALA A O 1
ATOM 2809 N N . ILE A 1 358 ? 42.580 14.256 -81.674 1.00 89.75 358 ILE A N 1
ATOM 2810 C CA . ILE A 1 358 ? 43.311 13.356 -82.583 1.00 89.75 358 ILE A CA 1
ATOM 2811 C C . ILE A 1 358 ? 42.697 13.376 -83.991 1.00 89.75 358 ILE A C 1
ATOM 2813 O O . ILE A 1 358 ? 43.416 13.435 -84.989 1.00 89.75 358 ILE A O 1
ATOM 2817 N N . ASN A 1 359 ? 41.369 13.373 -84.101 1.00 86.62 359 ASN A N 1
ATOM 2818 C CA . ASN A 1 359 ? 40.691 13.468 -85.395 1.00 86.62 359 ASN A CA 1
ATOM 2819 C C . ASN A 1 359 ? 40.974 14.811 -86.087 1.00 86.62 359 ASN A C 1
ATOM 2821 O O . ASN A 1 359 ? 41.236 14.848 -87.288 1.00 86.62 359 ASN A O 1
ATOM 2825 N N . ALA A 1 360 ? 40.990 15.915 -85.337 1.00 86.31 360 ALA A N 1
ATOM 2826 C CA . ALA A 1 360 ? 41.332 17.228 -85.879 1.00 86.31 360 ALA A CA 1
ATOM 2827 C C . ALA A 1 360 ? 42.802 17.308 -86.331 1.00 86.31 360 ALA A C 1
ATOM 2829 O O . ALA A 1 360 ? 43.089 17.816 -87.416 1.00 86.31 360 ALA A O 1
ATOM 2830 N N . SER A 1 361 ? 43.738 16.781 -85.532 1.00 87.56 361 SER A N 1
ATOM 2831 C CA . SER A 1 361 ? 45.168 16.807 -85.861 1.00 87.56 361 SER A CA 1
ATOM 2832 C C . SER A 1 361 ? 45.519 15.889 -87.033 1.00 87.56 361 SER A C 1
ATOM 2834 O O . SER A 1 361 ? 46.305 16.277 -87.896 1.00 87.56 361 SER A O 1
ATOM 2836 N N . SER A 1 362 ? 44.893 14.713 -87.124 1.00 87.31 362 SER A N 1
ATOM 2837 C CA . SER A 1 362 ? 45.048 13.812 -88.272 1.00 87.31 362 SER A CA 1
ATOM 2838 C C . SER A 1 362 ? 44.489 14.422 -89.558 1.00 87.31 362 SER A C 1
ATOM 2840 O O . SER A 1 362 ? 45.177 14.391 -90.579 1.00 87.31 362 SER A O 1
ATOM 2842 N N . ALA A 1 363 ? 43.312 15.058 -89.517 1.00 85.25 363 ALA A N 1
ATOM 2843 C CA . ALA A 1 363 ? 42.759 15.784 -90.661 1.00 85.25 363 ALA A CA 1
ATOM 2844 C C . ALA A 1 363 ? 43.685 16.924 -91.126 1.00 85.25 363 ALA A C 1
ATOM 2846 O O . ALA A 1 363 ? 43.954 17.058 -92.322 1.00 85.25 363 ALA A O 1
ATOM 2847 N N . ALA A 1 364 ? 44.233 17.703 -90.188 1.00 86.06 364 ALA A N 1
ATOM 2848 C CA . ALA A 1 364 ? 45.204 18.752 -90.493 1.00 86.06 364 ALA A CA 1
ATOM 2849 C C . ALA A 1 364 ? 46.504 18.185 -91.097 1.00 86.06 364 ALA A C 1
ATOM 2851 O O . ALA A 1 364 ? 47.017 18.727 -92.076 1.00 86.06 364 ALA A O 1
ATOM 2852 N N . GLY A 1 365 ? 47.009 17.069 -90.560 1.00 87.38 365 GLY A N 1
ATOM 2853 C CA . GLY A 1 365 ? 48.186 16.375 -91.086 1.00 87.38 365 GLY A CA 1
ATOM 2854 C C . GLY A 1 365 ? 47.983 15.861 -92.514 1.00 87.38 365 GLY A C 1
ATOM 2855 O O . GLY A 1 365 ? 48.829 16.088 -93.377 1.00 87.38 365 GLY A O 1
ATOM 2856 N N . LEU A 1 366 ? 46.834 15.238 -92.795 1.00 87.94 366 LEU A N 1
ATOM 2857 C CA . LEU A 1 366 ? 46.453 14.784 -94.138 1.00 87.94 366 LEU A CA 1
ATOM 2858 C C . LEU A 1 366 ? 46.358 15.951 -95.132 1.00 87.94 366 LEU A C 1
ATOM 2860 O O . LEU A 1 366 ? 46.870 15.849 -96.249 1.00 87.94 366 LEU A O 1
ATOM 2864 N N . ALA A 1 367 ? 45.768 17.078 -94.725 1.00 87.00 367 ALA A N 1
ATOM 2865 C CA . ALA A 1 367 ? 45.705 18.280 -95.554 1.00 87.00 367 ALA A CA 1
ATOM 2866 C C . ALA A 1 367 ? 47.104 18.848 -95.856 1.00 87.00 367 ALA A C 1
ATOM 2868 O O . ALA A 1 367 ? 47.386 19.229 -96.993 1.00 87.00 367 ALA A O 1
ATOM 2869 N N . ALA A 1 368 ? 48.005 18.856 -94.869 1.00 88.06 368 ALA A N 1
ATOM 2870 C CA . ALA A 1 368 ? 49.387 19.287 -95.060 1.00 88.06 368 ALA A CA 1
ATOM 2871 C C . ALA A 1 368 ? 50.132 18.392 -96.063 1.00 88.06 368 ALA A C 1
ATOM 2873 O O . ALA A 1 368 ? 50.750 18.908 -96.994 1.00 88.06 368 ALA A O 1
ATOM 2874 N N . VAL A 1 369 ? 50.008 17.065 -95.938 1.00 89.44 369 VAL A N 1
ATOM 2875 C CA . VAL A 1 369 ? 50.586 16.107 -96.898 1.00 89.44 369 VAL A CA 1
ATOM 2876 C C . VAL A 1 369 ? 50.023 16.331 -98.303 1.00 89.44 369 VAL A C 1
ATOM 2878 O O . VAL A 1 369 ? 50.789 16.403 -99.263 1.00 89.44 369 VAL A O 1
ATOM 2881 N N . SER A 1 370 ? 48.705 16.509 -98.435 1.00 88.56 370 SER A N 1
ATOM 2882 C CA . SER A 1 370 ? 48.059 16.814 -99.719 1.00 88.56 370 SER A CA 1
ATOM 2883 C C . SER A 1 370 ? 48.622 18.090 -100.358 1.00 88.56 370 SER A C 1
ATOM 2885 O O . SER A 1 370 ? 48.904 18.118 -101.558 1.00 88.56 370 SER A O 1
ATOM 2887 N N . ASN A 1 371 ? 48.842 19.140 -99.562 1.00 89.62 371 ASN A N 1
ATOM 2888 C CA . ASN A 1 371 ? 49.439 20.387 -100.039 1.00 89.62 371 ASN A CA 1
ATOM 2889 C C . ASN A 1 371 ? 50.892 20.192 -100.487 1.00 89.62 371 ASN A C 1
ATOM 2891 O O . ASN A 1 371 ? 51.264 20.679 -101.555 1.00 89.62 371 ASN A O 1
ATOM 2895 N N . SER A 1 372 ? 51.699 19.446 -99.728 1.00 91.38 372 SER A N 1
ATOM 2896 C CA . SER A 1 372 ? 53.073 19.114 -100.120 1.00 91.38 372 SER A CA 1
ATOM 2897 C C . SER A 1 372 ? 53.124 18.310 -101.423 1.00 91.38 372 SER A C 1
ATOM 2899 O O . SER A 1 372 ? 53.955 18.604 -102.280 1.00 91.38 372 SER A O 1
ATOM 2901 N N . ILE A 1 373 ? 52.214 17.348 -101.621 1.00 89.56 373 ILE A N 1
ATOM 2902 C CA . ILE A 1 373 ? 52.103 16.581 -102.874 1.00 89.56 373 ILE A CA 1
ATOM 2903 C C . ILE A 1 373 ? 51.734 17.498 -104.049 1.00 89.56 373 ILE A C 1
ATOM 2905 O O . ILE A 1 373 ? 52.338 17.397 -105.115 1.00 89.56 373 ILE A O 1
ATOM 2909 N N . SER A 1 374 ? 50.789 18.422 -103.863 1.00 88.81 374 SER A N 1
ATOM 2910 C CA . SER A 1 374 ? 50.396 19.392 -104.897 1.00 88.81 374 SER A CA 1
ATOM 2911 C C . SER A 1 374 ? 51.551 20.324 -105.298 1.00 88.81 374 SER A C 1
ATOM 2913 O O . SER A 1 374 ? 51.822 20.538 -106.486 1.00 88.81 374 SER A O 1
ATOM 2915 N N . GLN A 1 375 ? 52.300 20.826 -104.311 1.00 89.62 375 GLN A N 1
ATOM 2916 C CA . GLN A 1 375 ? 53.496 21.640 -104.547 1.00 89.62 375 GLN A CA 1
ATOM 2917 C C . GLN A 1 375 ? 54.584 20.853 -105.283 1.00 89.62 375 GLN A C 1
ATOM 2919 O O . GLN A 1 375 ? 55.157 21.365 -106.246 1.00 89.62 375 GLN A O 1
ATOM 2924 N N . LEU A 1 376 ? 54.830 19.600 -104.881 1.00 90.38 376 LEU A N 1
ATOM 2925 C CA . LEU A 1 376 ? 55.758 18.704 -105.570 1.00 90.38 376 LEU A CA 1
ATOM 2926 C C . LEU A 1 376 ? 55.330 18.483 -107.028 1.00 90.38 376 LEU A C 1
ATOM 2928 O O . LEU A 1 376 ? 56.155 18.606 -107.928 1.00 90.38 376 LEU A O 1
ATOM 2932 N N . GLY A 1 377 ? 54.042 18.223 -107.276 1.00 87.50 377 GLY A N 1
ATOM 2933 C CA . GLY A 1 377 ? 53.493 18.067 -108.625 1.00 87.50 377 GLY A CA 1
ATOM 2934 C C . GLY A 1 377 ? 53.710 19.307 -109.494 1.00 87.50 377 GLY A C 1
ATOM 2935 O O . GLY A 1 377 ? 54.139 19.195 -110.641 1.00 87.50 377 GLY A O 1
ATOM 2936 N N . THR A 1 378 ? 53.509 20.498 -108.925 1.00 88.31 378 THR A N 1
ATOM 2937 C CA . THR A 1 378 ? 53.777 21.775 -109.608 1.00 88.31 378 THR A CA 1
ATOM 2938 C C . THR A 1 378 ? 55.267 21.951 -109.914 1.00 88.31 378 THR A C 1
ATOM 2940 O O . THR A 1 378 ? 55.633 22.327 -111.027 1.00 88.31 378 THR A O 1
ATOM 2943 N N . ALA A 1 379 ? 56.145 21.647 -108.953 1.00 87.69 379 ALA A N 1
ATOM 2944 C CA . ALA A 1 379 ? 57.592 21.740 -109.132 1.00 87.69 379 ALA A CA 1
ATOM 2945 C C . ALA A 1 379 ? 58.100 20.780 -110.219 1.00 87.69 379 ALA A C 1
ATOM 2947 O O . ALA A 1 379 ? 58.843 21.199 -111.106 1.00 87.69 379 ALA A O 1
ATOM 2948 N N . VAL A 1 380 ? 57.640 19.524 -110.207 1.00 90.19 380 VAL A N 1
ATOM 2949 C CA . VAL A 1 380 ? 57.947 18.531 -111.248 1.00 90.19 380 VAL A CA 1
ATOM 2950 C C . VAL A 1 380 ? 57.440 19.000 -112.613 1.00 90.19 380 VAL A C 1
ATOM 2952 O O . VAL A 1 380 ? 58.186 18.937 -113.589 1.00 90.19 380 VAL A O 1
ATOM 2955 N N . GLY A 1 381 ? 56.215 19.534 -112.691 1.00 88.62 381 GLY A N 1
ATOM 2956 C CA . GLY A 1 381 ? 55.667 20.107 -113.924 1.00 88.62 381 GLY A CA 1
ATOM 2957 C C . GLY A 1 381 ? 56.530 21.241 -114.487 1.00 88.62 381 GLY A C 1
ATOM 2958 O O . GLY A 1 381 ? 56.831 21.262 -115.683 1.00 88.62 381 GLY A O 1
ATOM 2959 N N . ASN A 1 382 ? 57.011 22.138 -113.622 1.00 89.25 382 ASN A N 1
ATOM 2960 C CA . ASN A 1 382 ? 57.929 23.210 -114.008 1.00 89.25 382 ASN A CA 1
ATOM 2961 C C . ASN A 1 382 ? 59.268 22.662 -114.522 1.00 89.25 382 ASN A C 1
ATOM 2963 O O . ASN A 1 382 ? 59.749 23.117 -115.560 1.00 89.25 382 ASN A O 1
ATOM 2967 N N . SER A 1 383 ? 59.851 21.667 -113.846 1.00 90.19 383 SER A N 1
ATOM 2968 C CA . SER A 1 383 ? 61.089 21.020 -114.297 1.00 90.19 383 SER A CA 1
ATOM 2969 C C . SER A 1 383 ? 60.923 20.327 -115.653 1.00 90.19 383 SER A C 1
ATOM 2971 O O . SER A 1 383 ? 61.791 20.474 -116.509 1.00 90.19 383 SER A O 1
ATOM 2973 N N . ILE A 1 384 ? 59.803 19.633 -115.893 1.00 89.50 384 ILE A N 1
ATOM 2974 C CA . ILE A 1 384 ? 59.495 19.014 -117.196 1.00 89.50 384 ILE A CA 1
ATOM 2975 C C . ILE A 1 384 ? 59.393 20.082 -118.292 1.00 89.50 384 ILE A C 1
ATOM 2977 O O . ILE A 1 384 ? 59.974 19.918 -119.362 1.00 89.50 384 ILE A O 1
ATOM 2981 N N . SER A 1 385 ? 58.704 21.196 -118.022 1.00 87.94 385 SER A N 1
ATOM 2982 C CA . SER A 1 385 ? 58.584 22.317 -118.965 1.00 87.94 385 SER A CA 1
ATOM 2983 C C . SER A 1 385 ? 59.947 22.935 -119.306 1.00 87.94 385 SER A C 1
ATOM 2985 O O . SER A 1 385 ? 60.272 23.139 -120.477 1.00 87.94 385 SER A O 1
ATOM 2987 N N . GLN A 1 386 ? 60.800 23.156 -118.299 1.00 90.56 386 GLN A N 1
ATOM 2988 C CA . GLN A 1 386 ? 62.174 23.628 -118.501 1.00 90.56 386 GLN A CA 1
ATOM 2989 C C . GLN A 1 386 ? 63.000 22.651 -119.343 1.00 90.56 386 GLN A C 1
ATOM 2991 O O . GLN A 1 386 ? 63.705 23.084 -120.257 1.00 90.56 386 GLN A O 1
ATOM 2996 N N . LEU A 1 387 ? 62.886 21.346 -119.076 1.00 90.88 387 LEU A N 1
ATOM 2997 C CA . LEU A 1 387 ? 63.562 20.312 -119.857 1.00 90.88 387 LEU A CA 1
ATOM 2998 C C . LEU A 1 387 ? 63.085 20.325 -121.318 1.00 90.88 387 LEU A C 1
ATOM 3000 O O . LEU A 1 387 ? 63.907 20.280 -122.229 1.00 90.88 387 LEU A O 1
ATOM 3004 N N . GLY A 1 388 ? 61.775 20.458 -121.546 1.00 89.31 388 GLY A N 1
ATOM 3005 C CA . GLY A 1 388 ? 61.189 20.588 -122.882 1.00 89.31 388 GLY A CA 1
ATOM 3006 C C . GLY A 1 388 ? 61.726 21.801 -123.645 1.00 89.31 388 GLY A C 1
ATOM 3007 O O . GLY A 1 388 ? 62.125 21.679 -124.803 1.00 89.31 388 GLY A O 1
ATOM 3008 N N . ASN A 1 389 ? 61.835 22.954 -122.982 1.00 89.00 389 ASN A N 1
ATOM 3009 C CA . ASN A 1 389 ? 62.445 24.150 -123.570 1.00 89.00 389 ASN A CA 1
ATOM 3010 C C . ASN A 1 389 ? 63.929 23.937 -123.904 1.00 89.00 389 ASN A C 1
ATOM 3012 O O . ASN A 1 389 ? 64.379 24.328 -124.981 1.00 89.00 389 ASN A O 1
ATOM 3016 N N . ALA A 1 390 ? 64.691 23.286 -123.020 1.00 89.12 390 ALA A N 1
ATOM 3017 C CA . ALA A 1 390 ? 66.095 22.968 -123.267 1.00 89.12 390 ALA A CA 1
ATOM 3018 C C . ALA A 1 390 ? 66.270 22.029 -124.474 1.00 89.12 390 ALA A C 1
ATOM 3020 O O . ALA A 1 390 ? 67.134 22.270 -125.318 1.00 89.12 390 ALA A O 1
ATOM 3021 N N . VAL A 1 391 ? 65.419 21.005 -124.600 1.00 91.19 391 VAL A N 1
ATOM 3022 C CA . VAL A 1 391 ? 65.404 20.084 -125.749 1.00 91.19 391 VAL A CA 1
ATOM 3023 C C . VAL A 1 391 ? 65.061 20.823 -127.046 1.00 91.19 391 VAL A C 1
ATOM 3025 O O . VAL A 1 391 ? 65.746 20.631 -128.050 1.00 91.19 391 VAL A O 1
ATOM 3028 N N . ASN A 1 392 ? 64.071 21.719 -127.032 1.00 89.06 392 ASN A N 1
ATOM 3029 C CA . ASN A 1 392 ? 63.727 22.539 -128.200 1.00 89.06 392 ASN A CA 1
ATOM 3030 C C . ASN A 1 392 ? 64.882 23.463 -128.625 1.00 89.06 392 ASN A C 1
ATOM 3032 O O . ASN A 1 392 ? 65.189 23.584 -129.816 1.00 89.06 392 ASN A O 1
ATOM 3036 N N . ASN A 1 393 ? 65.564 24.077 -127.656 1.00 91.00 393 ASN A N 1
ATOM 3037 C CA . ASN A 1 393 ? 66.742 24.904 -127.915 1.00 91.00 393 ASN A CA 1
ATOM 3038 C C . ASN A 1 393 ? 67.887 24.076 -128.512 1.00 91.00 393 ASN A C 1
ATOM 3040 O O . ASN A 1 393 ? 68.523 24.513 -129.471 1.00 91.00 393 ASN A O 1
ATOM 3044 N N . LEU A 1 394 ? 68.117 22.865 -127.994 1.00 92.38 394 LEU A N 1
ATOM 3045 C CA . LEU A 1 394 ? 69.102 21.937 -128.544 1.00 92.38 394 LEU A CA 1
ATOM 3046 C C . LEU A 1 394 ? 68.753 21.544 -129.986 1.00 92.38 394 LEU A C 1
ATOM 3048 O O . LEU A 1 394 ? 69.623 21.594 -130.850 1.00 92.38 394 LEU A O 1
ATOM 3052 N N . GLY A 1 395 ? 67.487 21.228 -130.273 1.00 90.38 395 GLY A N 1
ATOM 3053 C CA . GLY A 1 395 ? 67.024 20.944 -131.635 1.00 90.38 395 GLY A CA 1
ATOM 3054 C C . GLY A 1 395 ? 67.262 22.116 -132.592 1.00 90.38 395 GLY A C 1
ATOM 3055 O O . GLY A 1 395 ? 67.760 21.928 -133.701 1.00 90.38 395 GLY A O 1
ATOM 3056 N N . THR A 1 396 ? 67.005 23.344 -132.137 1.00 89.38 396 THR A N 1
ATOM 3057 C CA . THR A 1 396 ? 67.292 24.566 -132.909 1.00 89.38 396 THR A CA 1
ATOM 3058 C C . THR A 1 396 ? 68.792 24.729 -133.173 1.00 89.38 396 THR A C 1
ATOM 3060 O O . THR A 1 396 ? 69.196 25.013 -134.301 1.00 89.38 396 THR A O 1
ATOM 3063 N N . ALA A 1 397 ? 69.639 24.499 -132.165 1.00 88.88 397 ALA A N 1
ATOM 3064 C CA . ALA A 1 397 ? 71.092 24.565 -132.311 1.00 88.88 397 ALA A CA 1
ATOM 3065 C C . ALA A 1 397 ? 71.630 23.503 -133.287 1.00 88.88 397 ALA A C 1
ATOM 3067 O O . ALA A 1 397 ? 72.471 23.819 -134.129 1.00 88.88 397 ALA A O 1
ATOM 3068 N N . VAL A 1 398 ? 71.118 22.269 -133.220 1.00 91.19 398 VAL A N 1
ATOM 3069 C CA . VAL A 1 398 ? 71.467 21.182 -134.150 1.00 91.19 398 VAL A CA 1
ATOM 3070 C C . VAL A 1 398 ? 71.061 21.533 -135.583 1.00 91.19 398 VAL A C 1
ATOM 3072 O O . VAL A 1 398 ? 71.869 21.367 -136.496 1.00 91.19 398 VAL A O 1
ATOM 3075 N N . ASN A 1 399 ? 69.866 22.093 -135.790 1.00 87.88 399 ASN A N 1
ATOM 3076 C CA . ASN A 1 399 ? 69.426 22.554 -137.112 1.00 87.88 399 ASN A CA 1
ATOM 3077 C C . ASN A 1 399 ? 70.334 23.662 -137.670 1.00 87.88 399 ASN A C 1
ATOM 3079 O O . ASN A 1 399 ? 70.744 23.602 -138.830 1.00 87.88 399 ASN A O 1
ATOM 3083 N N . ASN A 1 400 ? 70.715 24.637 -136.839 1.00 88.50 400 ASN A N 1
ATOM 3084 C CA . ASN A 1 400 ? 71.640 25.705 -137.233 1.00 88.50 400 ASN A CA 1
ATOM 3085 C C . ASN A 1 400 ? 73.036 25.166 -137.586 1.00 88.50 400 ASN A C 1
ATOM 3087 O O . ASN A 1 400 ? 73.656 25.625 -138.551 1.00 88.50 400 ASN A O 1
ATOM 3091 N N . LEU A 1 401 ? 73.531 24.178 -136.832 1.00 91.12 401 LEU A N 1
ATOM 3092 C CA . LEU A 1 401 ? 74.789 23.498 -137.134 1.00 91.12 401 LEU A CA 1
ATOM 3093 C C . LEU A 1 401 ? 74.708 22.767 -138.480 1.00 91.12 401 LEU A C 1
ATOM 3095 O O . LEU A 1 401 ? 75.618 22.910 -139.294 1.00 91.12 401 LEU A O 1
ATOM 3099 N N . GLY A 1 402 ? 73.609 22.050 -138.737 1.00 87.38 402 GLY A N 1
ATOM 3100 C CA . GLY A 1 402 ? 73.344 21.393 -140.019 1.00 87.38 402 GLY A CA 1
ATOM 3101 C C . GLY A 1 402 ? 73.356 22.374 -141.193 1.00 87.38 402 GLY A C 1
ATOM 3102 O O . GLY A 1 402 ? 74.048 22.137 -142.183 1.00 87.38 402 GLY A O 1
ATOM 3103 N N . GLY A 1 403 ? 72.688 23.524 -141.052 1.00 84.38 403 GLY A N 1
ATOM 3104 C CA . GLY A 1 403 ? 72.702 24.587 -142.063 1.00 84.38 403 GLY A CA 1
ATOM 3105 C C . GLY A 1 403 ? 74.096 25.182 -142.293 1.00 84.38 403 GLY A C 1
ATOM 3106 O O . GLY A 1 403 ? 74.526 25.350 -143.435 1.00 84.38 403 GLY A O 1
ATOM 3107 N N . THR A 1 404 ? 74.848 25.434 -141.218 1.00 89.06 404 THR A N 1
ATOM 3108 C CA . THR A 1 404 ? 76.227 25.950 -141.306 1.00 89.06 404 THR A CA 1
ATOM 3109 C C . THR A 1 404 ? 77.158 24.954 -141.995 1.00 89.06 404 THR A C 1
ATOM 3111 O O . THR A 1 404 ? 77.999 25.344 -142.808 1.00 89.06 404 THR A O 1
ATOM 3114 N N . LEU A 1 405 ? 77.020 23.663 -141.678 1.00 89.62 405 LEU A N 1
ATOM 3115 C CA . LEU A 1 405 ? 77.817 22.605 -142.286 1.00 89.62 405 LEU A CA 1
ATOM 3116 C C . LEU A 1 405 ? 77.490 22.460 -143.776 1.00 89.62 405 LEU A C 1
ATOM 3118 O O . LEU A 1 405 ? 78.420 22.418 -144.575 1.00 89.62 405 LEU A O 1
ATOM 3122 N N . SER A 1 406 ? 76.204 22.479 -144.149 1.00 87.38 406 SER A N 1
ATOM 3123 C CA . SER A 1 406 ? 75.765 22.485 -145.553 1.00 87.38 406 SER A CA 1
ATOM 3124 C C . SER A 1 406 ? 76.387 23.653 -146.322 1.00 87.38 406 SER A C 1
ATOM 3126 O O . SER A 1 406 ? 77.050 23.441 -147.330 1.00 87.38 406 SER A O 1
ATOM 3128 N N . SER A 1 407 ? 76.306 24.874 -145.784 1.00 85.12 407 SER A N 1
ATOM 3129 C CA . SER A 1 407 ? 76.898 26.066 -146.409 1.00 85.12 407 SER A CA 1
ATOM 3130 C C . SER A 1 407 ? 78.424 25.973 -146.570 1.00 85.12 407 SER A C 1
ATOM 3132 O O . SER A 1 407 ? 78.977 26.382 -147.597 1.00 85.12 407 SER A O 1
ATOM 3134 N N . LYS A 1 408 ? 79.137 25.415 -145.580 1.00 87.81 408 LYS A N 1
ATOM 3135 C CA . LYS A 1 408 ? 80.586 25.170 -145.687 1.00 87.81 408 LYS A CA 1
ATOM 3136 C C . LYS A 1 408 ? 80.909 24.108 -146.739 1.00 87.81 408 LYS A C 1
ATOM 3138 O O . LYS A 1 408 ? 81.888 24.291 -147.460 1.00 87.81 408 LYS A O 1
ATOM 3143 N N . ILE A 1 409 ? 80.115 23.040 -146.833 1.00 89.44 409 ILE A N 1
ATOM 3144 C CA . ILE A 1 409 ? 80.247 22.011 -147.875 1.00 89.44 409 ILE A CA 1
ATOM 3145 C C . ILE A 1 409 ? 80.061 22.644 -149.258 1.00 89.44 409 ILE A C 1
ATOM 3147 O O . ILE A 1 409 ? 80.934 22.479 -150.108 1.00 89.44 409 ILE A O 1
ATOM 3151 N N . ASP A 1 410 ? 79.020 23.457 -149.446 1.00 86.06 410 ASP A N 1
ATOM 3152 C CA . ASP A 1 410 ? 78.763 24.171 -150.704 1.00 86.06 410 ASP A CA 1
ATOM 3153 C C . ASP A 1 410 ? 79.928 25.106 -151.069 1.00 86.06 410 ASP A C 1
ATOM 3155 O O . ASP A 1 410 ? 80.404 25.131 -152.206 1.00 86.06 410 ASP A O 1
ATOM 3159 N N . THR A 1 411 ? 80.461 25.828 -150.078 1.00 87.56 411 THR A N 1
ATOM 3160 C CA . THR A 1 411 ? 81.625 26.711 -150.254 1.00 87.56 411 THR A CA 1
ATOM 3161 C C . THR A 1 411 ? 82.875 25.933 -150.679 1.00 87.56 411 THR A C 1
ATOM 3163 O O . THR A 1 411 ? 83.629 26.391 -151.540 1.00 87.56 411 THR A O 1
ATOM 3166 N N . VAL A 1 412 ? 83.132 24.770 -150.072 1.00 88.12 412 VAL A N 1
ATOM 3167 C CA . VAL A 1 412 ? 84.266 23.908 -150.440 1.00 88.12 412 VAL A CA 1
ATOM 3168 C C . VAL A 1 412 ? 84.075 23.336 -151.843 1.00 88.12 412 VAL A C 1
ATOM 3170 O O . VAL A 1 412 ? 85.021 23.383 -152.625 1.00 88.12 412 VAL A O 1
ATOM 3173 N N . SER A 1 413 ? 82.868 22.877 -152.187 1.00 86.81 413 SER A N 1
ATOM 3174 C CA . SER A 1 413 ? 82.542 22.389 -153.533 1.00 86.81 413 SER A CA 1
ATOM 3175 C C . SER A 1 413 ? 82.818 23.463 -154.589 1.00 86.81 413 SER A C 1
ATOM 3177 O O . SER A 1 413 ? 83.564 23.223 -155.532 1.00 86.81 413 SER A O 1
ATOM 3179 N N . SER A 1 414 ? 82.347 24.694 -154.365 1.00 82.50 414 SER A N 1
ATOM 3180 C CA . SER A 1 414 ? 82.595 25.826 -155.269 1.00 82.50 414 SER A CA 1
ATOM 3181 C C . SER A 1 414 ? 84.086 26.170 -155.412 1.00 82.50 414 SER A C 1
ATOM 3183 O O . SER A 1 414 ? 84.562 26.479 -156.509 1.00 82.50 414 SER A O 1
ATOM 3185 N N . LYS A 1 415 ? 84.863 26.088 -154.322 1.00 87.44 415 LYS A N 1
ATOM 3186 C CA . LYS A 1 415 ? 86.324 26.268 -154.382 1.00 87.44 415 LYS A CA 1
ATOM 3187 C C . LYS A 1 415 ? 87.009 25.161 -155.185 1.00 87.44 415 LYS A C 1
ATOM 3189 O O . LYS A 1 415 ? 87.942 25.467 -155.926 1.00 87.44 415 LYS A O 1
ATOM 3194 N N . ILE A 1 416 ? 86.556 23.912 -155.058 1.00 88.44 416 ILE A N 1
ATOM 3195 C CA . ILE A 1 416 ? 87.050 22.778 -155.852 1.00 88.44 416 ILE A CA 1
ATOM 3196 C C . ILE A 1 416 ? 86.750 23.001 -157.340 1.00 88.44 416 ILE A C 1
ATOM 3198 O O . ILE A 1 416 ? 87.665 22.882 -158.154 1.00 88.44 416 ILE A O 1
ATOM 3202 N N . ASP A 1 417 ? 85.530 23.418 -157.688 1.00 83.62 417 ASP A N 1
ATOM 3203 C CA . ASP A 1 417 ? 85.148 23.726 -159.075 1.00 83.62 417 ASP A CA 1
ATOM 3204 C C . ASP A 1 417 ? 86.005 24.860 -159.660 1.00 83.62 417 ASP A C 1
ATOM 3206 O O . ASP A 1 417 ? 86.511 24.776 -160.783 1.00 83.62 417 ASP A O 1
ATOM 3210 N N . THR A 1 418 ? 86.243 25.909 -158.865 1.00 82.75 418 THR A N 1
ATOM 3211 C CA . THR A 1 418 ? 87.097 27.041 -159.256 1.00 82.75 418 THR A CA 1
ATOM 3212 C C . THR A 1 418 ? 88.531 26.584 -159.523 1.00 82.75 418 THR A C 1
ATOM 3214 O O . THR A 1 418 ? 89.100 26.924 -160.564 1.00 82.75 418 THR A O 1
ATOM 3217 N N . PHE A 1 419 ? 89.103 25.775 -158.626 1.00 85.00 419 PHE A N 1
ATOM 3218 C CA . PHE A 1 419 ? 90.450 25.226 -158.776 1.00 85.00 419 PHE A CA 1
ATOM 3219 C C . PHE A 1 419 ? 90.569 24.325 -160.016 1.00 85.00 419 PHE A C 1
ATOM 3221 O O . PHE A 1 419 ? 91.527 24.457 -160.782 1.00 85.00 419 PHE A O 1
ATOM 3228 N N . ALA A 1 420 ? 89.575 23.467 -160.269 1.00 81.00 420 ALA A N 1
ATOM 3229 C CA . ALA A 1 420 ? 89.519 22.635 -161.471 1.00 81.00 420 ALA A CA 1
ATOM 3230 C C . ALA A 1 420 ? 89.498 23.487 -162.757 1.00 81.00 420 ALA A C 1
ATOM 3232 O O . ALA A 1 420 ? 90.221 23.189 -163.713 1.00 81.00 420 ALA A O 1
ATOM 3233 N N . SER A 1 421 ? 88.748 24.598 -162.764 1.00 77.94 421 SER A N 1
ATOM 3234 C CA . SER A 1 421 ? 88.715 25.531 -163.900 1.00 77.94 421 SER A CA 1
ATOM 3235 C C . SER A 1 421 ? 90.064 26.232 -164.138 1.00 77.94 421 SER A C 1
ATOM 3237 O O . SER A 1 421 ? 90.531 26.303 -165.277 1.00 77.94 421 SER A O 1
ATOM 3239 N N . GLN A 1 422 ? 90.744 26.677 -163.073 1.00 82.25 422 GLN A N 1
ATOM 3240 C CA . GLN A 1 422 ? 92.059 27.326 -163.156 1.00 82.25 422 GLN A CA 1
ATOM 3241 C C . GLN A 1 422 ? 93.137 26.370 -163.665 1.00 82.25 422 GLN A C 1
ATOM 3243 O O . GLN A 1 422 ? 93.984 26.760 -164.475 1.00 82.25 422 GLN A O 1
ATOM 3248 N N . GLN A 1 423 ? 93.097 25.106 -163.240 1.00 84.06 423 GLN A N 1
ATOM 3249 C CA . GLN A 1 423 ? 94.030 24.096 -163.727 1.00 84.06 423 GLN A CA 1
ATOM 3250 C C . GLN A 1 423 ? 93.817 23.827 -165.226 1.00 84.06 423 GLN A C 1
ATOM 3252 O O . GLN A 1 423 ? 94.787 23.797 -165.983 1.00 84.06 423 GLN A O 1
ATOM 3257 N N . SER A 1 424 ? 92.561 23.729 -165.681 1.00 79.44 424 SER A N 1
ATOM 3258 C CA . SER A 1 424 ? 92.222 23.569 -167.104 1.00 79.44 424 SER A CA 1
ATOM 3259 C C . SER A 1 424 ? 92.725 24.738 -167.969 1.00 79.44 424 SER A C 1
ATOM 3261 O O . SER A 1 424 ? 93.321 24.522 -169.030 1.00 79.44 424 SER A O 1
ATOM 3263 N N . GLN A 1 425 ? 92.578 25.978 -167.489 1.00 79.06 425 GLN A N 1
ATOM 3264 C CA . GLN A 1 425 ? 93.110 27.169 -168.163 1.00 79.06 425 GLN A CA 1
ATOM 3265 C C . GLN A 1 425 ? 94.642 27.167 -168.220 1.00 79.06 425 GLN A C 1
ATOM 3267 O O . GLN A 1 425 ? 95.221 27.452 -169.267 1.00 79.06 425 GLN A O 1
ATOM 3272 N N . THR A 1 426 ? 95.304 26.787 -167.125 1.00 81.00 426 THR A N 1
ATOM 3273 C CA . THR A 1 426 ? 96.773 26.727 -167.053 1.00 81.00 426 THR A CA 1
ATOM 3274 C C . THR A 1 426 ? 97.338 25.672 -168.008 1.00 81.00 426 THR A C 1
ATOM 3276 O O . THR A 1 426 ? 98.304 25.936 -168.721 1.00 81.00 426 THR A O 1
ATOM 3279 N N . VAL A 1 427 ? 96.706 24.495 -168.091 1.00 81.38 427 VAL A N 1
ATOM 3280 C CA . VAL A 1 427 ? 97.085 23.434 -169.041 1.00 81.38 427 VAL A CA 1
ATOM 3281 C C . VAL A 1 427 ? 96.881 23.893 -170.487 1.00 81.38 427 VAL A C 1
ATOM 3283 O O . VAL A 1 427 ? 97.746 23.656 -171.330 1.00 81.38 427 VAL A O 1
ATOM 3286 N N . SER A 1 428 ? 95.786 24.601 -170.770 1.00 76.94 428 SER A N 1
ATOM 3287 C CA . SER A 1 428 ? 95.514 25.154 -172.104 1.00 76.94 428 SER A CA 1
ATOM 3288 C C . SER A 1 428 ? 96.550 26.212 -172.510 1.00 76.94 428 SER A C 1
ATOM 3290 O O . SER A 1 428 ? 97.046 26.192 -173.636 1.00 76.94 428 SER A O 1
ATOM 3292 N N . ALA A 1 429 ? 96.941 27.093 -171.582 1.00 76.19 429 ALA A N 1
ATOM 3293 C CA . ALA A 1 429 ? 97.996 28.083 -171.800 1.00 76.19 429 ALA A CA 1
ATOM 3294 C C . ALA A 1 429 ? 99.367 27.424 -172.035 1.00 76.19 429 ALA A C 1
ATOM 3296 O O . ALA A 1 429 ? 100.103 27.821 -172.937 1.00 76.19 429 ALA A O 1
ATOM 3297 N N . LEU A 1 430 ? 99.693 26.368 -171.283 1.00 81.50 430 LEU A N 1
ATOM 3298 C CA . LEU A 1 430 ? 100.932 25.610 -171.471 1.00 81.50 430 LEU A CA 1
ATOM 3299 C C . LEU A 1 430 ? 100.976 24.919 -172.844 1.00 81.50 430 LEU A C 1
ATOM 3301 O O . LEU A 1 430 ? 102.003 24.955 -173.520 1.00 81.50 430 LEU A O 1
ATOM 3305 N N . GLN A 1 431 ? 99.860 24.330 -173.288 1.00 79.25 431 GLN A N 1
ATOM 3306 C CA . GLN A 1 431 ? 99.746 23.734 -174.623 1.00 79.25 431 GLN A CA 1
ATOM 3307 C C . GLN A 1 431 ? 99.959 24.760 -175.743 1.00 79.25 431 GLN A C 1
ATOM 3309 O O . GLN A 1 431 ? 100.570 24.419 -176.756 1.00 79.25 431 GLN A O 1
ATOM 3314 N N . ALA A 1 432 ? 99.485 25.998 -175.567 1.00 75.88 432 ALA A N 1
ATOM 3315 C CA . ALA A 1 432 ? 99.705 27.084 -176.520 1.00 75.88 432 ALA A CA 1
ATOM 3316 C C . ALA A 1 432 ? 101.192 27.466 -176.612 1.00 75.88 432 ALA A C 1
ATOM 3318 O O . ALA A 1 432 ? 101.751 27.450 -177.706 1.00 75.88 432 ALA A O 1
ATOM 3319 N N . SER A 1 433 ? 101.869 27.679 -175.477 1.00 79.56 433 SER A N 1
ATOM 3320 C CA . SER A 1 433 ? 103.305 28.005 -175.459 1.00 79.56 433 SER A CA 1
ATOM 3321 C C . SER A 1 433 ? 104.186 26.902 -176.064 1.00 79.56 433 SER A C 1
ATOM 3323 O O . SER A 1 433 ? 105.169 27.191 -176.744 1.00 79.56 433 SER A O 1
ATOM 3325 N N . VAL A 1 434 ? 103.840 25.625 -175.857 1.00 81.12 434 VAL A N 1
ATOM 3326 C CA . VAL A 1 434 ? 104.550 24.489 -176.481 1.00 81.12 434 VAL A CA 1
ATOM 3327 C C . VAL A 1 434 ? 104.367 24.479 -178.004 1.00 81.12 434 VAL A C 1
ATOM 3329 O O . VAL A 1 434 ? 105.287 24.106 -178.736 1.00 81.12 434 VAL A O 1
ATOM 3332 N N . ARG A 1 435 ? 103.195 24.898 -178.492 1.00 77.62 435 ARG A N 1
ATOM 3333 C CA . ARG A 1 435 ? 102.888 24.986 -179.924 1.00 77.62 435 ARG A CA 1
ATOM 3334 C C . ARG A 1 435 ? 103.696 26.108 -180.593 1.00 77.62 435 ARG A C 1
ATOM 3336 O O . ARG A 1 435 ? 104.369 25.835 -181.582 1.00 77.62 435 ARG A O 1
ATOM 3343 N N . ASP A 1 436 ? 103.756 27.288 -179.979 1.00 80.00 436 ASP A N 1
ATOM 3344 C CA . ASP A 1 436 ? 104.568 28.419 -180.462 1.00 80.00 436 ASP A CA 1
ATOM 3345 C C . ASP A 1 436 ? 106.070 28.095 -180.512 1.00 80.00 436 ASP A C 1
ATOM 3347 O O . ASP A 1 436 ? 106.772 28.437 -181.471 1.00 80.00 436 ASP A O 1
ATOM 3351 N N . LEU A 1 437 ? 106.584 27.381 -179.502 1.00 80.19 437 LEU A N 1
ATOM 3352 C CA . LEU A 1 437 ? 107.983 26.952 -179.486 1.00 80.19 437 LEU A CA 1
ATOM 3353 C C . LEU A 1 437 ? 108.287 25.991 -180.646 1.00 80.19 437 LEU A C 1
ATOM 3355 O O . LEU A 1 437 ? 109.313 26.128 -181.316 1.00 80.19 437 LEU A O 1
ATOM 3359 N N . ARG A 1 438 ? 107.384 25.039 -180.911 1.00 77.56 438 ARG A N 1
ATOM 3360 C CA . ARG A 1 438 ? 107.504 24.096 -182.031 1.00 77.56 438 ARG A CA 1
ATOM 3361 C C . ARG A 1 438 ? 107.545 24.825 -183.376 1.00 77.56 438 ARG A C 1
ATOM 3363 O O . ARG A 1 438 ? 108.375 24.488 -184.221 1.00 77.56 438 ARG A O 1
ATOM 3370 N N . ASP A 1 439 ? 106.694 25.827 -183.562 1.00 77.94 439 ASP A N 1
ATOM 3371 C CA . ASP A 1 439 ? 106.626 26.594 -184.809 1.00 77.94 439 ASP A CA 1
ATOM 3372 C C . ASP A 1 439 ? 107.874 27.468 -185.012 1.00 77.94 439 ASP A C 1
ATOM 3374 O O . ASP A 1 439 ? 108.416 27.544 -186.121 1.00 77.94 439 ASP A O 1
ATOM 3378 N N . THR A 1 440 ? 108.419 28.031 -183.931 1.00 77.12 440 THR A N 1
ATOM 3379 C CA . THR A 1 440 ? 109.689 28.777 -183.958 1.00 77.12 440 THR A CA 1
ATOM 3380 C C . THR A 1 440 ? 110.861 27.884 -184.384 1.00 77.12 440 THR A C 1
ATOM 3382 O O . THR A 1 440 ? 111.654 28.265 -185.249 1.00 77.12 440 THR A O 1
ATOM 3385 N N . VAL A 1 441 ? 110.950 26.666 -183.834 1.00 77.06 441 VAL A N 1
ATOM 3386 C CA . VAL A 1 441 ? 111.991 25.685 -184.196 1.00 77.06 441 VAL A CA 1
ATOM 3387 C C . VAL A 1 441 ? 111.877 25.268 -185.665 1.00 77.06 441 VAL A C 1
ATOM 3389 O O . VAL A 1 441 ? 112.884 25.242 -186.376 1.00 77.06 441 VAL A O 1
ATOM 3392 N N . ASN A 1 442 ? 110.661 25.007 -186.152 1.00 75.69 442 ASN A N 1
ATOM 3393 C CA . ASN A 1 442 ? 110.428 24.681 -187.561 1.00 75.69 442 ASN A CA 1
ATOM 3394 C C . ASN A 1 442 ? 110.846 25.829 -188.493 1.00 75.69 442 ASN A C 1
ATOM 3396 O O . ASN A 1 442 ? 111.475 25.592 -189.523 1.00 75.69 442 ASN A O 1
ATOM 3400 N N . THR A 1 443 ? 110.551 27.075 -188.117 1.00 73.88 443 THR A N 1
ATOM 3401 C CA . THR A 1 443 ? 110.917 28.263 -188.904 1.00 73.88 443 THR A CA 1
ATOM 3402 C C . THR A 1 443 ? 112.436 28.413 -189.026 1.00 73.88 443 THR A C 1
ATOM 3404 O O . THR A 1 443 ? 112.953 28.630 -190.123 1.00 73.88 443 THR A O 1
ATOM 3407 N N . LEU A 1 444 ? 113.173 28.215 -187.928 1.00 70.06 444 LEU A N 1
ATOM 3408 C CA . LEU A 1 444 ? 114.640 28.202 -187.941 1.00 70.06 444 LEU A CA 1
ATOM 3409 C C . LEU A 1 444 ? 115.202 27.108 -188.860 1.00 70.06 444 LEU A C 1
ATOM 3411 O O . LEU A 1 444 ? 116.168 27.345 -189.585 1.00 70.06 444 LEU A O 1
ATOM 3415 N N . MET A 1 445 ? 114.574 25.931 -188.877 1.00 67.62 445 MET A N 1
ATOM 3416 C CA . MET A 1 445 ? 114.994 24.815 -189.725 1.00 67.62 445 MET A CA 1
ATOM 3417 C C . MET A 1 445 ? 114.865 25.143 -191.224 1.00 67.62 445 MET A C 1
ATOM 3419 O O . MET A 1 445 ? 115.774 24.837 -191.998 1.00 67.62 445 MET A O 1
ATOM 3423 N N . TYR A 1 446 ? 113.791 25.825 -191.642 1.00 71.06 446 TYR A N 1
ATOM 3424 C CA . TYR A 1 446 ? 113.618 26.257 -193.036 1.00 71.06 446 TYR A CA 1
ATOM 3425 C C . TYR A 1 446 ? 114.669 27.280 -193.481 1.00 71.06 446 TYR A C 1
ATOM 3427 O O . TYR A 1 446 ? 115.154 27.203 -194.611 1.00 71.06 446 TYR A O 1
ATOM 3435 N N . ILE A 1 447 ? 115.069 28.200 -192.597 1.00 68.06 447 ILE A N 1
ATOM 3436 C CA . ILE A 1 447 ? 116.108 29.200 -192.894 1.00 68.06 447 ILE A CA 1
ATOM 3437 C C . ILE A 1 447 ? 117.458 28.517 -193.163 1.00 68.06 447 ILE A C 1
ATOM 3439 O O . ILE A 1 447 ? 118.152 28.871 -194.118 1.00 68.06 447 ILE A O 1
ATOM 3443 N N . VAL A 1 448 ? 117.814 27.503 -192.369 1.00 67.00 448 VAL A N 1
ATOM 3444 C CA . VAL A 1 448 ? 119.064 26.747 -192.557 1.00 67.00 448 VAL A CA 1
ATOM 3445 C C . VAL A 1 448 ? 119.065 26.006 -193.897 1.00 67.00 448 VAL A C 1
ATOM 3447 O O . VAL A 1 448 ? 120.050 26.069 -194.630 1.00 67.00 448 VAL A O 1
ATOM 3450 N N . ILE A 1 449 ? 117.954 25.360 -194.264 1.00 67.88 449 ILE A N 1
ATOM 3451 C CA . ILE A 1 449 ? 117.827 24.648 -195.548 1.00 67.88 449 ILE A CA 1
ATOM 3452 C C . ILE A 1 449 ? 117.951 25.618 -196.731 1.00 67.88 449 ILE A C 1
ATOM 3454 O O . ILE A 1 449 ? 118.649 25.325 -197.703 1.00 67.88 449 ILE A O 1
ATOM 3458 N N . PHE A 1 450 ? 117.317 26.790 -196.642 1.00 68.25 450 PHE A N 1
ATOM 3459 C CA . PHE A 1 450 ? 117.370 27.800 -197.697 1.00 68.25 450 PHE A CA 1
ATOM 3460 C C . PHE A 1 450 ? 118.800 28.314 -197.941 1.00 68.25 450 PHE A C 1
ATOM 3462 O O . PHE A 1 450 ? 119.227 28.435 -199.090 1.00 68.25 450 PHE A O 1
ATOM 3469 N N . LEU A 1 451 ? 119.574 28.537 -196.873 1.00 62.72 451 LEU A N 1
ATOM 3470 C CA . LEU A 1 451 ? 120.980 28.952 -196.969 1.00 62.72 451 LEU A CA 1
ATOM 3471 C C . LEU A 1 451 ? 121.871 27.891 -197.637 1.00 62.72 451 LEU A C 1
ATOM 3473 O O . LEU A 1 451 ? 122.773 28.242 -198.399 1.00 62.72 451 LEU A O 1
ATOM 3477 N N . VAL A 1 452 ? 121.599 26.603 -197.405 1.00 67.31 452 VAL A N 1
ATOM 3478 C CA . VAL A 1 452 ? 122.348 25.494 -198.022 1.00 67.31 452 VAL A CA 1
ATOM 3479 C C . VAL A 1 452 ? 122.073 25.398 -199.526 1.00 67.31 452 VAL A C 1
ATOM 3481 O O . VAL A 1 452 ? 123.002 25.226 -200.313 1.00 67.31 452 VAL A O 1
ATOM 3484 N N . ILE A 1 453 ? 120.818 25.563 -199.953 1.00 66.75 453 ILE A N 1
ATOM 3485 C CA . ILE A 1 453 ? 120.444 25.518 -201.379 1.00 66.75 453 ILE A CA 1
ATOM 3486 C C . ILE A 1 453 ? 121.125 26.648 -202.159 1.00 66.75 453 ILE A C 1
ATOM 3488 O O . ILE A 1 453 ? 121.616 26.426 -203.269 1.00 66.75 453 ILE A O 1
ATOM 3492 N N . LEU A 1 454 ? 121.215 27.842 -201.567 1.00 62.25 454 LEU A N 1
ATOM 3493 C CA . LEU A 1 454 ? 121.836 28.992 -202.218 1.00 62.25 454 LEU A CA 1
ATOM 3494 C C . LEU A 1 454 ? 123.330 28.770 -202.496 1.00 62.25 454 LEU A C 1
ATOM 3496 O O . LEU A 1 454 ? 123.810 29.191 -203.543 1.00 62.25 454 LEU A O 1
ATOM 3500 N N . GLN A 1 455 ? 124.047 28.054 -201.622 1.00 60.12 455 GLN A N 1
ATOM 3501 C CA . GLN A 1 455 ? 125.450 27.697 -201.870 1.00 60.12 455 GLN A CA 1
ATOM 3502 C C . GLN A 1 455 ? 125.634 26.721 -203.041 1.00 60.12 455 GLN A C 1
ATOM 3504 O O . GLN A 1 455 ? 126.638 26.797 -203.748 1.00 60.12 455 GLN A O 1
ATOM 3509 N N . ILE A 1 456 ? 124.679 25.817 -203.272 1.00 63.75 456 ILE A N 1
ATOM 3510 C CA . ILE A 1 456 ? 124.785 24.797 -204.326 1.00 63.75 456 ILE A CA 1
ATOM 3511 C C . ILE A 1 456 ? 124.601 25.422 -205.720 1.00 63.75 456 ILE A C 1
ATOM 3513 O O . ILE A 1 456 ? 125.292 25.041 -206.668 1.00 63.75 456 ILE A O 1
ATOM 3517 N N . VAL A 1 457 ? 123.732 26.429 -205.851 1.00 61.34 457 VAL A N 1
ATOM 3518 C CA . VAL A 1 457 ? 123.484 27.115 -207.134 1.00 61.34 457 VAL A CA 1
ATOM 3519 C C . VAL A 1 457 ? 124.724 27.873 -207.622 1.00 61.34 457 VAL A C 1
ATOM 3521 O O . VAL A 1 457 ? 125.023 27.862 -208.818 1.00 61.34 457 VAL A O 1
ATOM 3524 N N . THR A 1 458 ? 125.505 28.454 -206.710 1.00 59.06 458 THR A N 1
ATOM 3525 C CA . THR A 1 458 ? 126.754 29.161 -207.036 1.00 59.06 458 THR A CA 1
ATOM 3526 C C . THR A 1 458 ? 127.815 28.238 -207.644 1.00 59.06 458 THR A C 1
ATOM 3528 O O . THR A 1 458 ? 128.636 28.686 -208.441 1.00 59.06 458 THR A O 1
ATOM 3531 N N . ILE A 1 459 ? 127.789 26.943 -207.313 1.00 60.44 459 ILE A N 1
ATOM 3532 C CA . ILE A 1 459 ? 128.756 25.949 -207.804 1.00 60.44 459 ILE A CA 1
ATOM 3533 C C . ILE A 1 459 ? 128.350 25.416 -209.188 1.00 60.44 459 ILE A C 1
ATOM 3535 O O . ILE A 1 459 ? 129.207 25.195 -210.044 1.00 60.44 459 ILE A O 1
ATOM 3539 N N . ALA A 1 460 ? 127.049 25.252 -209.448 1.00 58.94 460 ALA A N 1
ATOM 3540 C CA . ALA A 1 460 ? 126.557 24.664 -210.695 1.00 58.94 460 ALA A CA 1
ATOM 3541 C C . ALA A 1 460 ? 126.782 25.556 -211.933 1.00 58.94 460 ALA A C 1
ATOM 3543 O O . ALA A 1 460 ? 127.044 25.050 -213.026 1.00 58.94 460 ALA A O 1
ATOM 3544 N N . LEU A 1 461 ? 126.741 26.883 -211.780 1.00 58.28 461 LEU A N 1
ATOM 3545 C CA . LEU A 1 461 ? 126.873 27.810 -212.914 1.00 58.28 461 LEU A CA 1
ATOM 3546 C C . LEU A 1 461 ? 128.301 27.922 -213.475 1.00 58.28 461 LEU A C 1
ATOM 3548 O O . LEU A 1 461 ? 128.481 28.389 -214.597 1.00 58.28 461 LEU A O 1
ATOM 3552 N N . VAL A 1 462 ? 129.312 27.413 -212.765 1.00 57.84 462 VAL A N 1
ATOM 3553 C CA . VAL A 1 462 ? 130.711 27.400 -213.230 1.00 57.84 462 VAL A CA 1
ATOM 3554 C C . VAL A 1 462 ? 130.958 26.346 -214.333 1.00 57.84 462 VAL A C 1
ATOM 3556 O O . VAL A 1 462 ? 131.962 26.428 -215.038 1.00 57.84 462 VAL A O 1
ATOM 3559 N N . PHE A 1 463 ? 130.048 25.384 -214.561 1.00 56.81 463 PHE A N 1
ATOM 3560 C CA . PHE A 1 463 ? 130.336 24.192 -215.384 1.00 56.81 463 PHE A CA 1
ATOM 3561 C C . PHE A 1 463 ? 129.702 24.090 -216.788 1.00 56.81 463 PHE A C 1
ATOM 3563 O O . PHE A 1 463 ? 130.019 23.140 -217.508 1.00 56.81 463 PHE A O 1
ATOM 3570 N N . MET A 1 464 ? 128.887 25.042 -217.252 1.00 52.47 464 MET A N 1
ATOM 3571 C CA . MET A 1 464 ? 128.312 24.998 -218.616 1.00 52.47 464 MET A CA 1
ATOM 3572 C C . MET A 1 464 ? 128.848 26.155 -219.485 1.00 52.47 464 MET A C 1
ATOM 3574 O O . MET A 1 464 ? 128.243 27.217 -219.545 1.00 52.47 464 MET A O 1
ATOM 3578 N N . ARG A 1 465 ? 130.111 26.092 -219.948 1.00 47.28 465 ARG A N 1
ATOM 3579 C CA . ARG A 1 465 ? 130.573 25.616 -221.286 1.00 47.28 465 ARG A CA 1
ATOM 3580 C C . ARG A 1 465 ? 129.922 26.365 -222.466 1.00 47.28 465 ARG A C 1
ATOM 3582 O O . ARG A 1 465 ? 128.730 26.228 -222.682 1.00 47.28 465 ARG A O 1
ATOM 3589 N N . ARG A 1 466 ? 130.662 27.150 -223.272 1.00 48.94 466 ARG A N 1
ATOM 3590 C CA . ARG A 1 466 ? 131.520 26.675 -224.391 1.00 48.94 466 ARG A CA 1
ATOM 3591 C C . ARG A 1 466 ? 130.900 25.476 -225.132 1.00 48.94 466 ARG A C 1
ATOM 3593 O O . ARG A 1 466 ? 131.306 24.335 -224.915 1.00 48.94 466 ARG A O 1
ATOM 3600 N N . LYS A 1 467 ? 129.932 25.755 -226.005 1.00 42.97 467 LYS A N 1
ATOM 3601 C CA . LYS A 1 467 ? 130.224 26.010 -227.426 1.00 42.97 467 LYS A CA 1
ATOM 3602 C C . LYS A 1 467 ? 129.973 27.479 -227.722 1.00 42.97 467 LYS A C 1
ATOM 3604 O O . LYS A 1 467 ? 129.110 28.042 -227.017 1.00 42.97 467 LYS A O 1
#

Sequence (467 aa):
MSNYIGAKWHHNITITWADVLAQLYQFFDITYNATKAASEPAVASLWRSTLDTIVGYRIDEANKRLEVYLNYWHFEPAYIASFATINIYLPFELVLAEDHLVFTRGSYAYSTSAATAKRVPQLNLVLSGHVADVASTLQTFSTQRYFPANVFTVGNKQYATPDEAAARYRAALSWIATYGNAWISNGPYMLTSFSAEAQSAELRAFRDPTYPFSPGKWVFGEPRIVRVENIGVPQVVRGQEASVLVDLSGPPPLFVKYILRDSVTGQIITVGQGSLATGSRFVITLPATLTRDLTARFPYELTVIAYSDAVAFVDTRTLFISVFDPGIITAPIEQEISNLQKSVQETVANLQQAIQAINASSAAGLAAVSNSISQLGTAVGNSISQLGNAVNNLGTAVNNLGGTLSSKIDTVSSKIDTFASQQSQTVSALQASVRDLRDTVNTLMYIVIFLVILQIVTIALVFMRRK